Protein AF-A0A177B2K9-F1 (afdb_monomer)

Organism: NCBI:txid1819745

pLDDT: mean 73.84, std 19.73, range [23.59, 96.62]

Sequence (454 aa):
MSSYRPADSKHEEFKKYLDNSGILNNLTQVLVGLYEEPEKPENPLEYFRRQLCSGVFPETSDVESLKSENAELRLKNEALTEENNELKQQLQQSEEMKFEQTKLLKFLNMHFDCEQPIPVVDLKKASNNLDLIISDNTIAEVLLPNCQNSRPAEIISKRYKHEIFQYYVHFVDFNKRLDEWVDAERIDPNSIKYNVKKNIITKKKKKNDKKEDLTEKKEVCQTGSMLRPNDEAIVRIKNIDKIIMGQYDITPWYFSPYPECVVRCPVIYICEFCLKYLKSSTCLQRHQSKCEKPHPPGNEIYRKDGISFFEIDGRKDKVYAQYFYELTKIENKTGSPEKPLSDLGLLSYRSYWKNTVIGHLLTIIPPKGTTGPIKDRPSVSITSISESTGMKKDDILATIQHLVILNYYHGQYVISITDEHYNHYNIYMKKYRQIDSSCIRYATREWTGRIVYK

Secondary structure (DSSP, 8-state):
------HHHHHHHHHHHHHHTTHHHHHHHHHHHHHH-SS--S-HHHHHHHHHHSS--S-HHHHHHHHHHHHHHHHHHHHHHHHHHHHHHHHHHHHHHHHHHHHHHHHHTTS-----------GGG-SS-------TTEEEEEEPTTSS-EEEEEEEEEEEETTEEEEEEEETTS-GGG-EEEEGGGB-GGG-EE-THHHHHHHHHHHHTTS--S------------S-GGGHHHHTS---SEEEETTEEE--SS-----HHHHTSSEEEE-TTT--EESSHHHHHHHHTT---SS-SSEEEEEETTEEEEE--TTTSHHHHHHHHHHH---S--STTTSSPPHHHHHHHHHHHHHHHHHHHHHHSPPTT----GGGSPPPPHHHHHHHH---HHHHHHHHHHHT-EEEETTEEEE---HHHHHHHHHHHHHSPPP-GGGB---PPP-SS-----

Radius of gyration: 33.12 Å; Cα contacts (8 Å, |Δi|>4): 364; chains: 1; bounding box: 61×80×102 Å

Solvent-accessible surface area (backbone atoms only — not comparable to full-atom values): 28012 Å² total; per-residue (Å²): 136,84,83,86,72,66,73,63,63,57,51,54,51,48,50,52,49,37,51,77,68,44,51,50,57,55,52,47,52,55,52,50,50,62,68,69,41,91,72,73,66,96,51,63,68,58,53,49,51,52,57,69,70,66,58,78,68,77,52,72,67,54,56,50,50,53,49,51,52,51,51,53,53,48,54,52,48,53,52,52,51,51,53,52,51,51,52,50,51,53,48,52,54,51,50,52,52,51,51,52,52,52,51,50,52,54,58,63,64,72,75,71,94,79,88,81,88,73,89,72,74,73,74,84,82,64,83,81,70,73,80,69,81,80,50,93,48,31,29,27,33,33,53,43,88,99,50,98,51,65,43,55,21,37,50,76,45,78,49,80,56,92,98,37,54,31,34,34,33,40,46,68,100,54,66,61,69,73,45,45,77,41,52,59,88,40,45,46,81,88,51,63,42,77,54,67,69,61,63,55,55,56,53,52,50,60,55,55,69,71,73,72,84,85,76,96,71,94,72,87,75,91,67,92,74,91,71,59,86,84,47,59,71,57,56,72,44,62,58,47,67,31,35,38,43,74,94,44,83,41,69,61,56,56,34,55,90,60,60,67,87,44,43,75,32,66,45,35,30,31,42,78,38,63,42,52,76,34,70,38,70,74,54,45,55,62,42,59,79,70,54,86,56,89,51,71,69,66,47,78,32,29,64,59,96,93,44,72,42,62,53,65,55,52,87,79,42,44,68,46,42,50,37,48,45,56,74,63,57,66,80,98,55,84,62,79,84,41,55,82,53,53,74,68,51,46,53,51,49,51,53,50,49,47,46,51,52,50,54,55,47,59,75,62,50,74,65,93,86,70,77,71,62,80,88,74,54,78,82,87,50,64,66,59,51,19,72,74,69,73,47,56,59,68,61,50,51,54,42,44,61,74,66,69,29,71,42,81,55,98,94,40,81,44,80,56,86,53,72,65,58,54,52,52,44,54,53,47,61,74,73,47,89,77,87,58,73,88,46,51,61,79,78,90,76,77,86,60,97,64,90,74,88,129

Foldseek 3Di:
DDDDDDPVVVVVVVVVVCVVVCVVVQQVVLVVVQVPDPDHDPDSVVSVVCSVVVDDDDPPVVVVVVVVVVVVVVVVVVVVVVVVVVVVVVVVVVVVVVVVVVVVVVVVVVPDDDDDDDPPPPPVVPPVPPPPPDDQAKWFWFADPPDPDTFIWTFLDWDQDPNWIWTFTHTPPDDLLPTDTDTPVRTDPVGIDGDPVVVVVVVVVVVVVVPPPDDDDDDDDPAPDPDDPVCPSVFSDALEQWEAEPPDIDGDSTHFCDPPVQSVANYWYAYNFQLDIDNDPVVVVVCVVVPPGPHHDADFQFDDPHDTDHDDDCVVSVSSVVSVCSVVVDDDADDDCGPPDDPVRVVVVLVVLLLLLLVVVPVQADDPPPDDPPVPRGDDDLVVSCVVRVDDSVSNVVSQVVVVQWDDDPNDTDGHDDVVSVVVSVVVPVVDDDDDPVRGRDDDDDPPPDDDDD

Structure (mmCIF, N/CA/C/O backbone):
data_AF-A0A177B2K9-F1
#
_entry.id   AF-A0A177B2K9-F1
#
loop_
_atom_site.group_PDB
_atom_site.id
_atom_site.type_symbol
_atom_site.label_atom_id
_atom_site.label_alt_id
_atom_site.label_comp_id
_atom_site.label_asym_id
_atom_site.label_entity_id
_atom_site.label_seq_id
_atom_site.pdbx_PDB_ins_code
_atom_site.Cartn_x
_atom_site.Cartn_y
_atom_site.Cartn_z
_atom_site.occupancy
_atom_site.B_iso_or_equiv
_atom_site.auth_seq_id
_atom_site.auth_comp_id
_atom_site.auth_asym_id
_atom_site.auth_atom_id
_atom_site.pdbx_PDB_model_num
ATOM 1 N N . MET A 1 1 ? 31.745 18.138 6.879 1.00 37.41 1 MET A N 1
ATOM 2 C CA . MET A 1 1 ? 31.055 17.432 5.777 1.00 37.41 1 MET A CA 1
ATOM 3 C C . MET A 1 1 ? 30.067 18.397 5.141 1.00 37.41 1 MET A C 1
ATOM 5 O O . MET A 1 1 ? 29.059 18.715 5.756 1.00 37.41 1 MET A O 1
ATOM 9 N N . SER A 1 2 ? 30.421 18.959 3.983 1.00 33.69 2 SER A N 1
ATOM 10 C CA . SER A 1 2 ? 29.604 19.944 3.264 1.00 33.69 2 SER A CA 1
ATOM 11 C C . SER A 1 2 ? 28.529 19.219 2.451 1.00 33.69 2 SER A C 1
ATOM 13 O O . SER A 1 2 ? 28.851 18.399 1.595 1.00 33.69 2 SER A O 1
ATOM 15 N N . SER A 1 3 ? 27.259 19.479 2.761 1.00 36.28 3 SER A N 1
ATOM 16 C CA . SER A 1 3 ? 26.098 18.930 2.055 1.00 36.28 3 SER A CA 1
ATOM 17 C C . SER A 1 3 ? 25.982 19.578 0.674 1.00 36.28 3 SER A C 1
ATOM 19 O O . SER A 1 3 ? 25.440 20.677 0.546 1.00 36.28 3 SER A O 1
ATOM 21 N N . TYR A 1 4 ? 26.448 18.892 -0.366 1.00 35.97 4 TYR A N 1
ATOM 22 C CA . TYR A 1 4 ? 26.174 19.261 -1.753 1.00 35.97 4 TYR A CA 1
ATOM 23 C C . TYR A 1 4 ? 24.660 19.162 -2.018 1.00 35.97 4 TYR A C 1
ATOM 25 O O . TYR A 1 4 ? 24.092 18.072 -2.007 1.00 35.97 4 TYR A O 1
ATOM 33 N N . ARG A 1 5 ? 23.985 20.307 -2.198 1.00 43.38 5 ARG A N 1
ATOM 34 C CA . ARG A 1 5 ? 22.582 20.372 -2.646 1.00 43.38 5 ARG A CA 1
ATOM 35 C C . ARG A 1 5 ? 22.556 20.455 -4.182 1.00 43.38 5 ARG A C 1
ATOM 37 O O . ARG A 1 5 ? 23.249 21.324 -4.712 1.00 43.38 5 ARG A O 1
ATOM 44 N N . PRO A 1 6 ? 21.766 19.629 -4.896 1.00 44.34 6 PRO A N 1
ATOM 45 C CA . PRO A 1 6 ? 21.665 19.713 -6.352 1.00 44.34 6 PRO A CA 1
ATOM 46 C C . PRO A 1 6 ? 21.064 21.062 -6.771 1.00 44.34 6 PRO A C 1
ATOM 48 O O . PRO A 1 6 ? 20.098 21.528 -6.160 1.00 44.34 6 PRO A O 1
ATOM 51 N N . ALA A 1 7 ? 21.624 21.686 -7.810 1.00 52.75 7 ALA A N 1
ATOM 52 C CA . ALA A 1 7 ? 21.188 22.988 -8.325 1.00 52.75 7 ALA A CA 1
ATOM 53 C C . ALA A 1 7 ? 19.695 23.018 -8.727 1.00 52.75 7 ALA A C 1
ATOM 55 O O . ALA A 1 7 ? 19.043 24.055 -8.593 1.00 52.75 7 ALA A O 1
ATOM 56 N N . ASP A 1 8 ? 19.131 21.870 -9.114 1.00 57.47 8 ASP A N 1
ATOM 57 C CA . ASP A 1 8 ? 17.747 21.742 -9.586 1.00 57.47 8 ASP A CA 1
ATOM 58 C C . ASP A 1 8 ? 16.695 21.984 -8.497 1.00 57.47 8 ASP A C 1
ATOM 60 O O . ASP A 1 8 ? 15.637 22.544 -8.779 1.00 57.47 8 ASP A O 1
ATOM 64 N N . SER A 1 9 ? 17.006 21.674 -7.230 1.00 65.81 9 SER A N 1
ATOM 65 C CA . SER A 1 9 ? 16.089 21.923 -6.105 1.00 65.81 9 SER A CA 1
ATOM 66 C C . SER A 1 9 ? 15.799 23.414 -5.935 1.00 65.81 9 SER A C 1
ATOM 68 O O . SER A 1 9 ? 14.676 23.791 -5.613 1.00 65.81 9 SER A O 1
ATOM 70 N N . LYS A 1 10 ? 16.800 24.270 -6.178 1.00 69.06 10 LYS A N 1
ATOM 71 C CA . LYS A 1 10 ? 16.629 25.726 -6.100 1.00 69.06 10 LYS A CA 1
ATOM 72 C C . LYS A 1 10 ? 15.855 26.261 -7.300 1.00 69.06 10 LYS A C 1
ATOM 74 O O . LYS A 1 10 ? 15.083 27.202 -7.154 1.00 69.06 10 LYS A O 1
ATOM 79 N N . HIS A 1 11 ? 16.049 25.664 -8.474 1.00 72.75 11 HIS A N 1
ATOM 80 C CA . HIS A 1 11 ? 15.351 26.071 -9.689 1.00 72.75 11 HIS A CA 1
ATOM 81 C C . HIS A 1 11 ? 13.855 25.735 -9.619 1.00 72.75 11 HIS A C 1
ATOM 83 O O . HIS A 1 11 ? 13.014 26.550 -9.993 1.00 72.75 11 HIS A O 1
ATOM 89 N N . GLU A 1 12 ? 13.508 24.574 -9.063 1.00 76.44 12 GLU A N 1
ATOM 90 C CA . GLU A 1 12 ? 12.116 24.162 -8.883 1.00 76.44 12 GLU A CA 1
ATOM 91 C C . GLU A 1 12 ? 11.406 24.956 -7.774 1.00 76.44 12 GLU A C 1
ATOM 93 O O . GLU A 1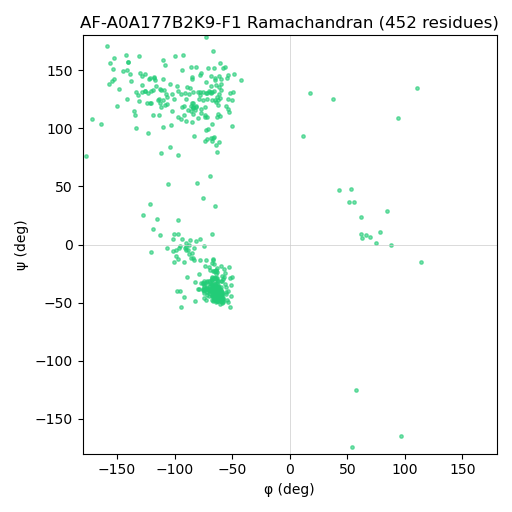 12 ? 10.246 25.343 -7.934 1.00 76.44 12 GLU A O 1
ATOM 98 N N . GLU A 1 13 ? 12.109 25.276 -6.682 1.00 77.31 13 GLU A N 1
ATOM 99 C CA . GLU A 1 13 ? 11.622 26.213 -5.659 1.00 77.31 13 GLU A CA 1
ATOM 100 C C . GLU A 1 13 ? 11.386 27.612 -6.240 1.00 77.31 13 GLU A C 1
ATOM 102 O O . GLU A 1 13 ? 10.340 28.214 -5.992 1.00 77.31 13 GLU A O 1
ATOM 107 N N . PHE A 1 14 ? 12.311 28.111 -7.065 1.00 76.12 14 PHE A N 1
ATOM 108 C CA . PHE A 1 14 ? 12.176 29.414 -7.712 1.00 76.12 14 PHE A CA 1
ATOM 109 C C . PHE A 1 14 ? 11.022 29.439 -8.722 1.00 76.12 14 PHE A C 1
ATOM 111 O O . PHE A 1 14 ? 10.237 30.386 -8.740 1.00 76.12 14 PHE A O 1
ATOM 118 N N . LYS A 1 15 ? 10.842 28.369 -9.505 1.00 79.44 15 LYS A N 1
ATOM 119 C CA . LYS A 1 15 ? 9.703 28.236 -10.422 1.00 79.44 15 LYS A CA 1
ATOM 120 C C . LYS A 1 15 ? 8.373 28.236 -9.666 1.00 79.44 15 LYS A C 1
ATOM 122 O O . LYS A 1 15 ? 7.473 28.983 -10.038 1.00 79.44 15 LYS A O 1
ATOM 127 N N . LYS A 1 16 ? 8.267 27.474 -8.570 1.00 81.69 16 LYS A N 1
ATOM 128 C CA . LYS A 1 16 ? 7.081 27.479 -7.692 1.00 81.69 16 LYS A CA 1
ATOM 129 C C . LYS A 1 16 ? 6.828 28.856 -7.084 1.00 81.69 16 LYS A C 1
ATOM 131 O O . LYS A 1 16 ? 5.677 29.262 -6.966 1.00 81.69 16 LYS A O 1
ATOM 136 N N . TYR A 1 17 ? 7.879 29.583 -6.711 1.00 86.19 17 TYR A N 1
ATOM 137 C CA . TYR A 1 17 ? 7.758 30.953 -6.218 1.00 86.19 17 TYR A CA 1
ATOM 138 C C . TYR A 1 17 ? 7.172 31.898 -7.277 1.00 86.19 17 TYR A C 1
ATOM 140 O O . TYR A 1 17 ? 6.233 32.634 -6.970 1.00 86.19 17 TYR A O 1
ATOM 148 N N . LEU A 1 18 ? 7.669 31.853 -8.517 1.00 79.06 18 LEU A N 1
ATOM 149 C CA . LEU A 1 18 ? 7.157 32.686 -9.614 1.00 79.06 18 LEU A CA 1
ATOM 150 C C . LEU A 1 18 ? 5.705 32.351 -9.981 1.00 79.06 18 LEU A C 1
ATOM 152 O O . LEU A 1 18 ? 4.941 33.255 -10.320 1.00 79.06 18 LEU A O 1
ATOM 156 N N . ASP A 1 19 ? 5.327 31.076 -9.883 1.00 76.31 19 ASP A N 1
ATOM 157 C CA . ASP A 1 19 ? 3.978 30.594 -10.195 1.00 76.31 19 ASP A CA 1
ATOM 158 C C . ASP A 1 19 ? 2.983 31.023 -9.107 1.00 76.31 19 ASP A C 1
ATOM 160 O O . ASP A 1 19 ? 1.975 31.670 -9.381 1.00 76.31 19 ASP A O 1
ATOM 164 N N . ASN A 1 20 ? 3.347 30.809 -7.837 1.00 78.31 20 ASN A N 1
ATOM 165 C CA . ASN A 1 20 ? 2.557 31.253 -6.685 1.00 78.31 20 ASN A CA 1
ATOM 166 C C . ASN A 1 20 ? 2.426 32.782 -6.594 1.00 78.31 20 ASN A C 1
ATOM 168 O O . ASN A 1 20 ? 1.444 33.278 -6.046 1.00 78.31 20 ASN A O 1
ATOM 172 N N . SER A 1 21 ? 3.414 33.525 -7.101 1.00 78.69 21 SER A N 1
ATOM 173 C CA . SER A 1 21 ? 3.385 34.994 -7.145 1.00 78.69 21 SER A CA 1
ATOM 174 C C . SER A 1 21 ? 2.602 35.537 -8.350 1.00 78.69 21 SER A C 1
ATOM 176 O O . SER A 1 21 ? 2.483 36.750 -8.491 1.00 78.69 21 SER A O 1
ATOM 178 N N . GLY A 1 22 ? 2.101 34.668 -9.239 1.00 77.31 22 GLY A N 1
ATOM 179 C CA . GLY A 1 22 ? 1.346 35.048 -10.439 1.00 77.31 22 GLY A CA 1
ATOM 180 C C . GLY A 1 22 ? 2.192 35.621 -11.584 1.00 77.31 22 GLY A C 1
ATOM 181 O O . GLY A 1 22 ? 1.657 35.944 -12.643 1.00 77.31 22 GLY A O 1
ATOM 182 N N . ILE A 1 23 ? 3.515 35.708 -11.413 1.00 81.44 23 ILE A N 1
ATOM 183 C CA . ILE A 1 23 ? 4.442 36.290 -12.396 1.00 81.44 23 ILE A CA 1
ATOM 184 C C . ILE A 1 23 ? 4.476 35.437 -13.668 1.00 81.44 23 ILE A C 1
ATOM 186 O O . ILE A 1 23 ? 4.455 35.980 -14.769 1.00 81.44 23 ILE A O 1
ATOM 190 N N . LEU A 1 24 ? 4.477 34.107 -13.527 1.00 79.88 24 LEU A N 1
ATOM 191 C CA . LEU A 1 24 ? 4.449 33.183 -14.668 1.00 79.88 24 LEU A CA 1
ATOM 192 C C . LEU A 1 24 ? 3.182 33.348 -15.518 1.00 79.88 24 LEU A C 1
ATOM 194 O O . LEU A 1 24 ? 3.278 33.374 -16.744 1.00 79.88 24 LEU A O 1
ATOM 198 N N . ASN A 1 25 ? 2.020 33.535 -14.891 1.00 76.12 25 ASN A N 1
ATOM 199 C CA . ASN A 1 25 ? 0.766 33.777 -15.607 1.00 76.12 25 ASN A CA 1
ATOM 200 C C . ASN A 1 25 ? 0.770 35.124 -16.336 1.00 76.12 25 ASN A C 1
ATOM 202 O O . ASN A 1 25 ? 0.409 35.170 -17.510 1.00 76.12 25 ASN A O 1
ATOM 206 N N . ASN A 1 26 ? 1.247 36.194 -15.694 1.00 78.25 26 ASN A N 1
ATOM 207 C CA . ASN A 1 26 ? 1.341 37.513 -16.329 1.00 78.25 26 ASN A CA 1
ATOM 208 C C . ASN A 1 26 ? 2.303 37.504 -17.524 1.00 78.25 26 ASN A C 1
ATOM 210 O O . ASN A 1 26 ? 1.978 38.020 -18.591 1.00 78.25 26 ASN A O 1
ATOM 214 N N . LEU A 1 27 ? 3.464 36.859 -17.380 1.00 80.94 27 LEU A N 1
ATOM 215 C CA . LEU A 1 27 ? 4.407 36.673 -18.485 1.00 80.94 27 LEU A CA 1
ATOM 216 C C . LEU A 1 27 ? 3.781 35.872 -19.629 1.00 80.94 27 LEU A C 1
ATOM 218 O O . LEU A 1 27 ? 3.952 36.230 -20.790 1.00 80.94 27 LEU A O 1
ATOM 222 N N . THR A 1 28 ? 3.033 34.817 -19.303 1.00 81.12 28 THR A N 1
ATOM 223 C CA . THR A 1 28 ? 2.355 33.981 -20.300 1.00 81.12 28 THR A CA 1
ATOM 224 C C . THR A 1 28 ? 1.305 34.781 -21.065 1.00 81.12 28 THR A C 1
ATOM 226 O O . THR A 1 28 ? 1.277 34.711 -22.287 1.00 81.12 28 THR A O 1
ATOM 229 N N . GLN A 1 29 ? 0.497 35.598 -20.387 1.00 79.94 29 GLN A N 1
ATOM 230 C CA . GLN A 1 29 ? -0.509 36.441 -21.039 1.00 79.94 29 GLN A CA 1
ATOM 231 C C . GLN A 1 29 ? 0.112 37.478 -21.980 1.00 79.94 29 GLN A C 1
ATOM 233 O O . GLN A 1 29 ? -0.368 37.642 -23.098 1.00 79.94 29 GLN A O 1
ATOM 238 N N . VAL A 1 30 ? 1.204 38.136 -21.576 1.00 83.94 30 VAL A N 1
ATOM 239 C CA . VAL A 1 30 ? 1.897 39.106 -22.442 1.00 83.94 30 VAL A CA 1
ATOM 240 C C . VAL A 1 30 ? 2.554 38.413 -23.643 1.00 83.94 30 VAL A C 1
ATOM 242 O O . VAL A 1 30 ? 2.529 38.95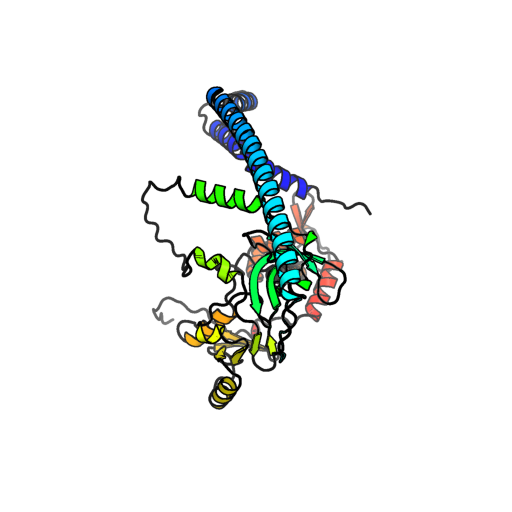2 -24.747 1.00 83.94 30 VAL A O 1
ATOM 245 N N . LEU A 1 31 ? 3.109 37.209 -23.458 1.00 82.25 31 LEU A N 1
ATOM 246 C CA . LEU A 1 31 ? 3.681 36.414 -24.553 1.00 82.25 31 LEU A CA 1
ATOM 247 C C . LEU A 1 31 ? 2.618 35.931 -25.543 1.00 82.25 31 LEU A C 1
ATOM 249 O O . LEU A 1 31 ? 2.865 35.953 -26.747 1.00 82.25 31 LEU A O 1
ATOM 253 N N . VAL A 1 32 ? 1.453 35.507 -25.048 1.00 82.44 32 VAL A N 1
ATOM 254 C CA . VAL A 1 32 ? 0.311 35.124 -25.888 1.00 82.44 32 VAL A CA 1
ATOM 255 C C . VAL A 1 32 ? -0.214 36.343 -26.646 1.00 82.44 32 VAL A C 1
ATOM 257 O O . VAL A 1 32 ? -0.374 36.259 -27.856 1.00 82.44 32 VAL A O 1
ATOM 260 N N . GLY A 1 33 ? -0.347 37.498 -25.986 1.00 78.75 33 GLY A N 1
ATOM 261 C CA . GLY A 1 33 ? -0.726 38.750 -26.648 1.00 78.75 33 GLY A CA 1
ATOM 262 C C . GLY A 1 33 ? 0.238 39.133 -27.773 1.00 78.75 33 GLY A C 1
ATOM 263 O O . GLY A 1 33 ? -0.196 39.374 -28.891 1.00 78.75 33 GLY A O 1
ATOM 264 N N . LEU A 1 34 ? 1.553 39.070 -27.530 1.00 81.81 34 LEU A N 1
ATOM 265 C CA . LEU A 1 34 ? 2.565 39.320 -28.565 1.00 81.81 34 LEU A CA 1
ATOM 266 C C . LEU A 1 34 ? 2.495 38.316 -29.733 1.00 81.81 34 LEU A C 1
ATOM 268 O O . LEU A 1 34 ? 2.859 38.653 -30.859 1.00 81.81 34 LEU A O 1
ATOM 272 N N . TYR A 1 35 ? 2.078 37.075 -29.472 1.00 81.94 35 TYR A N 1
ATOM 273 C CA . TYR A 1 35 ? 1.894 36.057 -30.508 1.00 81.94 35 TYR A CA 1
ATOM 274 C C . TYR A 1 35 ? 0.649 36.320 -31.367 1.00 81.94 35 TYR A C 1
ATOM 276 O O . TYR A 1 35 ? 0.658 36.011 -32.559 1.00 81.94 35 TYR A O 1
ATOM 284 N N . GLU A 1 36 ? -0.393 36.891 -30.766 1.00 82.19 36 GLU A N 1
ATOM 285 C CA . GLU A 1 36 ? -1.676 37.200 -31.400 1.00 82.19 36 GLU A CA 1
ATOM 286 C C . GLU A 1 36 ? -1.694 38.563 -32.123 1.00 82.19 36 GLU A C 1
ATOM 288 O O . GLU A 1 36 ? -2.613 38.815 -32.903 1.00 82.19 36 GLU A O 1
ATOM 293 N N . GLU A 1 37 ? -0.682 39.420 -31.925 1.00 79.75 37 GLU A N 1
ATOM 294 C CA . GLU A 1 37 ? -0.548 40.702 -32.634 1.00 79.75 37 GLU A CA 1
ATOM 295 C C . GLU A 1 37 ? -0.403 40.492 -34.157 1.00 79.75 37 GLU A C 1
ATOM 297 O O . GLU A 1 37 ? 0.566 39.865 -34.610 1.00 79.75 37 GLU A O 1
ATOM 302 N N . PRO A 1 38 ? -1.326 41.037 -34.977 1.00 72.00 38 PRO A N 1
ATOM 303 C CA . PRO A 1 38 ? -1.302 40.854 -36.426 1.00 72.00 38 PRO A CA 1
ATOM 304 C C . PRO A 1 38 ? -0.103 41.554 -37.084 1.00 72.00 38 PRO A C 1
ATOM 306 O O . PRO A 1 38 ? 0.427 41.055 -38.077 1.00 72.00 38 PRO A O 1
ATOM 309 N N . GLU A 1 39 ? 0.365 42.666 -36.507 1.00 78.56 39 GLU A N 1
ATOM 310 C CA . GLU A 1 39 ? 1.600 43.351 -36.897 1.00 78.56 39 GLU A CA 1
ATOM 311 C C . GLU A 1 39 ? 2.625 43.258 -35.766 1.00 78.56 39 GLU A C 1
ATOM 313 O O . GLU A 1 39 ? 2.471 43.848 -34.697 1.00 78.56 39 GLU A O 1
ATOM 318 N N . LYS A 1 40 ? 3.696 42.493 -35.994 1.00 81.31 40 LYS A N 1
ATOM 319 C CA . LYS A 1 40 ? 4.714 42.271 -34.965 1.00 81.31 40 LYS A CA 1
ATOM 320 C C . LYS A 1 40 ? 5.507 43.557 -34.705 1.00 81.31 40 LYS A C 1
ATOM 322 O O . LYS A 1 40 ? 6.022 44.138 -35.661 1.00 81.31 40 LYS A O 1
ATOM 327 N N . PRO A 1 41 ? 5.686 43.969 -33.437 1.00 80.69 41 PRO A N 1
ATOM 328 C CA . PRO A 1 41 ? 6.472 45.151 -33.109 1.00 80.69 41 PRO A CA 1
ATOM 329 C C . PRO A 1 41 ? 7.945 44.946 -33.484 1.00 80.69 41 PRO A C 1
ATOM 331 O O . PRO A 1 41 ? 8.504 43.869 -33.264 1.00 80.69 41 PRO A O 1
ATOM 334 N N . GLU A 1 42 ? 8.600 45.997 -33.989 1.00 76.44 42 GLU A N 1
ATOM 335 C CA . GLU A 1 42 ? 10.025 45.957 -34.361 1.00 76.44 42 GLU A CA 1
ATOM 336 C C . GLU A 1 42 ? 10.938 45.608 -33.175 1.00 76.44 42 GLU A C 1
ATOM 338 O O . GLU A 1 42 ? 11.970 44.960 -33.354 1.00 76.44 42 GLU A O 1
ATOM 343 N N . ASN A 1 43 ? 10.548 45.995 -31.951 1.00 81.75 43 ASN A N 1
ATOM 344 C CA . ASN A 1 43 ? 11.259 45.646 -30.724 1.00 81.75 43 ASN A CA 1
ATOM 345 C C . ASN A 1 43 ? 10.350 44.902 -29.721 1.00 81.75 43 ASN A C 1
ATOM 347 O O . ASN A 1 43 ? 9.659 45.527 -28.909 1.00 81.75 43 ASN A O 1
ATOM 351 N N . PRO A 1 44 ? 10.394 43.558 -29.711 1.00 75.94 44 PRO A N 1
ATOM 352 C CA . PRO A 1 44 ? 9.595 42.729 -28.810 1.00 75.94 44 PRO A CA 1
ATOM 353 C C . PRO A 1 44 ? 9.840 42.998 -27.321 1.00 75.94 44 PRO A C 1
ATOM 355 O O . PRO A 1 44 ? 8.923 42.860 -26.516 1.00 75.94 44 PRO A O 1
ATOM 358 N N . LEU A 1 45 ? 11.061 43.392 -26.934 1.00 75.44 45 LEU A N 1
ATOM 359 C CA . LEU A 1 45 ? 11.408 43.659 -25.532 1.00 75.44 45 LEU A CA 1
ATOM 360 C C . LEU A 1 45 ? 10.766 44.953 -25.019 1.00 75.44 45 LEU A C 1
ATOM 362 O O . LEU A 1 45 ? 10.433 45.053 -23.838 1.00 75.44 45 LEU A O 1
ATOM 366 N N . GLU A 1 46 ? 10.579 45.935 -25.900 1.00 74.75 46 GLU A N 1
ATOM 367 C CA . GLU A 1 46 ? 9.955 47.216 -25.564 1.00 74.75 46 GLU A CA 1
ATOM 368 C C . GLU A 1 46 ? 8.436 47.056 -25.393 1.00 74.75 46 GLU A C 1
ATOM 370 O O . GLU A 1 46 ? 7.884 47.501 -24.384 1.00 74.75 46 GLU A O 1
ATOM 375 N N . TYR A 1 47 ? 7.799 46.271 -26.273 1.00 76.25 47 TYR A N 1
ATOM 376 C CA . TYR A 1 47 ? 6.413 45.810 -26.110 1.00 76.25 47 TYR A CA 1
ATOM 377 C C . TYR A 1 47 ? 6.213 45.097 -24.766 1.00 76.25 47 TYR A C 1
ATOM 379 O O . TYR A 1 47 ? 5.304 45.422 -24.001 1.00 76.25 47 TYR A O 1
ATOM 387 N N . PHE A 1 48 ? 7.123 44.176 -24.434 1.00 77.06 48 PHE A N 1
ATOM 388 C CA . PHE A 1 48 ? 7.077 43.407 -23.193 1.00 77.06 48 PHE A CA 1
ATOM 389 C C . PHE A 1 48 ? 7.165 44.296 -21.947 1.00 77.06 48 PHE A C 1
ATOM 391 O O . PHE A 1 48 ? 6.410 44.124 -20.988 1.00 77.06 48 PHE A O 1
ATOM 398 N N . ARG A 1 49 ? 8.067 45.286 -21.970 1.00 72.75 49 ARG A N 1
ATOM 399 C CA . ARG A 1 49 ? 8.249 46.248 -20.878 1.00 72.75 49 ARG A CA 1
ATOM 400 C C . ARG A 1 49 ? 7.029 47.150 -20.714 1.00 72.75 49 ARG A C 1
ATOM 402 O O . ARG A 1 49 ? 6.607 47.386 -19.585 1.00 72.75 49 ARG A O 1
ATOM 409 N N . ARG A 1 50 ? 6.441 47.619 -21.817 1.00 73.69 50 ARG A N 1
ATOM 410 C CA . ARG A 1 50 ? 5.239 48.460 -21.785 1.00 73.69 50 ARG A CA 1
ATOM 411 C C . ARG A 1 50 ? 4.051 47.702 -21.198 1.00 73.69 50 ARG A C 1
ATOM 413 O O . ARG A 1 50 ? 3.384 48.226 -20.314 1.00 73.69 50 ARG A O 1
ATOM 420 N N . GLN A 1 51 ? 3.839 46.455 -21.612 1.00 72.06 51 GLN A N 1
ATOM 421 C CA . GLN A 1 51 ? 2.684 45.666 -21.182 1.00 72.06 51 GLN A CA 1
ATOM 422 C C . GLN A 1 51 ? 2.799 45.164 -19.733 1.00 72.06 51 GLN A C 1
ATOM 424 O O . GLN A 1 51 ? 1.810 45.169 -19.005 1.00 72.06 51 GLN A O 1
ATOM 429 N N . LEU A 1 52 ? 4.005 44.798 -19.277 1.00 69.25 52 LEU A N 1
ATOM 430 C CA . LEU A 1 52 ? 4.240 44.414 -17.878 1.00 69.25 52 LEU A CA 1
ATOM 431 C C . LEU A 1 52 ? 4.182 45.603 -16.910 1.00 69.25 52 LEU A C 1
ATOM 433 O O . LEU A 1 52 ? 3.785 45.427 -15.762 1.00 69.25 52 LEU A O 1
ATOM 437 N N . CYS A 1 53 ? 4.585 46.802 -17.346 1.00 61.34 53 CYS A N 1
ATOM 438 C CA . CYS A 1 53 ? 4.590 47.999 -16.499 1.00 61.34 53 CYS A CA 1
ATOM 439 C C . CYS A 1 53 ? 3.297 48.830 -16.582 1.00 61.34 53 CYS A C 1
ATOM 441 O O . CYS A 1 53 ? 3.087 49.680 -15.722 1.00 61.34 53 CYS A O 1
ATOM 443 N N . SER A 1 54 ? 2.439 48.600 -17.583 1.00 56.94 54 SER A N 1
ATOM 444 C CA . SER A 1 54 ? 1.165 49.318 -17.767 1.00 56.94 54 SER A CA 1
ATOM 445 C C . SER A 1 54 ? -0.052 48.589 -17.170 1.00 56.94 54 SER A C 1
ATOM 447 O O . SER A 1 54 ? -1.167 49.105 -17.247 1.00 56.94 54 SER A O 1
ATOM 449 N N . GLY A 1 55 ? 0.131 47.405 -16.575 1.00 42.81 55 GLY A N 1
ATOM 450 C CA . GLY A 1 55 ? -0.924 46.665 -15.883 1.00 42.81 55 GLY A CA 1
ATOM 451 C C . GLY A 1 55 ? -1.099 47.123 -14.433 1.00 42.81 55 GLY A C 1
ATOM 452 O O . GLY A 1 55 ? -0.268 46.806 -13.590 1.00 42.81 55 GLY A O 1
ATOM 453 N N . VAL A 1 56 ? -2.178 47.871 -14.180 1.00 41.50 56 VAL A N 1
ATOM 454 C CA . VAL A 1 56 ? -2.924 48.036 -12.914 1.00 41.50 56 VAL A CA 1
ATOM 455 C C . VAL A 1 56 ? -2.227 47.453 -11.670 1.00 41.50 56 VAL A C 1
ATOM 457 O O . VAL A 1 56 ? -2.423 46.295 -11.301 1.00 41.50 56 VAL A O 1
ATOM 460 N N . PHE A 1 57 ? -1.467 48.291 -10.961 1.00 41.91 57 PHE A N 1
ATOM 461 C CA . PHE A 1 57 ? -1.423 48.167 -9.502 1.00 41.91 57 PHE A CA 1
ATOM 462 C C . PHE A 1 57 ? -2.847 48.414 -8.979 1.00 41.91 57 PHE A C 1
ATOM 464 O O . PHE A 1 57 ? -3.543 49.232 -9.587 1.00 41.91 57 PHE A O 1
ATOM 471 N N . PRO A 1 58 ? -3.299 47.734 -7.903 1.00 40.38 58 PRO A N 1
ATOM 472 C CA . PRO A 1 58 ? -4.611 48.009 -7.320 1.00 40.38 58 PRO A CA 1
ATOM 473 C C . PRO A 1 58 ? -4.725 49.518 -7.127 1.00 40.38 58 PRO A C 1
ATOM 475 O O . PRO A 1 58 ? -3.756 50.139 -6.675 1.00 40.38 58 PRO A O 1
ATOM 478 N N . GLU A 1 59 ? -5.844 50.091 -7.575 1.00 43.25 59 GLU A N 1
ATOM 479 C CA . GLU A 1 59 ? -6.071 51.533 -7.581 1.00 43.25 59 GLU A CA 1
ATOM 480 C C . GLU A 1 59 ? -5.581 52.133 -6.260 1.00 43.25 59 GLU A C 1
ATOM 482 O O . GLU A 1 59 ? -5.736 51.530 -5.196 1.00 43.25 59 GLU A O 1
ATOM 487 N N . THR A 1 60 ? -4.974 53.318 -6.295 1.00 50.34 60 THR A N 1
ATOM 488 C CA . THR A 1 60 ? -4.490 53.994 -5.079 1.00 50.34 60 THR A CA 1
ATOM 489 C C . THR A 1 60 ? -5.573 54.066 -3.988 1.00 50.34 60 THR A C 1
ATOM 491 O O . THR A 1 60 ? -5.245 53.973 -2.811 1.00 50.34 60 THR A O 1
ATOM 494 N N . SER A 1 61 ? -6.851 54.080 -4.391 1.00 49.47 61 SER A N 1
ATOM 495 C CA . SER A 1 61 ? -8.061 53.882 -3.573 1.00 49.47 61 SER A CA 1
ATOM 496 C C . SER A 1 61 ? -8.080 52.587 -2.737 1.00 49.47 61 SER A C 1
ATOM 498 O O . SER A 1 61 ? -8.327 52.628 -1.529 1.00 49.47 61 SER A O 1
ATOM 500 N N . ASP A 1 62 ? -7.782 51.432 -3.337 1.00 55.12 62 ASP A N 1
ATOM 501 C CA . ASP A 1 62 ? -7.794 50.131 -2.658 1.00 55.12 62 ASP A CA 1
ATOM 502 C C . ASP A 1 62 ? -6.617 49.987 -1.692 1.00 55.12 62 ASP A C 1
ATOM 504 O O . ASP A 1 62 ? -6.759 49.430 -0.604 1.00 55.12 62 ASP A O 1
ATOM 508 N N . VAL A 1 63 ? -5.444 50.518 -2.051 1.00 60.34 63 VAL A N 1
ATOM 509 C CA . VAL A 1 63 ? -4.264 50.484 -1.170 1.00 60.34 63 VAL A CA 1
ATOM 510 C C . VAL A 1 63 ? -4.481 51.360 0.063 1.00 60.34 63 VAL A C 1
ATOM 512 O O . VAL A 1 63 ? -4.051 51.000 1.160 1.00 60.34 63 VAL A O 1
ATOM 515 N N . GLU A 1 64 ? -5.148 52.497 -0.097 1.00 64.44 64 GLU A N 1
ATOM 516 C CA . GLU A 1 64 ? -5.446 53.424 0.992 1.00 64.44 64 GLU A CA 1
ATOM 517 C C . GLU A 1 64 ? -6.570 52.886 1.893 1.00 64.44 64 GLU A C 1
ATOM 519 O O . GLU A 1 64 ? -6.439 52.912 3.119 1.00 64.44 64 GLU A O 1
ATOM 524 N N . SER A 1 65 ? -7.582 52.247 1.299 1.00 70.75 65 SER A N 1
ATOM 525 C CA . SER A 1 65 ? -8.641 51.524 2.021 1.00 70.75 65 SER A CA 1
ATOM 526 C C . SER A 1 65 ? -8.086 50.340 2.819 1.00 70.75 65 SER A C 1
ATOM 528 O O . SER A 1 65 ? -8.363 50.209 4.009 1.00 70.75 65 SER A O 1
ATOM 530 N N . LEU A 1 66 ? -7.212 49.522 2.221 1.00 67.94 66 LEU A N 1
ATOM 531 C CA . LEU A 1 66 ? -6.561 48.396 2.903 1.00 67.94 66 LEU A CA 1
ATOM 532 C C . LEU A 1 66 ? -5.575 48.841 3.988 1.00 67.94 66 LEU A C 1
ATOM 534 O O . LEU A 1 66 ? -5.348 48.105 4.954 1.00 67.94 66 LEU A O 1
ATOM 538 N N . LYS A 1 67 ? -4.961 50.022 3.849 1.00 72.19 67 LYS A N 1
ATOM 539 C CA . LYS A 1 67 ? -4.135 50.623 4.907 1.00 72.19 67 LYS A CA 1
ATOM 540 C C . LYS A 1 67 ? -4.994 51.125 6.065 1.00 72.19 67 LYS A C 1
ATOM 542 O O . LYS A 1 67 ? -4.608 50.906 7.211 1.00 72.19 67 LYS A O 1
ATOM 547 N N . SER A 1 68 ? -6.141 51.738 5.775 1.00 77.62 68 SER A N 1
ATOM 548 C CA . SER A 1 68 ? -7.107 52.170 6.789 1.00 77.62 68 SER A CA 1
ATOM 549 C C . SER A 1 68 ? -7.695 50.972 7.545 1.00 77.62 68 SER A C 1
ATOM 551 O O . SER A 1 68 ? -7.623 50.937 8.773 1.00 77.62 68 SER A O 1
ATOM 553 N N . GLU A 1 69 ? -8.118 49.924 6.833 1.00 82.44 69 GLU A N 1
ATOM 554 C CA . GLU A 1 69 ? -8.620 48.683 7.439 1.00 82.44 69 GLU A CA 1
ATOM 555 C C . GLU A 1 69 ? -7.532 47.977 8.269 1.00 82.44 69 GLU A C 1
ATOM 557 O O . GLU A 1 69 ? -7.795 47.502 9.372 1.00 82.44 69 GLU A O 1
ATOM 562 N N . ASN A 1 70 ? -6.276 47.950 7.803 1.00 74.56 70 ASN A N 1
ATOM 563 C CA . ASN A 1 70 ? -5.167 47.413 8.602 1.00 74.56 70 ASN A CA 1
ATOM 564 C C . ASN A 1 70 ? -4.904 48.223 9.876 1.00 74.56 70 ASN A C 1
ATOM 566 O O . ASN A 1 70 ? -4.533 47.636 10.893 1.00 74.56 70 ASN A O 1
ATOM 570 N N . ALA A 1 71 ? -5.049 49.547 9.828 1.00 85.50 71 ALA A N 1
ATOM 571 C CA . ALA A 1 71 ? -4.888 50.391 11.006 1.00 85.50 71 ALA A CA 1
ATOM 572 C C . ALA A 1 71 ? -6.007 50.123 12.024 1.00 85.50 71 ALA A C 1
ATOM 574 O O . ALA A 1 71 ? -5.725 49.908 13.203 1.00 85.50 71 ALA A O 1
ATOM 575 N N . GLU A 1 72 ? -7.253 50.026 11.560 1.00 88.62 72 GLU A N 1
ATOM 576 C CA . GLU A 1 72 ? -8.410 49.724 12.406 1.00 88.62 72 GLU A CA 1
ATOM 577 C C . GLU A 1 72 ? -8.329 48.313 13.013 1.00 88.62 72 GLU A C 1
ATOM 579 O O . GLU A 1 72 ? -8.533 48.125 14.214 1.00 88.62 72 GLU A O 1
ATOM 584 N N . LEU A 1 73 ? -7.931 47.313 12.220 1.00 85.75 73 LEU A N 1
ATOM 585 C CA . LEU A 1 73 ? -7.726 45.946 12.704 1.00 85.75 73 LEU A CA 1
ATOM 586 C C . LEU A 1 73 ? -6.582 45.850 13.716 1.00 85.75 73 LEU A C 1
ATOM 588 O O . LEU A 1 73 ? -6.648 45.016 14.621 1.00 85.75 73 LEU A O 1
ATOM 592 N N . ARG A 1 74 ? -5.533 46.667 13.588 1.00 87.31 74 ARG A N 1
ATOM 593 C CA . ARG A 1 74 ? -4.448 46.713 14.579 1.00 87.31 74 ARG A CA 1
ATOM 594 C C . ARG A 1 74 ? -4.932 47.284 15.904 1.00 87.31 74 ARG A C 1
ATOM 596 O O . ARG A 1 74 ? -4.735 46.619 16.914 1.00 87.31 74 ARG A O 1
ATOM 603 N N . LEU A 1 75 ? -5.650 48.406 15.879 1.00 90.88 75 LEU A N 1
ATOM 604 C CA . LEU A 1 75 ? -6.252 48.995 17.081 1.00 90.88 75 LEU A CA 1
ATOM 605 C C . LEU A 1 75 ? -7.224 48.024 17.764 1.00 90.88 75 LEU A C 1
ATOM 607 O O . LEU A 1 75 ? -7.192 47.853 18.979 1.00 90.88 75 LEU A O 1
ATOM 611 N N . LYS A 1 76 ? -8.049 47.318 16.982 1.00 90.56 76 LYS A N 1
ATOM 612 C CA . LYS A 1 76 ? -8.980 46.320 17.522 1.00 90.56 76 LYS A CA 1
ATOM 613 C C . LYS A 1 76 ? -8.269 45.111 18.128 1.00 90.56 76 LYS A C 1
ATOM 615 O O . LYS A 1 76 ? -8.733 44.581 19.133 1.00 90.56 76 LYS A O 1
ATOM 620 N N . ASN A 1 77 ? -7.169 44.659 17.524 1.00 84.62 77 ASN A N 1
ATOM 621 C CA . ASN A 1 77 ? -6.359 43.595 18.113 1.00 84.62 77 ASN A CA 1
ATOM 622 C C . ASN A 1 77 ? -5.745 44.051 19.431 1.00 84.62 77 ASN A C 1
ATOM 624 O O . ASN A 1 77 ? -5.810 43.290 20.384 1.00 84.62 77 ASN A O 1
ATOM 628 N N . GLU A 1 78 ? -5.217 45.273 19.483 1.00 91.06 78 GLU A N 1
ATOM 629 C CA . GLU A 1 78 ? -4.593 45.848 20.676 1.00 91.06 78 GLU A CA 1
ATOM 630 C C . GLU A 1 78 ? -5.596 45.923 21.840 1.00 91.06 78 GLU A C 1
ATOM 632 O O . GLU A 1 78 ? -5.341 45.341 22.896 1.00 91.06 78 GLU A O 1
ATOM 637 N N . ALA A 1 79 ? -6.796 46.458 21.587 1.00 89.88 79 ALA A N 1
ATOM 638 C CA . ALA A 1 79 ? -7.898 46.492 22.553 1.00 89.88 79 ALA A CA 1
ATOM 639 C C . ALA A 1 79 ? -8.339 45.089 23.019 1.00 89.88 79 ALA A C 1
ATOM 641 O O . ALA A 1 79 ? -8.527 44.857 24.210 1.00 89.88 79 ALA A O 1
ATOM 642 N N . LEU A 1 80 ? -8.457 44.117 22.103 1.00 87.75 80 LEU A N 1
ATOM 643 C CA . LEU A 1 80 ? -8.800 42.734 22.464 1.00 87.75 80 LEU A CA 1
ATOM 644 C C . LEU A 1 80 ? -7.692 42.043 23.270 1.00 87.75 80 LEU A C 1
ATOM 646 O O . LEU A 1 80 ? -7.985 41.149 24.068 1.00 87.75 80 LEU A O 1
ATOM 650 N N . THR A 1 81 ? -6.422 42.400 23.064 1.00 88.19 81 THR A N 1
ATOM 651 C CA . THR A 1 81 ? -5.326 41.913 23.917 1.00 88.19 81 THR A CA 1
ATOM 652 C C . THR A 1 81 ? -5.392 42.500 25.317 1.00 88.19 81 THR A C 1
ATOM 654 O O . THR A 1 81 ? -5.159 41.759 26.270 1.00 88.19 81 THR A O 1
ATOM 657 N N . GLU A 1 82 ? -5.727 43.782 25.456 1.00 92.31 82 GLU A N 1
ATOM 658 C CA . GLU A 1 82 ? -5.927 44.413 26.765 1.00 92.31 82 GLU A CA 1
ATOM 659 C C . GLU A 1 82 ? -7.102 43.773 27.511 1.00 92.31 82 GLU A C 1
ATOM 661 O O . GLU A 1 82 ? -6.916 43.296 28.629 1.00 92.31 82 GLU A O 1
ATOM 666 N N . GLU A 1 83 ? -8.254 43.608 26.855 1.00 90.19 83 GLU A N 1
ATOM 667 C CA . GLU A 1 83 ? -9.424 42.931 27.432 1.00 90.19 83 GLU A CA 1
ATOM 668 C C . GLU A 1 83 ? -9.103 41.481 27.843 1.00 90.19 83 GLU A C 1
ATOM 670 O O . GLU A 1 83 ? -9.473 41.027 28.927 1.00 90.19 83 GLU A O 1
ATOM 675 N N . ASN A 1 84 ? -8.341 40.741 27.027 1.00 84.50 84 ASN A N 1
ATOM 676 C CA . ASN A 1 84 ? -7.885 39.397 27.397 1.00 84.50 84 ASN A CA 1
ATOM 677 C C . ASN A 1 84 ? -6.952 39.398 28.613 1.00 84.50 84 ASN A C 1
ATOM 679 O O . ASN A 1 84 ? -6.972 38.446 29.397 1.00 84.50 84 ASN A O 1
ATOM 683 N N . ASN A 1 85 ? -6.104 40.415 28.759 1.00 89.62 85 ASN A N 1
ATOM 684 C CA . ASN A 1 85 ? -5.214 40.527 29.909 1.00 89.62 85 ASN A CA 1
ATOM 685 C C . ASN A 1 85 ? -6.006 40.850 31.183 1.00 89.62 85 ASN A C 1
ATOM 687 O O . ASN A 1 85 ? -5.746 40.237 32.221 1.00 89.62 85 ASN A O 1
ATOM 691 N N . GLU A 1 86 ? -7.010 41.725 31.096 1.00 91.81 86 GLU A N 1
ATOM 692 C CA . GLU A 1 86 ? -7.922 42.020 32.207 1.00 91.81 86 GLU A CA 1
ATOM 693 C C . GLU A 1 86 ? -8.736 40.789 32.620 1.00 91.81 86 GLU A C 1
ATOM 695 O O . GLU A 1 86 ? -8.762 40.431 33.800 1.00 91.81 86 GLU A O 1
ATOM 700 N N . LEU A 1 87 ? -9.335 40.074 31.663 1.00 87.69 87 LEU A N 1
ATOM 701 C CA . LEU A 1 87 ? -10.096 38.851 31.944 1.00 87.69 87 LEU A CA 1
ATOM 702 C C . LEU A 1 87 ? -9.223 37.761 32.578 1.00 87.69 87 LEU A C 1
ATOM 704 O O . LEU A 1 87 ? -9.677 37.054 33.478 1.00 87.69 87 LEU A O 1
ATOM 708 N N . LYS A 1 88 ? -7.956 37.636 32.161 1.00 85.50 88 LYS A N 1
ATOM 709 C CA . LYS A 1 88 ? -7.000 36.714 32.797 1.00 85.50 88 LYS A CA 1
ATOM 710 C C . LYS A 1 88 ? -6.693 37.103 34.239 1.00 85.50 88 LYS A C 1
ATOM 712 O O . LYS A 1 88 ? -6.651 36.218 35.090 1.00 85.50 88 LYS A O 1
ATOM 717 N N . GLN A 1 89 ? -6.516 38.393 34.529 1.00 89.44 89 GLN A N 1
ATOM 718 C CA . GLN A 1 89 ? -6.329 38.859 35.907 1.00 89.44 89 GLN A CA 1
ATOM 719 C C . GLN A 1 89 ? -7.569 38.591 36.768 1.00 89.44 89 GLN A C 1
ATOM 721 O O . GLN A 1 89 ? -7.438 38.122 37.898 1.00 89.44 89 GLN A O 1
ATOM 726 N N . GLN A 1 90 ? -8.771 38.813 36.230 1.00 87.88 90 GLN A N 1
ATOM 727 C CA . GLN A 1 90 ? -10.022 38.508 36.934 1.00 87.88 90 GLN A CA 1
ATOM 728 C C . GLN A 1 90 ? -10.187 37.006 37.198 1.00 87.88 90 GLN A C 1
ATOM 730 O O . GLN A 1 90 ? -10.620 36.612 38.284 1.00 87.88 90 GLN A O 1
ATOM 735 N N . LEU A 1 91 ? -9.813 36.156 36.235 1.00 82.12 91 LEU A N 1
ATOM 736 C CA . LEU A 1 91 ? -9.828 34.704 36.406 1.00 82.12 91 LEU A CA 1
ATOM 737 C C . LEU A 1 91 ? -8.878 34.282 37.534 1.00 82.12 91 LEU A C 1
ATOM 739 O O . LEU A 1 91 ? -9.290 33.545 38.427 1.00 82.12 91 LEU A O 1
ATOM 743 N N . GLN A 1 92 ? -7.656 34.819 37.541 1.00 84.88 92 GLN A N 1
ATOM 744 C CA . GLN A 1 92 ? -6.656 34.530 38.568 1.00 84.88 92 GLN A CA 1
ATOM 745 C C . GLN A 1 92 ? -7.132 34.963 39.966 1.00 84.88 92 GLN A C 1
ATOM 747 O O . GLN A 1 92 ? -7.034 34.192 40.917 1.00 84.88 92 GLN A O 1
ATOM 752 N N . GLN A 1 93 ? -7.748 36.144 40.089 1.00 84.75 93 GLN A N 1
ATOM 753 C CA . GLN A 1 93 ? -8.352 36.594 41.351 1.00 84.75 93 GLN A CA 1
ATOM 754 C C . GLN A 1 93 ? -9.523 35.702 41.796 1.00 84.75 93 GLN A C 1
ATOM 756 O O . GLN A 1 93 ? -9.678 35.414 42.985 1.00 84.75 93 GLN A O 1
ATOM 761 N N . SER A 1 94 ? -10.354 35.233 40.859 1.00 76.25 94 SER A N 1
ATOM 762 C CA . SER A 1 94 ? -11.451 34.305 41.161 1.00 76.25 94 SER A CA 1
ATOM 763 C C . SER A 1 94 ? -10.935 32.946 41.645 1.00 76.25 94 SER A C 1
ATOM 765 O O . SER A 1 94 ? -11.498 32.362 42.576 1.00 76.25 94 SER A O 1
ATOM 767 N N . GLU A 1 95 ? -9.853 32.450 41.047 1.00 81.69 95 GLU A N 1
ATOM 768 C CA . GLU A 1 95 ? -9.183 31.210 41.444 1.00 81.69 95 GLU A CA 1
ATOM 769 C C . GLU A 1 95 ? -8.544 31.327 42.832 1.00 81.69 95 GLU A C 1
ATOM 771 O O . GLU A 1 95 ? -8.722 30.427 43.657 1.00 81.69 95 GLU A O 1
ATOM 776 N N . GLU A 1 96 ? -7.897 32.453 43.139 1.00 76.88 96 GLU A N 1
ATOM 777 C CA . GLU A 1 96 ? -7.347 32.740 44.471 1.00 76.88 96 GLU A CA 1
ATOM 778 C C . GLU A 1 96 ? -8.449 32.822 45.543 1.00 76.88 96 GLU A C 1
ATOM 780 O O . GLU A 1 96 ? -8.322 32.221 46.615 1.00 76.88 96 GLU A O 1
ATOM 785 N N . MET A 1 97 ? -9.585 33.467 45.245 1.00 74.00 97 MET A N 1
ATOM 786 C CA . MET A 1 97 ? -10.734 33.492 46.161 1.00 74.00 97 MET A CA 1
ATOM 787 C C . MET A 1 97 ? -11.340 32.101 46.387 1.00 74.00 97 MET A C 1
ATOM 789 O O . MET A 1 97 ? -11.690 31.755 47.519 1.00 74.00 97 MET A O 1
ATOM 793 N N . LYS A 1 98 ? -11.444 31.275 45.337 1.00 72.75 98 LYS A N 1
ATOM 794 C CA . LYS A 1 98 ? -11.891 29.878 45.467 1.00 72.75 98 LYS A CA 1
ATOM 795 C C . LYS A 1 98 ? -10.911 29.053 46.294 1.00 72.75 98 LYS A C 1
ATOM 797 O O . LYS A 1 98 ? -11.341 28.209 47.084 1.00 72.75 98 LYS A O 1
ATOM 802 N N . PHE A 1 99 ? -9.610 29.292 46.146 1.00 72.19 99 PHE A N 1
ATOM 803 C CA . PHE A 1 99 ? -8.580 28.611 46.922 1.00 72.19 99 PHE A CA 1
ATOM 804 C C . PHE A 1 99 ? -8.705 28.920 48.421 1.00 72.19 99 PHE A C 1
ATOM 806 O O . PHE A 1 99 ? -8.730 27.990 49.233 1.00 72.19 99 PHE A O 1
ATOM 813 N N . GLU A 1 100 ? -8.892 30.188 48.795 1.00 69.38 100 GLU A N 1
ATOM 814 C CA . GLU A 1 100 ? -9.114 30.572 50.197 1.00 69.38 100 GLU A CA 1
ATOM 815 C C . GLU A 1 100 ? -10.469 30.081 50.743 1.00 69.38 100 GLU A C 1
ATOM 817 O O . GLU A 1 100 ? -10.526 29.564 51.862 1.00 69.38 100 GLU A O 1
ATOM 822 N N . GLN A 1 101 ? -11.547 30.088 49.946 1.00 64.31 101 GLN A N 1
ATOM 823 C CA . GLN A 1 101 ? -12.814 29.443 50.339 1.00 64.31 101 GLN A CA 1
ATOM 824 C C . GLN A 1 101 ? -12.644 27.940 50.604 1.00 64.31 101 GLN A C 1
ATOM 826 O O . GLN A 1 101 ? -13.189 27.409 51.572 1.00 64.31 101 GLN A O 1
ATOM 831 N N . THR A 1 102 ? -11.852 27.249 49.782 1.00 66.81 102 THR A N 1
ATOM 832 C CA . THR A 1 102 ? -11.581 25.810 49.939 1.00 66.81 102 THR A CA 1
ATOM 833 C C . THR A 1 102 ? -10.739 25.528 51.187 1.00 66.81 102 THR A C 1
ATOM 835 O O . THR A 1 102 ? -10.914 24.505 51.855 1.00 66.81 102 THR A O 1
ATOM 838 N N . LYS A 1 103 ? -9.832 26.445 51.533 1.00 70.06 103 LYS A N 1
ATOM 839 C CA . LYS A 1 103 ? -9.016 26.390 52.748 1.00 70.06 103 LYS A CA 1
ATOM 840 C C . LYS A 1 103 ? -9.859 26.625 54.004 1.00 70.06 103 LYS A C 1
ATOM 842 O O . LYS A 1 103 ? -9.721 25.863 54.960 1.00 70.06 103 LYS A O 1
ATOM 847 N N . LEU A 1 104 ? -10.795 27.576 53.968 1.00 61.09 104 LEU A N 1
ATOM 848 C CA . LEU A 1 104 ? -11.776 27.804 55.035 1.00 61.09 104 LEU A CA 1
ATOM 849 C C . LEU A 1 104 ? -12.737 26.618 55.210 1.00 61.09 104 LEU A C 1
ATOM 851 O O . LEU A 1 104 ? -12.973 26.197 56.339 1.00 61.09 104 LEU A O 1
ATOM 855 N N . LEU A 1 105 ? -13.222 26.018 54.118 1.00 60.34 105 LEU A N 1
ATOM 856 C CA . LEU A 1 105 ? -14.046 24.799 54.155 1.00 60.34 105 LEU A CA 1
ATOM 857 C C . LEU A 1 105 ? -13.295 23.607 54.771 1.00 60.34 105 LEU A C 1
ATOM 859 O O . LEU A 1 105 ? -13.868 22.855 55.555 1.00 60.34 105 LEU A O 1
ATOM 863 N N . LYS A 1 106 ? -11.996 23.454 54.479 1.00 60.69 106 LYS A N 1
ATOM 864 C CA . LYS A 1 106 ? -11.137 22.452 55.138 1.00 60.69 106 LYS A CA 1
ATOM 865 C C . LYS A 1 106 ? -10.945 22.722 56.629 1.00 60.69 106 LYS A C 1
ATOM 867 O O . LYS A 1 106 ? -10.883 21.767 57.395 1.00 60.69 106 LYS A O 1
ATOM 872 N N . PHE A 1 107 ? -10.845 23.988 57.026 1.00 57.22 107 PHE A N 1
ATOM 873 C CA . PHE A 1 107 ? -10.693 24.382 58.427 1.00 57.22 107 PHE A CA 1
ATOM 874 C C . PHE A 1 107 ? -11.992 24.164 59.222 1.00 57.22 107 PHE A C 1
ATOM 876 O O . PHE A 1 107 ? -11.954 23.678 60.348 1.00 57.22 107 PHE A O 1
ATOM 883 N N . LEU A 1 108 ? -13.152 24.430 58.610 1.00 52.94 108 LEU A N 1
ATOM 884 C CA . LEU A 1 108 ? -14.477 24.140 59.175 1.00 52.94 108 LEU A CA 1
ATOM 885 C C . LEU A 1 108 ? -14.750 22.629 59.294 1.00 52.94 108 LEU A C 1
ATOM 887 O O . LEU A 1 108 ? -15.338 22.192 60.280 1.00 52.94 108 LEU A O 1
ATOM 891 N N . ASN A 1 109 ? -14.253 21.817 58.354 1.00 53.16 109 ASN A N 1
ATOM 892 C CA . ASN A 1 109 ? -14.343 20.351 58.412 1.00 53.16 109 ASN A CA 1
ATOM 893 C C . ASN A 1 109 ? -13.394 19.693 59.433 1.00 53.16 109 ASN A C 1
ATOM 895 O O . ASN A 1 109 ? -13.418 18.474 59.576 1.00 53.16 109 ASN A O 1
ATOM 899 N N . MET A 1 110 ? -12.569 20.464 60.148 1.00 45.97 110 MET A N 1
ATOM 900 C CA . MET A 1 110 ? -11.671 19.950 61.191 1.00 45.97 110 MET A CA 1
ATOM 901 C C . MET A 1 110 ? -12.327 19.854 62.584 1.00 45.97 110 MET A C 1
ATOM 903 O O . MET A 1 110 ? -11.647 19.491 63.539 1.00 45.97 110 MET A O 1
ATOM 907 N N . HIS A 1 111 ? -13.628 20.156 62.717 1.00 49.03 111 HIS A N 1
ATOM 908 C CA . HIS A 1 111 ? -14.327 20.195 64.012 1.00 49.03 111 HIS A CA 1
ATOM 909 C C . HIS A 1 111 ? -15.621 19.369 64.128 1.00 49.03 111 HIS A C 1
ATOM 911 O O . HIS A 1 111 ? -16.443 19.643 64.997 1.00 49.03 111 HIS A O 1
ATOM 917 N N . PHE A 1 112 ? -15.791 18.309 63.337 1.00 37.31 112 PHE A N 1
ATOM 918 C CA . PHE A 1 112 ? -16.856 17.329 63.582 1.00 37.31 112 PHE A CA 1
ATOM 919 C C . PHE A 1 112 ? -16.317 15.898 63.487 1.00 37.31 112 PHE A C 1
ATOM 921 O O . PHE A 1 112 ? -16.138 15.355 62.400 1.00 37.31 112 PHE A O 1
ATOM 928 N N . ASP A 1 113 ? -16.066 15.298 64.652 1.00 42.03 113 ASP A N 1
ATOM 929 C CA . ASP A 1 113 ? -15.823 13.866 64.822 1.00 42.03 113 ASP A CA 1
ATOM 930 C C . ASP A 1 113 ? -17.156 13.105 64.750 1.00 42.03 113 ASP A C 1
ATOM 932 O O . ASP A 1 113 ? -18.016 13.288 65.613 1.00 42.03 113 ASP A O 1
ATOM 936 N N . CYS A 1 114 ? -17.334 12.228 63.754 1.00 29.48 114 CYS A N 1
ATOM 937 C CA . CYS A 1 114 ? -18.223 11.066 63.876 1.00 29.48 114 CYS A CA 1
ATOM 938 C C . CYS A 1 114 ? -17.958 10.010 62.782 1.00 29.48 114 CYS A C 1
ATOM 940 O O . CYS A 1 114 ? -18.300 10.183 61.618 1.00 29.48 114 CYS A O 1
ATOM 942 N N . GLU A 1 115 ? -17.281 8.950 63.217 1.00 36.09 115 GLU A N 1
ATOM 943 C CA . GLU A 1 115 ? -17.398 7.521 62.890 1.00 36.09 115 GLU A CA 1
ATOM 944 C C . GLU A 1 115 ? -17.722 7.010 61.459 1.00 36.09 115 GLU A C 1
ATOM 946 O O . GLU A 1 115 ? -18.793 7.217 60.899 1.00 36.09 115 GLU A O 1
ATOM 951 N N . GLN A 1 116 ? -16.802 6.128 61.022 1.00 32.81 116 GLN A N 1
ATOM 952 C CA . GLN A 1 116 ? -16.832 5.084 59.973 1.00 32.81 116 GLN A CA 1
ATOM 953 C C . GLN A 1 116 ? -16.309 5.467 58.565 1.00 32.81 116 GLN A C 1
ATOM 955 O O . GLN A 1 116 ? -16.976 6.181 57.817 1.00 32.81 116 GLN A O 1
ATOM 960 N N . PRO A 1 117 ? -15.131 4.946 58.139 1.00 33.12 117 PRO A N 1
ATOM 961 C CA . PRO A 1 117 ? -14.575 5.237 56.823 1.00 33.12 117 PRO A CA 1
ATOM 962 C C . PRO A 1 117 ? -15.162 4.316 55.741 1.00 33.12 117 PRO A C 1
ATOM 964 O O . PRO A 1 117 ? -14.856 3.128 55.665 1.00 33.12 117 PRO A O 1
ATOM 967 N N . ILE A 1 118 ? -15.949 4.898 54.837 1.00 30.84 118 ILE A N 1
ATOM 968 C CA . ILE A 1 118 ? -16.095 4.401 53.461 1.00 30.84 118 ILE A CA 1
ATOM 969 C C . ILE A 1 118 ? -14.737 4.638 52.768 1.00 30.84 118 ILE A C 1
ATOM 971 O O . ILE A 1 118 ? -14.168 5.716 52.963 1.00 30.84 118 ILE A O 1
ATOM 975 N N . PRO A 1 119 ? -14.175 3.699 51.980 1.00 30.44 119 PRO A N 1
ATOM 976 C CA . PRO A 1 119 ? -12.895 3.916 51.314 1.00 30.44 119 PRO A CA 1
ATOM 977 C C . PRO A 1 119 ? -13.056 4.984 50.226 1.00 30.44 119 PRO A C 1
ATOM 979 O O . PRO A 1 119 ? -13.393 4.695 49.079 1.00 30.44 119 PRO A O 1
ATOM 982 N N . VAL A 1 120 ? -12.822 6.242 50.594 1.00 32.25 120 VAL A N 1
ATOM 983 C CA . VAL A 1 120 ? -12.619 7.335 49.647 1.00 32.25 120 VAL A CA 1
ATOM 984 C C . VAL A 1 120 ? -11.243 7.110 49.043 1.00 32.25 120 VAL A C 1
ATOM 986 O O . VAL A 1 120 ? -10.218 7.414 49.651 1.00 32.25 120 VAL A O 1
ATOM 989 N N . VAL A 1 121 ? -11.229 6.513 47.852 1.00 31.64 121 VAL A N 1
ATOM 990 C CA . VAL A 1 121 ? -10.060 6.503 46.976 1.00 31.64 121 VAL A CA 1
ATOM 991 C C . VAL A 1 121 ? -9.577 7.947 46.858 1.00 31.64 121 VAL A C 1
ATOM 993 O O . VAL A 1 121 ? -10.347 8.856 46.551 1.00 31.64 121 VAL A O 1
ATOM 996 N N . ASP A 1 122 ? -8.310 8.144 47.193 1.00 30.78 122 ASP A N 1
ATOM 997 C CA . ASP A 1 122 ? -7.646 9.428 47.357 1.00 30.78 122 ASP A CA 1
ATOM 998 C C . ASP A 1 122 ? -7.660 10.236 46.042 1.00 30.78 122 ASP A C 1
ATOM 1000 O O . ASP A 1 122 ? -6.746 10.175 45.220 1.00 30.78 122 ASP A O 1
ATOM 1004 N N . LEU A 1 123 ? -8.722 11.020 45.830 1.00 35.69 123 LEU A N 1
ATOM 1005 C CA . LEU A 1 123 ? -8.909 11.926 44.685 1.00 35.69 123 LEU A CA 1
ATOM 1006 C C . LEU A 1 123 ? -7.920 13.114 44.677 1.00 35.69 123 LEU A C 1
ATOM 1008 O O . LEU A 1 123 ? -8.036 14.019 43.854 1.00 35.69 123 LEU A O 1
ATOM 1012 N N . LYS A 1 124 ? -6.908 13.126 45.555 1.00 33.75 124 LYS A N 1
ATOM 1013 C CA . LYS A 1 124 ? -5.849 14.150 45.593 1.00 33.75 124 LYS A CA 1
ATOM 1014 C C . LYS A 1 124 ? -4.620 13.823 44.737 1.00 33.75 124 LYS A C 1
ATOM 1016 O O . LYS A 1 124 ? -3.713 14.645 44.664 1.00 33.75 124 LYS A O 1
ATOM 1021 N N . LYS A 1 125 ? -4.601 12.692 44.019 1.00 32.56 125 LYS A N 1
ATOM 1022 C CA . LYS A 1 125 ? -3.614 12.412 42.950 1.00 32.56 125 LYS A CA 1
ATOM 1023 C C . LYS A 1 125 ? -4.118 12.727 41.533 1.00 32.56 125 LYS A C 1
ATOM 1025 O O . LYS A 1 125 ? -3.561 12.235 40.559 1.00 32.56 125 LYS A O 1
ATOM 1030 N N . ALA A 1 126 ? -5.137 13.577 41.407 1.00 33.47 126 ALA A N 1
ATOM 1031 C CA . ALA A 1 126 ? -5.756 13.935 40.130 1.00 33.47 126 ALA A CA 1
ATOM 1032 C C . ALA A 1 126 ? -5.710 15.446 39.809 1.00 33.47 126 ALA A C 1
ATOM 1034 O O . ALA A 1 126 ? -6.641 15.955 39.199 1.00 33.47 126 ALA A O 1
ATOM 1035 N N . SER A 1 127 ? -4.651 16.180 40.190 1.00 35.66 127 SER A N 1
ATOM 1036 C CA . SER A 1 127 ? -4.535 17.621 39.861 1.00 35.66 127 SER A CA 1
ATOM 1037 C C . SER A 1 127 ? -3.342 18.029 38.990 1.00 35.66 127 SER A C 1
ATOM 1039 O O . SER A 1 127 ? -3.099 19.220 38.850 1.00 35.66 127 SER A O 1
ATOM 1041 N N . ASN A 1 128 ? -2.640 17.082 38.360 1.00 39.50 128 ASN A N 1
ATOM 1042 C CA . ASN A 1 128 ? -1.741 17.382 37.230 1.00 39.50 128 ASN A CA 1
ATOM 1043 C C . ASN A 1 128 ? -2.253 16.785 35.907 1.00 39.50 128 ASN A C 1
ATOM 1045 O O . ASN A 1 128 ? -1.553 16.825 34.897 1.00 39.50 128 ASN A O 1
ATOM 1049 N N . ASN A 1 129 ? -3.478 16.242 35.898 1.00 40.44 129 ASN A N 1
ATOM 1050 C CA . ASN A 1 129 ? -4.159 15.849 34.671 1.00 40.44 129 ASN A CA 1
ATOM 1051 C C . ASN A 1 129 ? -4.614 17.123 33.972 1.00 40.44 129 ASN A C 1
ATOM 1053 O O . ASN A 1 129 ? -5.703 17.638 34.212 1.00 40.44 129 ASN A O 1
ATOM 1057 N N . LEU A 1 130 ? -3.720 17.643 33.138 1.00 47.12 130 LEU A N 1
ATOM 1058 C CA . LEU A 1 130 ? -4.033 18.614 32.117 1.00 47.12 130 LEU A CA 1
ATOM 1059 C C . LEU A 1 130 ? -5.225 18.048 31.333 1.00 47.12 130 LEU A C 1
ATOM 1061 O O . LEU A 1 130 ? -5.071 17.141 30.510 1.00 47.12 130 LEU A O 1
ATOM 1065 N N . ASP A 1 131 ? -6.426 18.557 31.602 1.00 46.41 131 ASP A N 1
ATOM 1066 C CA . ASP A 1 131 ? -7.505 18.534 30.627 1.00 46.41 131 ASP A CA 1
ATOM 1067 C C . ASP A 1 131 ? -7.001 19.384 29.461 1.00 46.41 131 ASP A C 1
ATOM 1069 O O . ASP A 1 131 ? -7.275 20.577 29.355 1.00 46.41 131 ASP A O 1
ATOM 1073 N N . LEU A 1 132 ? -6.144 18.779 28.629 1.00 51.97 132 LEU A N 1
ATOM 1074 C CA . LEU A 1 132 ? -5.660 19.381 27.405 1.00 51.97 132 LEU A CA 1
ATOM 1075 C C . LEU A 1 132 ? -6.909 19.798 26.646 1.00 51.97 132 LEU A C 1
ATOM 1077 O O . LEU A 1 132 ? -7.713 18.948 26.250 1.00 51.97 132 LEU A O 1
ATOM 1081 N N . ILE A 1 133 ? -7.078 21.106 26.480 1.00 49.41 133 ILE A N 1
ATOM 1082 C CA . ILE A 1 133 ? -8.086 21.665 25.596 1.00 49.41 133 ILE A CA 1
ATOM 1083 C C . ILE A 1 133 ? -7.656 21.239 24.195 1.00 49.41 133 ILE A C 1
ATOM 1085 O O . ILE A 1 133 ? -6.820 21.871 23.547 1.00 49.41 133 ILE A O 1
ATOM 1089 N N . ILE A 1 134 ? -8.174 20.099 23.746 1.00 52.28 134 ILE A N 1
ATOM 1090 C CA . ILE A 1 134 ? -8.039 19.662 22.364 1.00 52.28 134 ILE A CA 1
ATOM 1091 C C . ILE A 1 134 ? -8.944 20.581 21.571 1.00 52.28 134 ILE A C 1
ATOM 1093 O O . ILE A 1 134 ? -10.139 20.342 21.426 1.00 52.28 134 ILE A O 1
ATOM 1097 N N . SER A 1 135 ? -8.366 21.679 21.112 1.00 53.56 135 SER A N 1
ATOM 1098 C CA . SER A 1 135 ? -8.874 22.330 19.921 1.00 53.56 135 SER A CA 1
ATOM 1099 C C . SER A 1 135 ? -8.240 21.656 18.710 1.00 53.56 135 SER A C 1
ATOM 1101 O O . SER A 1 135 ? -7.149 21.082 18.791 1.00 53.56 135 SER A O 1
ATOM 1103 N N . ASP A 1 136 ? -8.939 21.697 17.581 1.00 52.72 136 ASP A N 1
ATOM 1104 C CA . ASP A 1 136 ? -8.393 21.215 16.320 1.00 52.72 136 ASP A CA 1
ATOM 1105 C C . ASP A 1 136 ? -7.020 21.870 16.071 1.00 52.72 136 ASP A C 1
ATOM 1107 O O . ASP A 1 136 ? -6.894 23.099 16.100 1.00 52.72 136 ASP A O 1
ATOM 1111 N N . ASN A 1 137 ? -6.009 21.055 15.742 1.00 63.56 137 ASN A N 1
ATOM 1112 C CA . ASN A 1 137 ? -4.634 21.456 15.393 1.00 63.56 137 ASN A CA 1
ATOM 1113 C C . ASN A 1 137 ? -3.642 21.697 16.556 1.00 63.56 137 ASN A C 1
ATOM 1115 O O . ASN A 1 137 ? -2.686 22.468 16.394 1.00 63.56 137 ASN A O 1
ATOM 1119 N N . THR A 1 138 ? -3.809 21.028 17.695 1.00 81.44 138 THR A N 1
ATOM 1120 C CA . THR A 1 138 ? -2.782 20.982 18.752 1.00 81.44 138 THR A CA 1
ATOM 1121 C C . THR A 1 138 ? -1.626 20.048 18.370 1.00 81.44 138 THR A C 1
ATOM 1123 O O . THR A 1 138 ? -1.858 18.908 17.974 1.00 81.44 138 THR A O 1
ATOM 1126 N N . ILE A 1 139 ? -0.379 20.509 18.509 1.00 84.62 139 ILE A N 1
ATOM 1127 C CA . ILE A 1 139 ? 0.843 19.700 18.357 1.00 84.62 139 ILE A CA 1
ATOM 1128 C C . ILE A 1 139 ? 1.572 19.647 19.701 1.00 84.62 139 ILE A C 1
ATOM 1130 O O . ILE A 1 139 ? 1.715 20.680 20.350 1.00 84.62 139 ILE A O 1
ATOM 1134 N N . ALA A 1 140 ? 2.055 18.474 20.099 1.00 86.06 140 ALA A N 1
ATOM 1135 C CA . ALA A 1 140 ? 2.867 18.288 21.299 1.00 86.06 140 ALA A CA 1
ATOM 1136 C C . ALA A 1 140 ? 3.996 17.279 21.046 1.00 86.06 140 ALA A C 1
ATOM 1138 O O . ALA A 1 140 ? 3.917 16.455 20.134 1.00 86.06 140 ALA A O 1
ATOM 1139 N N . GLU A 1 141 ? 5.053 17.348 21.845 1.00 87.56 141 GLU A N 1
ATOM 1140 C CA . GLU A 1 141 ? 6.110 16.345 21.892 1.00 87.56 141 GLU A CA 1
ATOM 1141 C C . GLU A 1 141 ? 5.609 15.101 22.635 1.00 87.56 141 GLU A C 1
ATOM 1143 O O . GLU A 1 141 ? 5.149 15.170 23.777 1.00 87.56 141 GLU A O 1
ATOM 1148 N N . VAL A 1 142 ? 5.700 13.954 21.965 1.00 86.62 142 VAL A N 1
ATOM 1149 C CA . VAL A 1 142 ? 5.274 12.649 22.473 1.00 86.62 142 VAL A CA 1
ATOM 1150 C C . VAL A 1 142 ? 6.496 11.758 22.656 1.00 86.62 142 VAL A C 1
ATOM 1152 O O . VAL A 1 142 ? 7.267 11.541 21.717 1.00 86.62 142 VAL A O 1
ATOM 1155 N N . LEU A 1 143 ? 6.665 11.219 23.859 1.00 86.25 143 LEU A N 1
ATOM 1156 C CA . LEU A 1 143 ? 7.736 10.289 24.205 1.00 86.25 143 LEU A CA 1
ATOM 1157 C C . LEU A 1 143 ? 7.537 8.943 23.494 1.00 86.25 143 LEU A C 1
ATOM 1159 O O . LEU A 1 143 ? 6.450 8.346 23.518 1.00 86.25 143 LEU A O 1
ATOM 1163 N N . LEU A 1 144 ? 8.601 8.457 22.854 1.00 83.12 144 LEU A N 1
ATOM 1164 C CA . LEU A 1 144 ? 8.593 7.171 22.161 1.00 83.12 144 LEU A CA 1
ATOM 1165 C C . LEU A 1 144 ? 8.717 6.002 23.153 1.00 83.12 144 LEU A C 1
ATOM 1167 O O . LEU A 1 144 ? 9.438 6.118 24.146 1.00 83.12 144 LEU A O 1
ATOM 1171 N N . PRO A 1 145 ? 8.079 4.847 22.885 1.00 74.94 145 PRO A N 1
ATOM 1172 C CA . PRO A 1 145 ? 8.214 3.677 23.744 1.00 74.94 145 PRO A CA 1
ATOM 1173 C C . PRO A 1 145 ? 9.680 3.238 23.816 1.00 74.94 145 PRO A C 1
ATOM 1175 O O . PRO A 1 145 ? 10.344 3.104 22.788 1.00 74.94 145 PRO A O 1
ATOM 1178 N N . ASN A 1 146 ? 10.174 2.975 25.027 1.00 66.38 146 ASN A N 1
ATOM 1179 C CA . ASN A 1 146 ? 11.520 2.444 25.280 1.00 66.38 146 ASN A CA 1
ATOM 1180 C C . ASN A 1 146 ? 12.684 3.346 24.820 1.00 66.38 146 ASN A C 1
ATOM 1182 O O . ASN A 1 146 ? 13.786 2.851 24.585 1.00 66.38 146 ASN A O 1
ATOM 1186 N N . CYS A 1 147 ? 12.473 4.658 24.684 1.00 64.00 147 CYS A N 1
ATOM 1187 C CA . CYS A 1 147 ? 13.519 5.633 24.360 1.00 64.00 147 CYS A CA 1
ATOM 1188 C C . CYS A 1 147 ? 13.302 6.935 25.150 1.00 64.00 147 CYS A C 1
ATOM 1190 O O . CYS A 1 147 ? 12.168 7.323 25.397 1.00 64.00 147 CYS A O 1
ATOM 1192 N N . GLN A 1 148 ? 14.377 7.661 25.476 1.00 69.62 148 GLN A N 1
ATOM 1193 C CA . GLN A 1 148 ? 14.291 9.026 26.040 1.00 69.62 148 GLN A CA 1
ATOM 1194 C C . GLN A 1 148 ? 13.994 10.102 24.976 1.00 69.62 148 GLN A C 1
ATOM 1196 O O . GLN A 1 148 ? 14.003 11.293 25.268 1.00 69.62 148 GLN A O 1
ATOM 120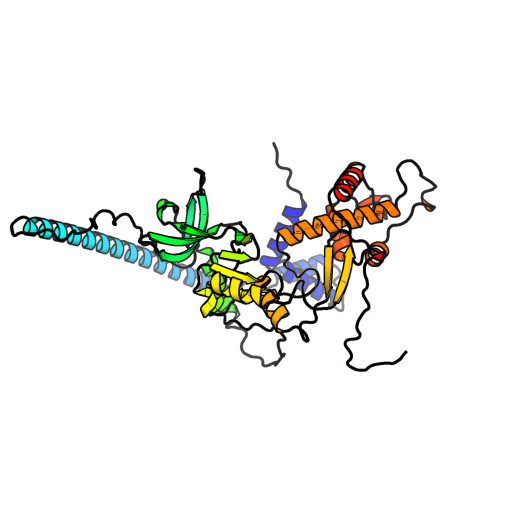1 N N . ASN A 1 149 ? 13.750 9.694 23.729 1.00 82.06 149 ASN A N 1
ATOM 1202 C CA . ASN A 1 149 ? 13.513 10.603 22.616 1.00 82.06 149 ASN A CA 1
ATOM 1203 C C . ASN A 1 149 ? 12.019 10.926 22.500 1.00 82.06 149 ASN A C 1
ATOM 1205 O O . ASN A 1 149 ? 11.181 10.020 22.533 1.00 82.06 149 ASN A O 1
ATOM 1209 N N . SER A 1 150 ? 11.702 12.202 22.290 1.00 85.94 150 SER A N 1
ATOM 1210 C CA . SER A 1 150 ? 10.366 12.668 21.925 1.00 85.94 150 SER A CA 1
ATOM 1211 C C . SER A 1 150 ? 10.255 12.926 20.424 1.00 85.94 150 SER A C 1
ATOM 1213 O O . SER A 1 150 ? 11.264 13.029 19.713 1.00 85.94 150 SER A O 1
ATOM 1215 N N . ARG A 1 151 ? 9.019 12.997 19.925 1.00 88.69 151 ARG A N 1
ATOM 1216 C CA . ARG A 1 151 ? 8.722 13.487 18.578 1.00 88.69 151 ARG A CA 1
ATOM 1217 C C . ARG A 1 151 ? 7.486 14.378 18.563 1.00 88.69 151 ARG A C 1
ATOM 1219 O O . ARG A 1 151 ? 6.525 14.066 19.268 1.00 88.69 151 ARG A O 1
ATOM 1226 N N . PRO A 1 152 ? 7.445 15.392 17.685 1.00 89.50 152 PRO A N 1
ATOM 1227 C CA . PRO A 1 152 ? 6.261 16.214 17.513 1.00 89.50 152 PRO A CA 1
ATOM 1228 C C . PRO A 1 152 ? 5.124 15.395 16.894 1.00 89.50 152 PRO A C 1
ATOM 1230 O O . PRO A 1 152 ? 5.297 14.730 15.867 1.00 89.50 152 PRO A O 1
ATOM 1233 N N . ALA A 1 153 ? 3.942 15.475 17.497 1.00 88.81 153 ALA A N 1
ATOM 1234 C CA . ALA A 1 153 ? 2.737 14.819 17.017 1.00 88.81 153 ALA A CA 1
ATOM 1235 C C . ALA A 1 153 ? 1.509 15.734 17.123 1.00 88.81 153 ALA A C 1
ATOM 1237 O O . ALA A 1 153 ? 1.345 16.476 18.090 1.00 88.81 153 ALA A O 1
ATOM 1238 N N . GLU A 1 154 ? 0.644 15.681 16.113 1.00 88.56 154 GLU A N 1
ATOM 1239 C CA . GLU A 1 154 ? -0.668 16.325 16.099 1.00 88.56 154 GLU A CA 1
ATOM 1240 C C . GLU A 1 154 ? -1.658 15.483 16.915 1.00 88.56 154 GLU A C 1
ATOM 1242 O O . GLU A 1 154 ? -1.833 14.293 16.649 1.00 88.56 154 GLU A O 1
ATOM 1247 N N . ILE A 1 155 ? -2.316 16.098 17.897 1.00 86.88 155 ILE A N 1
ATOM 1248 C CA . ILE A 1 155 ? -3.362 15.460 18.700 1.00 86.88 155 ILE A CA 1
ATOM 1249 C C . ILE A 1 155 ? -4.670 15.526 17.911 1.00 86.88 155 ILE A C 1
ATOM 1251 O O . ILE A 1 155 ? -5.191 16.607 17.644 1.00 86.88 155 ILE A O 1
ATOM 1255 N N . ILE A 1 156 ? -5.197 14.359 17.543 1.00 83.50 156 ILE A N 1
ATOM 1256 C CA . ILE A 1 156 ? -6.393 14.231 16.701 1.00 83.50 156 ILE A CA 1
ATOM 1257 C C . ILE A 1 156 ? -7.647 13.994 17.545 1.00 83.50 156 ILE A C 1
ATOM 1259 O O . ILE A 1 156 ? -8.708 14.521 17.229 1.00 83.50 156 ILE A O 1
ATOM 1263 N N . SER A 1 157 ? -7.557 13.175 18.596 1.00 83.25 157 SER A N 1
ATOM 1264 C CA . SER A 1 157 ? -8.720 12.796 19.411 1.00 83.25 157 SER A CA 1
ATOM 1265 C C . SER A 1 157 ? -8.321 12.446 20.838 1.00 83.25 157 SER A C 1
ATOM 1267 O O . SER A 1 157 ? -7.179 12.072 21.088 1.00 83.25 157 SER A O 1
ATOM 1269 N N . LYS A 1 158 ? -9.286 12.484 21.762 1.00 85.06 158 LYS A N 1
ATOM 1270 C CA . LYS A 1 158 ? -9.155 12.007 23.149 1.00 85.06 158 LYS A CA 1
ATOM 1271 C C . LYS A 1 158 ? -10.237 11.006 23.487 1.00 85.06 158 LYS A C 1
ATOM 1273 O O . LYS A 1 158 ? -11.359 11.103 22.997 1.00 85.06 158 LYS A O 1
ATOM 1278 N N . ARG A 1 159 ? -9.882 10.044 24.330 1.00 82.62 159 ARG A N 1
ATOM 1279 C CA . ARG A 1 159 ? -10.807 9.091 24.941 1.00 82.62 159 ARG A CA 1
ATOM 1280 C C . ARG A 1 159 ? -10.417 8.848 26.393 1.00 82.62 159 ARG A C 1
ATOM 1282 O O . ARG A 1 159 ? -9.260 9.027 26.763 1.00 82.62 159 ARG A O 1
ATOM 1289 N N . TYR A 1 160 ? -11.376 8.401 27.191 1.00 80.88 160 TYR A N 1
ATOM 1290 C CA . TYR A 1 160 ? -11.139 7.929 28.551 1.00 80.88 160 TYR A CA 1
ATOM 1291 C C . TYR A 1 160 ? -11.302 6.408 28.580 1.00 80.88 160 TYR A C 1
ATOM 1293 O O . TYR A 1 160 ? -12.348 5.897 28.169 1.00 80.88 160 TYR A O 1
ATOM 1301 N N . LYS A 1 161 ? -10.253 5.674 28.966 1.00 77.75 161 LYS A N 1
ATOM 1302 C CA . LYS A 1 161 ? -10.251 4.201 28.985 1.00 77.75 161 LYS A CA 1
ATOM 1303 C C . LYS A 1 161 ? -9.350 3.701 30.117 1.00 77.75 161 LYS A C 1
ATOM 1305 O O . LYS A 1 161 ? -8.225 4.164 30.237 1.00 77.75 161 LYS A O 1
ATOM 1310 N N . HIS A 1 162 ? -9.826 2.729 30.900 1.00 78.25 162 HIS A N 1
ATOM 1311 C CA . HIS A 1 162 ? -9.108 2.169 32.060 1.00 78.25 162 HIS A CA 1
ATOM 1312 C C . HIS A 1 162 ? -8.639 3.238 33.063 1.00 78.25 162 HIS A C 1
ATOM 1314 O O . HIS A 1 162 ? -7.479 3.246 33.456 1.00 78.25 162 HIS A O 1
ATOM 1320 N N . GLU A 1 163 ? -9.528 4.159 33.439 1.00 80.94 163 GLU A N 1
ATOM 1321 C CA . GLU A 1 163 ? -9.245 5.268 34.365 1.00 80.94 163 GLU A CA 1
ATOM 1322 C C . GLU A 1 163 ? -8.179 6.287 33.902 1.00 80.94 163 GLU A C 1
ATOM 1324 O O . GLU A 1 163 ? -7.848 7.216 34.639 1.00 80.94 163 GLU A O 1
ATOM 1329 N N . ILE A 1 164 ? -7.666 6.167 32.670 1.00 82.38 164 ILE A N 1
ATOM 1330 C CA . ILE A 1 164 ? -6.616 7.030 32.114 1.00 82.38 164 ILE A CA 1
ATOM 1331 C C . ILE A 1 164 ? -7.123 7.718 30.837 1.00 82.38 164 ILE A C 1
ATOM 1333 O O . ILE A 1 164 ? -7.865 7.146 30.028 1.00 82.38 164 ILE A O 1
ATOM 1337 N N . PHE A 1 165 ? -6.718 8.975 30.635 1.00 82.06 165 PHE A N 1
ATOM 1338 C CA . PHE A 1 165 ? -6.924 9.669 29.365 1.00 82.06 165 PHE A CA 1
ATOM 1339 C C . PHE A 1 165 ? -5.906 9.212 28.323 1.00 82.06 165 PHE A C 1
ATOM 1341 O O . PHE A 1 165 ? -4.697 9.254 28.550 1.00 82.06 165 PHE A O 1
ATOM 1348 N N . GLN A 1 166 ? -6.417 8.837 27.154 1.00 86.69 166 GLN A N 1
ATOM 1349 C CA . GLN A 1 166 ? -5.617 8.480 25.992 1.00 86.69 166 GLN A CA 1
ATOM 1350 C C . GLN A 1 166 ? -5.899 9.436 24.840 1.00 86.69 166 GLN A C 1
ATOM 1352 O O . GLN A 1 166 ? -7.045 9.829 24.604 1.00 86.69 166 GLN A O 1
ATOM 1357 N N . TYR A 1 167 ? -4.858 9.751 24.084 1.00 86.75 167 TYR A N 1
ATOM 1358 C CA . TYR A 1 167 ? -4.892 10.680 22.965 1.00 86.75 167 TYR A CA 1
ATOM 1359 C C . TYR A 1 167 ? -4.475 9.953 21.689 1.00 86.75 167 TYR A C 1
ATOM 1361 O O . TYR A 1 167 ? -3.482 9.234 21.684 1.00 86.75 167 TYR A O 1
ATOM 1369 N N . TYR A 1 168 ? -5.236 10.107 20.608 1.00 87.94 168 TYR A N 1
ATOM 1370 C CA . TYR A 1 168 ? -4.839 9.601 19.298 1.00 87.94 168 TYR A CA 1
ATOM 1371 C C . TYR A 1 168 ? -3.953 10.639 18.626 1.00 87.94 168 TYR A C 1
ATOM 1373 O O . TYR A 1 168 ? -4.384 11.783 18.445 1.00 87.94 168 TYR A O 1
ATOM 1381 N N . VAL A 1 169 ? -2.729 10.249 18.283 1.00 88.50 169 VAL A N 1
ATOM 1382 C CA . VAL A 1 169 ? -1.706 11.172 17.787 1.00 88.50 169 VAL A CA 1
ATOM 1383 C C . VAL A 1 169 ? -1.206 10.768 16.408 1.00 88.50 169 VAL A C 1
ATOM 1385 O O . VAL A 1 169 ? -1.037 9.583 16.117 1.00 88.50 169 VAL A O 1
ATOM 1388 N N . HIS A 1 170 ? -0.944 11.773 15.577 1.00 87.81 170 HIS A N 1
ATOM 1389 C CA . HIS A 1 170 ? -0.282 11.625 14.287 1.00 87.81 170 HIS A CA 1
ATOM 1390 C C . HIS A 1 170 ? 1.099 12.269 14.324 1.00 87.81 170 HIS A C 1
ATOM 1392 O O . HIS A 1 170 ? 1.218 13.477 14.526 1.00 87.81 170 HIS A O 1
ATOM 1398 N N . PHE A 1 171 ? 2.151 11.479 14.121 1.00 87.81 171 PHE A N 1
ATOM 1399 C CA . PHE A 1 171 ? 3.522 11.987 14.155 1.00 87.81 171 PHE A CA 1
ATOM 1400 C C . PHE A 1 171 ? 3.821 12.844 12.921 1.00 87.81 171 PHE A C 1
ATOM 1402 O O . PHE A 1 171 ? 3.681 12.389 11.784 1.00 87.81 171 PHE A O 1
ATOM 1409 N N . VAL A 1 172 ? 4.264 14.082 13.151 1.00 85.38 172 VAL A N 1
ATOM 1410 C CA . VAL A 1 172 ? 4.543 15.053 12.083 1.00 85.38 172 VAL A CA 1
ATOM 1411 C C . VAL A 1 172 ? 5.650 14.518 11.172 1.00 85.38 172 VAL A C 1
ATOM 1413 O O . VAL A 1 172 ? 6.650 14.001 11.657 1.00 85.38 172 VAL A O 1
ATOM 1416 N N . ASP A 1 173 ? 5.463 14.638 9.855 1.00 83.12 173 ASP A N 1
ATOM 1417 C CA . ASP A 1 173 ? 6.358 14.125 8.801 1.00 83.12 173 ASP A CA 1
ATOM 1418 C C . ASP A 1 173 ? 6.470 12.591 8.716 1.00 83.12 173 ASP A C 1
ATOM 1420 O O . ASP A 1 173 ? 7.267 12.060 7.936 1.00 83.12 173 ASP A O 1
ATOM 1424 N N . PHE A 1 174 ? 5.648 11.853 9.466 1.00 81.69 174 PHE A N 1
ATOM 1425 C CA . PHE A 1 174 ? 5.609 10.396 9.416 1.00 81.69 174 PHE A CA 1
ATOM 1426 C C . PHE A 1 174 ? 4.324 9.867 8.778 1.00 81.69 174 PHE A C 1
ATOM 1428 O O . PHE A 1 174 ? 3.290 10.521 8.686 1.00 81.69 174 PHE A O 1
ATOM 1435 N N . ASN A 1 175 ? 4.401 8.627 8.298 1.00 78.56 175 ASN A N 1
ATOM 1436 C CA . ASN A 1 175 ? 3.257 7.939 7.717 1.00 78.56 175 ASN A CA 1
ATOM 1437 C C . ASN A 1 175 ? 2.258 7.532 8.816 1.00 78.56 175 ASN A C 1
ATOM 1439 O O . ASN A 1 175 ? 2.679 7.008 9.849 1.00 78.56 175 ASN A O 1
ATOM 1443 N N . LYS A 1 176 ? 0.951 7.667 8.540 1.00 78.81 176 LYS A N 1
ATOM 1444 C CA . LYS A 1 176 ? -0.159 7.336 9.459 1.00 78.81 176 LYS A CA 1
ATOM 1445 C C . LYS A 1 176 ? -0.116 5.921 10.057 1.00 78.81 176 LYS A C 1
ATOM 1447 O O . LYS A 1 176 ? -0.727 5.663 11.082 1.00 78.81 176 LYS A O 1
ATOM 1452 N N . ARG A 1 177 ? 0.630 4.984 9.458 1.00 75.88 177 ARG A N 1
ATOM 1453 C CA . ARG A 1 177 ? 0.879 3.650 10.047 1.00 75.88 177 ARG A CA 1
ATOM 1454 C C . ARG A 1 177 ? 1.525 3.689 11.437 1.00 75.88 177 ARG A C 1
ATOM 1456 O O . ARG A 1 177 ? 1.487 2.684 12.139 1.00 75.88 177 ARG A O 1
ATOM 1463 N N . LEU A 1 178 ? 2.172 4.803 11.787 1.00 82.88 178 LEU A N 1
ATOM 1464 C CA . LEU A 1 178 ? 2.770 5.022 13.103 1.00 82.88 178 LEU A CA 1
ATOM 1465 C C . LEU A 1 178 ? 1.797 5.677 14.092 1.00 82.88 178 LEU A C 1
ATOM 1467 O O . LEU A 1 178 ? 2.164 5.862 15.246 1.00 82.88 178 LEU A O 1
ATOM 1471 N N . ASP A 1 179 ? 0.579 6.011 13.665 1.00 87.50 179 ASP A N 1
ATOM 1472 C CA . ASP A 1 179 ? -0.404 6.671 14.514 1.00 87.50 179 ASP A CA 1
ATOM 1473 C C . ASP A 1 179 ? -0.919 5.699 15.590 1.00 87.50 179 ASP A C 1
ATOM 1475 O O . ASP A 1 179 ? -1.308 4.541 15.345 1.00 87.50 179 ASP A O 1
ATOM 1479 N N . GLU A 1 180 ? -0.943 6.184 16.824 1.00 88.00 180 GLU A N 1
ATOM 1480 C CA . GLU A 1 180 ? -1.255 5.382 18.000 1.00 88.00 180 GLU A CA 1
ATOM 1481 C C . GLU A 1 180 ? -2.091 6.153 19.022 1.00 88.00 180 GLU A C 1
ATOM 1483 O O . GLU A 1 180 ? -2.201 7.377 18.989 1.00 88.00 180 GLU A O 1
ATOM 1488 N N . TRP A 1 181 ? -2.704 5.391 19.929 1.00 87.88 181 TRP A N 1
ATOM 1489 C CA . TRP A 1 181 ? -3.265 5.930 21.159 1.00 87.88 181 TRP A CA 1
ATOM 1490 C C . TRP A 1 181 ? -2.144 5.989 22.197 1.00 87.88 181 TRP A C 1
ATOM 1492 O O . TRP A 1 181 ? -1.594 4.944 22.541 1.00 87.88 181 TRP A O 1
ATOM 1502 N N . VAL A 1 182 ? -1.824 7.183 22.687 1.00 88.94 182 VAL A N 1
ATOM 1503 C CA . VAL A 1 182 ? -0.824 7.413 23.737 1.00 88.94 182 VAL A CA 1
ATOM 1504 C C . VAL A 1 182 ? -1.489 7.854 25.031 1.00 88.94 182 VAL A C 1
ATOM 1506 O O . VAL A 1 182 ? -2.461 8.609 25.013 1.00 88.94 182 VAL A O 1
ATOM 1509 N N . ASP A 1 183 ? -0.963 7.383 26.156 1.00 87.25 183 ASP A N 1
ATOM 1510 C CA . ASP A 1 183 ? -1.413 7.811 27.478 1.00 87.25 183 ASP A CA 1
ATOM 1511 C C . ASP A 1 183 ? -0.970 9.254 27.751 1.00 87.25 183 ASP A C 1
ATOM 1513 O O . ASP A 1 183 ? 0.058 9.704 27.237 1.00 87.25 183 ASP A O 1
ATOM 1517 N N . ALA A 1 184 ? -1.733 9.975 28.577 1.00 82.38 184 ALA A N 1
ATOM 1518 C CA . ALA A 1 184 ? -1.447 11.366 28.942 1.00 82.38 184 ALA A CA 1
ATOM 1519 C C . ALA A 1 184 ? -0.002 11.581 29.437 1.00 82.38 184 ALA A C 1
ATOM 1521 O O . ALA A 1 184 ? 0.606 12.602 29.138 1.00 82.38 184 ALA A O 1
ATOM 1522 N N . GLU A 1 185 ? 0.565 10.593 30.133 1.00 81.56 185 GLU A N 1
ATOM 1523 C CA . GLU A 1 185 ? 1.929 10.618 30.679 1.00 81.56 185 GLU A CA 1
ATOM 1524 C C . GLU A 1 185 ? 3.026 10.672 29.605 1.00 81.56 185 GLU A C 1
ATOM 1526 O O . GLU A 1 185 ? 4.142 11.111 29.878 1.00 81.56 185 GLU A O 1
ATOM 1531 N N . ARG A 1 186 ? 2.731 10.228 28.374 1.00 85.12 186 ARG A N 1
ATOM 1532 C CA . ARG A 1 186 ? 3.686 10.251 27.253 1.00 85.12 186 ARG A CA 1
ATOM 1533 C C . ARG A 1 186 ? 3.713 11.588 26.518 1.00 85.12 186 ARG A C 1
ATOM 1535 O O . ARG A 1 186 ? 4.541 11.745 25.625 1.00 85.12 186 ARG A O 1
ATOM 1542 N N . ILE A 1 187 ? 2.820 12.520 26.836 1.00 84.12 187 ILE A N 1
ATOM 1543 C CA . ILE A 1 187 ? 2.748 13.832 26.192 1.00 84.12 187 ILE A CA 1
ATOM 1544 C C . ILE A 1 187 ? 3.418 14.845 27.110 1.00 84.12 187 ILE A C 1
ATOM 1546 O O . ILE A 1 187 ? 3.006 14.970 28.258 1.00 84.12 187 ILE A O 1
ATOM 1550 N N . ASP A 1 188 ? 4.409 15.587 26.613 1.00 81.19 188 ASP A N 1
ATOM 1551 C CA . ASP A 1 188 ? 5.019 16.675 27.383 1.00 81.19 188 ASP A CA 1
ATOM 1552 C C . ASP A 1 188 ? 4.058 17.880 27.453 1.00 81.19 188 ASP A C 1
ATOM 1554 O O . ASP A 1 188 ? 3.854 18.554 26.432 1.00 81.19 188 ASP A O 1
ATOM 1558 N N . PRO A 1 189 ? 3.499 18.207 28.637 1.00 73.38 189 PRO A N 1
ATOM 1559 C CA . PRO A 1 189 ? 2.585 19.334 28.818 1.00 73.38 189 PRO A CA 1
ATOM 1560 C C . PRO A 1 189 ? 3.182 20.682 28.402 1.00 73.38 189 PRO A C 1
ATOM 1562 O O . PRO A 1 189 ? 2.458 21.577 27.973 1.00 73.38 189 PRO A O 1
ATOM 1565 N N . ASN A 1 190 ? 4.503 20.841 28.505 1.00 74.00 190 ASN A N 1
ATOM 1566 C CA . ASN A 1 190 ? 5.178 22.114 28.242 1.00 74.00 190 ASN A CA 1
ATOM 1567 C C . ASN A 1 190 ? 5.469 22.338 26.752 1.00 74.00 190 ASN A C 1
ATOM 1569 O O . ASN A 1 190 ? 5.826 23.440 26.336 1.00 74.00 190 ASN A O 1
ATOM 1573 N N . SER A 1 191 ? 5.313 21.298 25.934 1.00 78.50 191 SER A N 1
ATOM 1574 C CA . SER A 1 191 ? 5.633 21.318 24.505 1.00 78.50 191 SER A CA 1
ATOM 1575 C C . SER A 1 191 ? 4.463 21.727 23.601 1.00 78.50 191 SER A C 1
ATOM 1577 O O . SER A 1 191 ? 4.629 21.824 22.381 1.00 78.50 191 SER A O 1
ATOM 1579 N N . ILE A 1 192 ? 3.283 21.955 24.184 1.00 79.06 192 ILE A N 1
ATOM 1580 C CA . ILE A 1 192 ? 2.025 22.166 23.465 1.00 79.06 192 ILE A CA 1
ATOM 1581 C C . ILE A 1 192 ? 2.084 23.447 22.626 1.00 79.06 192 ILE A C 1
ATOM 1583 O O . ILE A 1 192 ? 2.279 24.552 23.134 1.00 79.06 192 ILE A O 1
ATOM 1587 N N . LYS A 1 193 ? 1.856 23.305 21.319 1.00 79.19 193 LYS A N 1
ATOM 1588 C CA . LYS A 1 193 ? 1.804 24.394 20.338 1.00 79.19 193 LYS A CA 1
ATOM 1589 C C . LYS A 1 193 ? 0.515 24.307 19.528 1.00 79.19 193 LYS A C 1
ATOM 1591 O O . LYS A 1 193 ? 0.202 23.267 18.952 1.00 79.19 193 LYS A O 1
ATOM 1596 N N . TYR A 1 194 ? -0.200 25.421 19.404 1.00 71.25 194 TYR A N 1
ATOM 1597 C CA . TYR A 1 194 ? -1.357 25.526 18.511 1.00 71.25 194 TYR A CA 1
ATOM 1598 C C . TYR A 1 194 ? -0.907 25.864 17.085 1.00 71.25 194 TYR A C 1
ATOM 1600 O O . TYR A 1 194 ? -0.258 26.888 16.846 1.00 71.25 194 TYR A O 1
ATOM 1608 N N . ASN A 1 195 ? -1.245 25.020 16.108 1.00 60.88 195 ASN A N 1
ATOM 1609 C CA . ASN A 1 195 ? -0.846 25.239 14.719 1.00 60.88 195 ASN A CA 1
ATOM 1610 C C . ASN A 1 195 ? -1.807 26.205 13.996 1.00 60.88 195 ASN A C 1
ATOM 1612 O O . ASN A 1 195 ? -2.805 25.807 13.396 1.00 60.88 195 ASN A O 1
ATOM 1616 N N . VAL A 1 196 ? -1.464 27.497 13.996 1.00 52.22 196 VAL A N 1
ATOM 1617 C CA . VAL A 1 196 ? -2.248 28.577 13.360 1.00 52.22 196 VAL A CA 1
ATOM 1618 C C . VAL A 1 196 ? -2.342 28.436 11.824 1.00 52.22 196 VAL A C 1
ATOM 1620 O O . VAL A 1 196 ? -3.283 28.942 11.208 1.00 52.22 196 VAL A O 1
ATOM 1623 N N . LYS A 1 197 ? -1.419 27.714 11.165 1.00 49.91 197 LYS A N 1
ATOM 1624 C CA . LYS A 1 197 ? -1.308 27.693 9.688 1.00 49.91 197 LYS A CA 1
ATOM 1625 C C . LYS A 1 197 ? -2.456 26.955 8.979 1.00 49.91 197 LYS A C 1
ATOM 1627 O O . LYS A 1 197 ? -2.843 27.372 7.886 1.00 49.91 197 LYS A O 1
ATOM 1632 N N . LYS A 1 198 ? -3.054 25.916 9.584 1.00 49.69 198 LYS A N 1
ATOM 1633 C CA . LYS A 1 198 ? -4.207 25.196 8.992 1.00 49.69 198 LYS A CA 1
ATOM 1634 C C . LYS A 1 198 ? -5.471 26.068 8.931 1.00 49.69 198 LYS A C 1
ATOM 1636 O O . LYS A 1 198 ? -6.193 25.993 7.938 1.00 49.69 198 LYS A O 1
ATOM 1641 N N . ASN A 1 199 ? -5.679 26.963 9.906 1.00 42.81 199 ASN A N 1
ATOM 1642 C CA . ASN A 1 199 ? -6.838 27.870 9.961 1.00 42.81 199 ASN A CA 1
ATOM 1643 C C . ASN A 1 199 ? -6.900 28.875 8.797 1.00 42.81 199 ASN A C 1
ATOM 1645 O O . ASN A 1 199 ? -7.982 29.337 8.435 1.00 42.81 199 ASN A O 1
ATOM 1649 N N . ILE A 1 200 ? -5.761 29.211 8.182 1.00 45.22 200 ILE A N 1
ATOM 1650 C CA . ILE A 1 200 ? -5.702 30.144 7.044 1.00 45.22 200 ILE A CA 1
ATOM 1651 C C . ILE A 1 200 ? -6.090 29.431 5.739 1.00 45.22 200 ILE A C 1
ATOM 1653 O O . ILE A 1 200 ? -6.799 30.000 4.907 1.00 45.22 200 ILE A O 1
ATOM 1657 N N . ILE A 1 201 ? -5.677 28.171 5.571 1.00 48.09 201 ILE A N 1
ATOM 1658 C CA . ILE A 1 201 ? -5.957 27.368 4.370 1.00 48.09 201 ILE A CA 1
ATOM 1659 C C . ILE A 1 201 ? -7.439 26.968 4.322 1.00 48.09 201 ILE A C 1
ATOM 1661 O O . ILE A 1 201 ? -8.075 27.116 3.279 1.00 48.09 201 ILE A O 1
ATOM 1665 N N . THR A 1 202 ? -8.029 26.545 5.447 1.00 48.22 202 THR A N 1
ATOM 1666 C CA . THR A 1 202 ? -9.467 26.217 5.532 1.00 48.22 202 THR A CA 1
ATOM 1667 C C . THR A 1 202 ? -10.363 27.443 5.348 1.00 48.22 202 THR A C 1
ATOM 1669 O O . THR A 1 202 ? -11.398 27.343 4.685 1.00 48.22 202 THR A O 1
ATOM 1672 N N . LYS A 1 203 ? -9.956 28.620 5.848 1.00 42.84 203 LYS A N 1
ATOM 1673 C CA . LYS A 1 203 ? -10.665 29.886 5.588 1.00 42.84 203 LYS A CA 1
ATOM 1674 C C . LYS A 1 203 ? -10.557 30.333 4.127 1.00 42.84 203 LYS A C 1
ATOM 1676 O O . LYS A 1 203 ? -11.553 30.809 3.592 1.00 42.84 203 LYS A O 1
ATOM 1681 N N . LYS A 1 204 ? -9.407 30.148 3.463 1.00 43.41 204 LYS A N 1
ATOM 1682 C CA . LYS A 1 204 ? -9.253 30.434 2.020 1.00 43.41 204 LYS A CA 1
ATOM 1683 C C . LYS A 1 204 ? -10.096 29.496 1.148 1.00 43.41 204 LYS A C 1
ATOM 1685 O O . LYS A 1 204 ? -10.751 29.979 0.233 1.00 43.41 204 LYS A O 1
ATOM 1690 N N . LYS A 1 205 ? -10.163 28.199 1.477 1.00 43.03 205 LYS A N 1
ATOM 1691 C CA . LYS A 1 205 ? -10.988 27.214 0.748 1.00 43.03 205 LYS A CA 1
ATOM 1692 C C . LYS A 1 205 ? -12.487 27.547 0.830 1.00 43.03 205 LYS A C 1
ATOM 1694 O O . LYS A 1 205 ? -13.122 27.728 -0.199 1.00 43.03 205 LYS A O 1
ATOM 1699 N N . LYS A 1 206 ? -13.002 27.833 2.037 1.00 43.59 206 LYS A N 1
ATOM 1700 C CA . LYS A 1 206 ? -14.397 28.287 2.244 1.00 43.59 206 LYS A CA 1
ATOM 1701 C C . LYS A 1 206 ? -14.738 29.633 1.583 1.00 43.59 206 LYS A C 1
ATOM 1703 O O . LYS A 1 206 ? -15.915 29.910 1.368 1.00 43.59 206 LYS A O 1
ATOM 1708 N N . LYS A 1 207 ? -13.746 30.496 1.315 1.00 35.69 207 LYS A N 1
ATOM 1709 C CA . LYS A 1 207 ? -13.947 31.781 0.616 1.00 35.69 207 LYS A CA 1
ATOM 1710 C C . LYS A 1 207 ? -13.990 31.606 -0.906 1.00 35.69 207 LYS A C 1
ATOM 1712 O O . LYS A 1 207 ? -14.725 32.345 -1.550 1.00 35.69 207 LYS A O 1
ATOM 1717 N N . ASN A 1 208 ? -13.257 30.630 -1.449 1.00 37.56 208 ASN A N 1
ATOM 1718 C CA . ASN A 1 208 ? -13.313 30.279 -2.870 1.00 37.56 208 ASN A CA 1
ATOM 1719 C C . ASN A 1 208 ? -14.602 29.517 -3.215 1.00 37.56 208 ASN A C 1
ATOM 1721 O O . ASN A 1 208 ? -15.254 29.875 -4.188 1.00 37.56 208 ASN A O 1
ATOM 1725 N N . ASP A 1 209 ? -15.055 28.597 -2.355 1.00 44.94 209 ASP A N 1
ATOM 1726 C CA . ASP A 1 209 ? -16.290 27.821 -2.588 1.00 44.94 209 ASP A CA 1
ATOM 1727 C C . ASP A 1 209 ? -17.574 28.683 -2.570 1.00 44.94 209 ASP A C 1
ATOM 1729 O O . ASP A 1 209 ? -18.617 28.262 -3.055 1.00 44.94 209 ASP A O 1
ATOM 1733 N N . LYS A 1 210 ? -17.523 29.908 -2.023 1.00 40.09 210 LYS A N 1
ATOM 1734 C CA . LYS A 1 210 ? -18.662 30.849 -1.998 1.00 40.09 210 LYS A CA 1
ATOM 1735 C C . LYS A 1 210 ? -18.744 31.784 -3.211 1.00 40.09 210 LYS A C 1
ATOM 1737 O O . LYS A 1 210 ? -19.687 32.567 -3.277 1.00 40.09 210 LYS A O 1
ATOM 1742 N N . LYS A 1 211 ? -17.773 31.756 -4.132 1.00 37.56 211 LYS A N 1
ATOM 1743 C CA . LYS A 1 211 ? -17.740 32.649 -5.309 1.00 37.56 211 LYS A CA 1
ATOM 1744 C C . LYS A 1 211 ? -18.082 31.967 -6.641 1.00 37.56 211 LYS A C 1
ATOM 1746 O O . LYS A 1 211 ? -18.173 32.672 -7.637 1.00 37.56 211 LYS A O 1
ATOM 1751 N N . GLU A 1 212 ? -18.319 30.655 -6.660 1.00 37.31 212 GLU A N 1
ATOM 1752 C CA . GLU A 1 212 ? -18.589 29.879 -7.888 1.00 37.31 212 GLU A CA 1
ATOM 1753 C C . GLU A 1 212 ? -19.998 29.268 -7.968 1.00 37.31 212 GLU A C 1
ATOM 1755 O O . GLU A 1 212 ? -20.221 28.337 -8.733 1.00 37.31 212 GLU A O 1
ATOM 1760 N N . ASP A 1 213 ? -20.983 29.794 -7.238 1.00 35.78 213 ASP A N 1
ATOM 1761 C CA . ASP A 1 213 ? -22.376 29.372 -7.428 1.00 35.78 213 ASP A CA 1
ATOM 1762 C C . ASP A 1 213 ? -23.142 30.445 -8.201 1.00 35.78 213 ASP A C 1
ATOM 1764 O O . ASP A 1 213 ? -23.711 31.350 -7.602 1.00 35.78 213 ASP A O 1
ATOM 1768 N N . LEU A 1 214 ? -23.026 30.394 -9.534 1.00 37.97 214 LEU A N 1
ATOM 1769 C CA . LEU A 1 214 ? -23.976 30.891 -10.542 1.00 37.97 214 LEU A CA 1
ATOM 1770 C C . LEU A 1 214 ? -23.428 30.530 -11.939 1.00 37.97 214 LEU A C 1
ATOM 1772 O O . LEU A 1 214 ? -22.866 31.364 -12.642 1.00 37.97 214 LEU A O 1
ATOM 1776 N N . THR A 1 215 ? -23.540 29.261 -12.337 1.00 29.48 215 THR A N 1
ATOM 1777 C CA . THR A 1 215 ? -23.759 28.837 -13.739 1.00 29.48 215 THR A CA 1
ATOM 1778 C C . THR A 1 215 ? -24.040 27.333 -13.777 1.00 29.48 215 THR A C 1
ATOM 1780 O O . THR A 1 215 ? -23.165 26.498 -13.572 1.00 29.48 215 THR A O 1
ATOM 1783 N N . GLU A 1 216 ? -25.295 26.975 -14.047 1.00 36.91 216 GLU A N 1
ATOM 1784 C CA . GLU A 1 216 ? -25.721 25.594 -14.258 1.00 36.91 216 GLU A CA 1
ATOM 1785 C C . GLU A 1 216 ? -25.032 24.978 -15.487 1.00 36.91 216 GLU A C 1
ATOM 1787 O O . GLU A 1 216 ? -25.353 25.306 -16.630 1.00 36.91 216 GLU A O 1
ATOM 1792 N N . LYS A 1 217 ? -24.159 23.992 -15.262 1.00 27.33 217 LYS A N 1
ATOM 1793 C CA . LYS A 1 217 ? -23.953 22.871 -16.189 1.00 27.33 217 LYS A CA 1
ATOM 1794 C C . LYS A 1 217 ? -23.927 21.568 -15.399 1.00 27.33 217 LYS A C 1
ATOM 1796 O O . LYS A 1 217 ? -23.015 21.299 -14.626 1.00 27.33 217 LYS A O 1
ATOM 1801 N N . LYS A 1 218 ? -24.963 20.752 -15.607 1.00 28.83 218 LYS A N 1
ATOM 1802 C CA . LYS A 1 218 ? -25.043 19.364 -15.142 1.00 28.83 218 LYS A CA 1
ATOM 1803 C C . LYS A 1 218 ? -24.015 18.519 -15.896 1.00 28.83 218 LYS A C 1
ATOM 1805 O O . LYS A 1 218 ? -24.341 17.928 -16.921 1.00 28.83 218 LYS A O 1
ATOM 1810 N N . GLU A 1 219 ? -22.799 18.427 -15.374 1.00 23.59 219 GLU A N 1
ATOM 1811 C CA . GLU A 1 219 ? -21.933 17.281 -15.642 1.00 23.59 219 GLU A CA 1
ATOM 1812 C C . GLU A 1 219 ? -22.145 16.234 -14.548 1.00 23.59 219 GLU A C 1
ATOM 1814 O O . GLU A 1 219 ? -21.968 16.473 -13.353 1.00 23.59 219 GLU A O 1
ATOM 1819 N N . VAL A 1 220 ? -22.589 15.055 -14.974 1.00 25.25 220 VAL A N 1
ATOM 1820 C CA . VAL A 1 220 ? -22.748 13.881 -14.122 1.00 25.25 220 VAL A CA 1
ATOM 1821 C C . VAL A 1 220 ? -21.357 13.423 -13.683 1.00 25.25 220 VAL A C 1
ATOM 1823 O O . VAL A 1 220 ? -20.613 12.817 -14.450 1.00 25.25 220 VAL A O 1
ATOM 1826 N N . CYS A 1 221 ? -21.002 13.724 -12.437 1.00 27.88 221 CYS A N 1
ATOM 1827 C CA . CYS A 1 221 ? -19.735 13.330 -11.838 1.00 27.88 221 CYS A CA 1
ATOM 1828 C C . CYS A 1 221 ? -19.737 11.822 -11.516 1.00 27.88 221 CYS A C 1
ATOM 1830 O O . CYS A 1 221 ? -20.421 11.369 -10.598 1.00 27.88 221 CYS A O 1
ATOM 1832 N N . GLN A 1 222 ? -18.947 11.037 -12.257 1.00 27.64 222 GLN A N 1
ATOM 1833 C CA . GLN A 1 222 ? -18.697 9.600 -12.040 1.00 27.64 222 GLN A CA 1
ATOM 1834 C C . GLN A 1 222 ? -17.748 9.319 -10.855 1.00 27.64 222 GLN A C 1
ATOM 1836 O O . GLN A 1 222 ? -16.906 8.424 -10.916 1.00 27.64 222 GLN A O 1
ATOM 1841 N N . THR A 1 223 ? -17.878 10.052 -9.749 1.00 29.80 223 THR A N 1
ATOM 1842 C CA . THR A 1 223 ? -17.057 9.809 -8.555 1.00 29.80 223 THR A CA 1
ATOM 1843 C C . THR A 1 223 ? -17.942 9.233 -7.460 1.00 29.80 223 THR A C 1
ATOM 1845 O O . THR A 1 223 ? -18.697 9.952 -6.812 1.00 29.80 223 THR A O 1
ATOM 1848 N N . GLY A 1 224 ? -17.871 7.913 -7.268 1.00 33.28 224 GLY A N 1
ATOM 1849 C CA . GLY A 1 224 ? -18.596 7.167 -6.233 1.00 33.28 224 GLY A CA 1
ATOM 1850 C C . GLY A 1 224 ? -18.106 7.456 -4.809 1.00 33.28 224 GLY A C 1
ATOM 1851 O O . GLY A 1 224 ? -17.684 6.542 -4.105 1.00 33.28 224 GLY A O 1
ATOM 1852 N N . SER A 1 225 ? -18.152 8.716 -4.372 1.00 34.00 225 SER A N 1
ATOM 1853 C CA . SER A 1 225 ? -17.942 9.089 -2.973 1.00 34.00 225 SER A CA 1
ATOM 1854 C C . SER A 1 225 ? -19.225 8.826 -2.180 1.00 34.00 225 SER A C 1
ATOM 1856 O O . SER A 1 225 ? -20.221 9.520 -2.361 1.00 34.00 225 SER A O 1
ATOM 1858 N N . MET A 1 226 ? -19.217 7.812 -1.311 1.00 36.09 226 MET A N 1
ATOM 1859 C CA . MET A 1 226 ? -20.344 7.491 -0.417 1.00 36.09 226 MET A CA 1
ATOM 1860 C C . MET A 1 226 ? -20.199 8.063 1.006 1.00 36.09 226 MET A C 1
ATOM 1862 O O . MET A 1 226 ? -20.990 7.709 1.876 1.00 36.09 226 MET A O 1
ATOM 1866 N N . LEU A 1 227 ? -19.215 8.928 1.280 1.00 43.53 227 LEU A N 1
ATOM 1867 C CA . LEU A 1 227 ? -19.008 9.504 2.619 1.00 43.53 227 LEU A CA 1
ATOM 1868 C C . LEU A 1 227 ? -19.186 11.022 2.621 1.00 43.53 227 LEU A C 1
ATOM 1870 O O . LEU A 1 227 ? -18.807 11.708 1.668 1.00 43.53 227 LEU A O 1
ATOM 1874 N N . ARG A 1 228 ? -19.800 11.536 3.694 1.00 39.62 228 ARG A N 1
ATOM 1875 C CA . ARG A 1 228 ? -20.112 12.960 3.854 1.00 39.62 228 ARG A CA 1
ATOM 1876 C C . ARG A 1 228 ? -18.861 13.712 4.339 1.00 39.62 228 ARG A C 1
ATOM 1878 O O . ARG A 1 228 ? -18.047 13.128 5.047 1.00 39.62 228 ARG A O 1
ATOM 1885 N N . PRO A 1 229 ? -18.713 15.019 4.050 1.00 39.91 229 PRO A N 1
ATOM 1886 C CA . PRO A 1 229 ? -17.553 15.815 4.481 1.00 39.91 229 PRO A CA 1
ATOM 1887 C C . PRO A 1 229 ? -17.291 15.822 6.001 1.00 39.91 229 PRO A C 1
ATOM 1889 O O . PRO A 1 229 ? -16.157 16.008 6.426 1.00 39.91 229 PRO A O 1
ATOM 1892 N N . ASN A 1 230 ? -18.316 15.580 6.829 1.00 41.22 230 ASN A N 1
ATOM 1893 C CA . ASN A 1 230 ? -18.167 15.459 8.286 1.00 41.22 230 ASN A CA 1
ATOM 1894 C C . ASN A 1 230 ? -17.484 14.148 8.734 1.00 41.22 230 ASN A C 1
ATOM 1896 O O . ASN A 1 230 ? -17.056 14.058 9.881 1.00 41.22 230 ASN A O 1
ATOM 1900 N N . ASP A 1 231 ? -17.342 13.155 7.851 1.00 52.19 231 ASP A N 1
ATOM 1901 C CA . ASP A 1 231 ? -16.773 11.842 8.178 1.00 52.19 231 ASP A CA 1
ATOM 1902 C C . ASP A 1 231 ? -15.232 11.809 8.043 1.00 52.19 231 ASP A C 1
ATOM 1904 O O . ASP A 1 231 ? -14.592 10.844 8.463 1.00 52.19 231 ASP A O 1
ATOM 1908 N N . GLU A 1 232 ? -14.595 12.863 7.507 1.00 57.84 232 GLU A N 1
ATOM 1909 C CA . GLU A 1 232 ? -13.135 12.899 7.290 1.00 57.84 232 GLU A CA 1
ATOM 1910 C C . GLU A 1 232 ? -12.325 12.801 8.593 1.00 57.84 232 GLU A C 1
ATOM 1912 O O . GLU A 1 232 ? -11.261 12.179 8.616 1.00 57.84 232 GLU A O 1
ATOM 1917 N N . ALA A 1 233 ? -12.819 13.385 9.690 1.00 59.41 233 ALA A N 1
ATOM 1918 C CA . ALA A 1 233 ? -12.162 13.301 10.996 1.00 59.41 233 ALA A CA 1
ATOM 1919 C C . ALA A 1 233 ? -12.229 11.882 11.585 1.00 59.41 233 ALA A C 1
ATOM 1921 O O . ALA A 1 233 ? -11.274 11.428 12.210 1.00 59.41 233 ALA A O 1
ATOM 1922 N N . ILE A 1 234 ? -13.321 11.155 11.328 1.00 64.25 234 ILE A N 1
ATOM 1923 C CA . ILE A 1 234 ? -13.522 9.782 11.808 1.00 64.25 23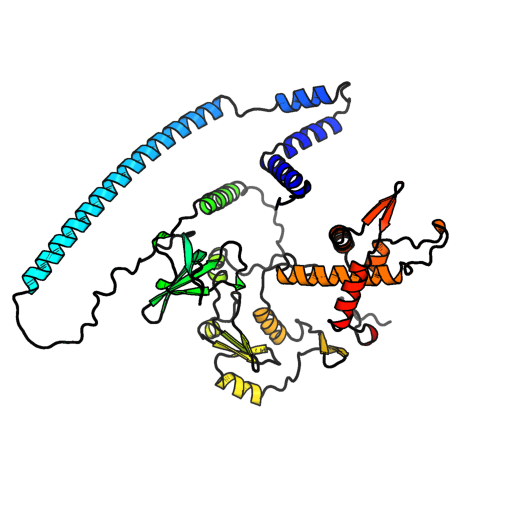4 ILE A CA 1
ATOM 1924 C C . ILE A 1 234 ? -12.583 8.824 11.069 1.00 64.25 234 ILE A C 1
ATOM 1926 O O . ILE A 1 234 ? -11.916 8.006 11.696 1.00 64.25 234 ILE A O 1
ATOM 1930 N N . VAL A 1 235 ? -12.459 8.967 9.746 1.00 67.38 235 VAL A N 1
ATOM 1931 C CA . VAL A 1 235 ? -11.602 8.103 8.907 1.00 67.38 235 VAL A CA 1
ATOM 1932 C C . VAL A 1 235 ? -10.103 8.307 9.194 1.00 67.38 235 VAL A C 1
ATOM 1934 O O . VAL A 1 235 ? -9.273 7.469 8.840 1.00 67.38 235 VAL A O 1
ATOM 1937 N N . ARG A 1 236 ? -9.727 9.400 9.871 1.00 73.31 236 ARG A N 1
ATOM 1938 C CA . ARG A 1 236 ? -8.349 9.626 10.336 1.00 73.31 236 ARG A CA 1
ATOM 1939 C C . ARG A 1 236 ? -7.956 8.761 11.526 1.00 73.31 236 ARG A C 1
ATOM 1941 O O . ARG A 1 236 ? -6.763 8.619 11.761 1.00 73.31 236 ARG A O 1
ATOM 1948 N N . ILE A 1 237 ? -8.919 8.199 12.251 1.00 76.69 237 ILE A N 1
ATOM 1949 C CA . ILE A 1 237 ? -8.674 7.398 13.447 1.00 76.69 237 ILE A CA 1
ATOM 1950 C C . ILE A 1 237 ? -8.925 5.933 13.104 1.00 76.69 237 ILE A C 1
ATOM 1952 O O . ILE A 1 237 ? -9.994 5.572 12.611 1.00 76.69 237 ILE A O 1
ATOM 1956 N N . LYS A 1 238 ? -7.956 5.059 13.390 1.00 82.56 238 LYS A N 1
ATOM 1957 C CA . LYS A 1 238 ? -8.177 3.614 13.252 1.00 82.56 238 LYS A CA 1
ATOM 1958 C C . LYS A 1 238 ? -9.297 3.157 14.192 1.00 82.56 238 LYS A C 1
ATOM 1960 O O . LYS A 1 238 ? -9.289 3.457 15.385 1.00 82.56 238 LYS A O 1
ATOM 1965 N N . ASN A 1 239 ? -10.261 2.430 13.643 1.00 83.12 239 ASN A N 1
ATOM 1966 C CA . ASN A 1 239 ? -11.448 1.965 14.359 1.00 83.12 239 ASN A CA 1
ATOM 1967 C C . ASN A 1 239 ? -11.324 0.525 14.878 1.00 83.12 239 ASN A C 1
ATOM 1969 O O . ASN A 1 239 ? -12.152 0.095 15.672 1.00 83.12 239 ASN A O 1
ATOM 1973 N N . ILE A 1 240 ? -10.310 -0.216 14.427 1.00 87.00 240 ILE A N 1
ATOM 1974 C CA . ILE A 1 240 ? -10.074 -1.617 14.778 1.00 87.00 240 ILE A CA 1
ATOM 1975 C C . ILE A 1 240 ? -8.693 -1.714 15.414 1.00 87.00 240 ILE A C 1
ATOM 1977 O O . ILE A 1 240 ? -7.696 -1.359 14.785 1.00 87.00 240 ILE A O 1
ATOM 1981 N N . ASP A 1 241 ? -8.635 -2.208 16.651 1.00 86.38 241 ASP A N 1
ATOM 1982 C CA . ASP A 1 241 ? -7.370 -2.340 17.378 1.00 86.38 241 ASP A CA 1
ATOM 1983 C C . ASP A 1 241 ? -6.547 -3.529 16.846 1.00 86.38 241 ASP A C 1
ATOM 1985 O O . ASP A 1 241 ? -5.324 -3.432 16.733 1.00 86.38 241 ASP A O 1
ATOM 1989 N N . LYS A 1 242 ? -7.209 -4.649 16.509 1.00 91.50 242 LYS A N 1
ATOM 1990 C CA . LYS A 1 242 ? -6.545 -5.908 16.147 1.00 91.50 242 LYS A CA 1
ATOM 1991 C C . LYS A 1 242 ? -7.363 -6.794 15.203 1.00 91.50 242 LYS A C 1
ATOM 1993 O O . LYS A 1 242 ? -8.578 -6.934 15.358 1.00 91.50 242 LYS A O 1
ATOM 1998 N N . ILE A 1 243 ? -6.677 -7.455 14.274 1.00 94.19 243 ILE A N 1
ATOM 1999 C CA . ILE A 1 243 ? -7.211 -8.491 13.386 1.00 94.19 243 ILE A CA 1
ATOM 2000 C C . ILE A 1 243 ? -6.469 -9.805 13.640 1.00 94.19 243 ILE A C 1
ATOM 2002 O O . ILE A 1 243 ? -5.243 -9.833 13.661 1.00 94.19 243 ILE A O 1
ATOM 2006 N N . ILE A 1 244 ? -7.211 -10.903 13.771 1.00 95.31 244 ILE A N 1
ATOM 2007 C CA . ILE A 1 244 ? -6.667 -12.263 13.776 1.00 95.31 244 ILE A CA 1
ATOM 2008 C C . ILE A 1 244 ? -7.009 -12.929 12.446 1.00 95.31 244 ILE A C 1
ATOM 2010 O O . ILE A 1 244 ? -8.189 -13.077 12.118 1.00 95.31 244 ILE A O 1
ATOM 2014 N N . MET A 1 245 ? -5.993 -13.348 11.694 1.00 95.12 245 MET A N 1
ATOM 2015 C CA . MET A 1 245 ? -6.155 -14.069 10.429 1.00 95.12 245 MET A CA 1
ATOM 2016 C C . MET A 1 245 ? -5.183 -15.248 10.381 1.00 95.12 245 MET A C 1
ATOM 2018 O O . MET A 1 245 ? -3.968 -15.061 10.383 1.00 95.12 245 MET A O 1
ATOM 2022 N N . GLY A 1 246 ? -5.722 -16.469 10.357 1.00 91.88 246 GLY A N 1
ATOM 2023 C CA . GLY A 1 246 ? -4.914 -17.680 10.509 1.00 91.88 246 GLY A CA 1
ATOM 2024 C C . GLY A 1 246 ? -4.141 -17.652 11.833 1.00 91.88 246 GLY A C 1
ATOM 2025 O O . GLY A 1 246 ? -4.724 -17.443 12.896 1.00 91.88 246 GLY A O 1
ATOM 2026 N N . GLN A 1 247 ? -2.823 -17.819 11.757 1.00 92.25 247 GLN A N 1
ATOM 2027 C CA . GLN A 1 247 ? -1.905 -17.742 12.903 1.00 92.25 247 GLN A CA 1
ATOM 2028 C C . GLN A 1 247 ? -1.402 -16.321 13.217 1.00 92.25 247 GLN A C 1
ATOM 2030 O O . GLN A 1 247 ? -0.592 -16.144 14.126 1.00 92.25 247 GLN A O 1
ATOM 2035 N N . TYR A 1 248 ? -1.821 -15.316 12.445 1.00 94.00 248 TYR A N 1
ATOM 2036 C CA . TYR A 1 248 ? -1.267 -13.969 12.522 1.00 94.00 248 TYR A CA 1
ATOM 2037 C C . TYR A 1 248 ? -2.135 -13.040 13.370 1.00 94.00 248 TYR A C 1
ATOM 2039 O O . TYR A 1 248 ? -3.358 -12.998 13.225 1.00 94.00 248 TYR A O 1
ATOM 2047 N N . ASP A 1 249 ? -1.461 -12.258 14.211 1.00 93.69 249 ASP A N 1
ATOM 2048 C CA . ASP A 1 249 ? -2.007 -11.122 14.949 1.00 93.69 249 ASP A CA 1
ATOM 2049 C C . ASP A 1 249 ? -1.559 -9.833 14.244 1.00 93.69 249 ASP A C 1
ATOM 2051 O O . ASP A 1 249 ? -0.362 -9.564 14.120 1.00 93.69 249 ASP A O 1
ATOM 2055 N N . ILE A 1 250 ? -2.519 -9.091 13.693 1.00 92.12 250 ILE A N 1
ATOM 2056 C CA . ILE A 1 250 ? -2.284 -7.970 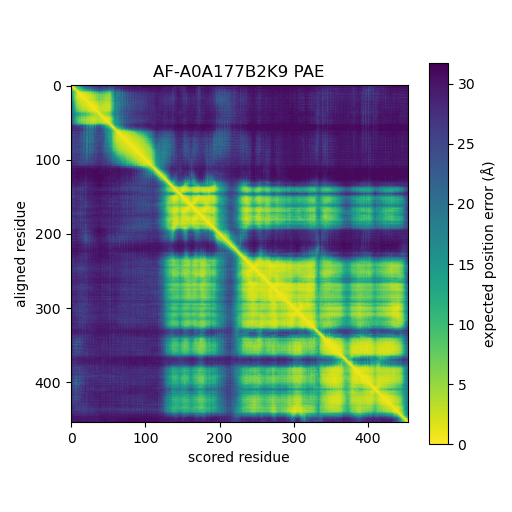12.784 1.00 92.12 250 ILE A CA 1
ATOM 2057 C C . ILE A 1 250 ? -2.878 -6.701 13.390 1.00 92.12 250 ILE A C 1
ATOM 2059 O O . ILE A 1 250 ? -4.086 -6.609 13.607 1.00 92.12 250 ILE A O 1
ATOM 2063 N N . THR A 1 251 ? -2.042 -5.684 13.583 1.00 89.38 251 THR A N 1
ATOM 2064 C CA . THR A 1 251 ? -2.480 -4.336 13.968 1.00 89.38 251 THR A CA 1
ATOM 2065 C C . THR A 1 251 ? -2.789 -3.514 12.712 1.00 89.38 251 THR A C 1
ATOM 2067 O O . THR A 1 251 ? -1.865 -3.238 11.939 1.00 89.38 251 THR A O 1
ATOM 2070 N N . PRO A 1 252 ? -4.046 -3.092 12.481 1.00 86.38 252 PRO A N 1
ATOM 2071 C CA . PRO A 1 252 ? -4.396 -2.276 11.321 1.00 86.38 252 PRO A CA 1
ATOM 2072 C C . PRO A 1 252 ? -3.734 -0.894 11.362 1.00 86.38 252 PRO A C 1
ATOM 2074 O O . PRO A 1 252 ? -3.610 -0.272 12.419 1.00 86.38 252 PRO A O 1
ATOM 2077 N N . TRP A 1 253 ? -3.337 -0.396 10.190 1.00 82.75 253 TRP A N 1
ATOM 2078 C CA . TRP A 1 253 ? -2.734 0.937 10.044 1.00 82.75 253 TRP A CA 1
ATOM 2079 C C . TRP A 1 253 ? -3.759 2.044 9.807 1.00 82.75 253 TRP A C 1
ATOM 2081 O O . TRP A 1 253 ? -3.507 3.192 10.155 1.00 82.75 253 TRP A O 1
ATOM 2091 N N . TYR A 1 254 ? -4.898 1.709 9.205 1.00 82.56 254 TYR A N 1
ATOM 2092 C CA . TYR A 1 254 ? -5.892 2.673 8.751 1.00 82.56 254 TYR A CA 1
ATOM 2093 C C . TYR A 1 254 ? -7.286 2.279 9.228 1.00 82.56 254 TYR A C 1
ATOM 2095 O O . TYR A 1 254 ? -7.541 1.132 9.598 1.00 82.56 254 TYR A O 1
ATOM 2103 N N . PHE A 1 255 ? -8.193 3.249 9.187 1.00 83.88 255 PHE A N 1
ATOM 2104 C CA . PHE A 1 255 ? -9.620 3.001 9.304 1.00 83.88 255 PHE A CA 1
ATOM 2105 C C . PHE A 1 255 ? -10.104 2.068 8.186 1.00 83.88 255 PHE A C 1
ATOM 2107 O O . PHE A 1 255 ? -9.751 2.262 7.022 1.00 83.88 255 PHE A O 1
ATOM 2114 N N . SER A 1 256 ? -10.973 1.115 8.526 1.00 83.31 256 SER A N 1
ATOM 2115 C CA . SER A 1 256 ? -11.726 0.338 7.539 1.00 83.31 256 SER A CA 1
ATOM 2116 C C . SER A 1 256 ? -13.211 0.259 7.931 1.00 83.31 256 SER A C 1
ATOM 2118 O O . SER A 1 256 ? -13.515 -0.047 9.086 1.00 83.31 256 SER A O 1
ATOM 2120 N N . PRO A 1 257 ? -14.159 0.531 7.016 1.00 83.56 257 PRO A N 1
ATOM 2121 C CA . PRO A 1 257 ? -15.588 0.649 7.303 1.00 83.56 257 PRO A CA 1
ATOM 2122 C C . PRO A 1 257 ? -16.294 -0.707 7.408 1.00 83.56 257 PRO A C 1
ATOM 2124 O O . PRO A 1 257 ? -17.347 -0.929 6.810 1.00 83.56 257 PRO A O 1
ATOM 2127 N N . TYR A 1 258 ? -15.760 -1.598 8.242 1.00 85.69 258 TYR A N 1
ATOM 2128 C CA . TYR A 1 258 ? -16.491 -2.783 8.670 1.00 85.69 258 TYR A CA 1
ATOM 2129 C C . TYR A 1 258 ? -17.829 -2.390 9.320 1.00 85.69 258 TYR A C 1
ATOM 2131 O O . TYR A 1 258 ? -17.943 -1.311 9.912 1.00 85.69 258 TYR A O 1
ATOM 2139 N N . PRO A 1 259 ? -18.851 -3.266 9.271 1.00 85.50 259 PRO A N 1
ATOM 2140 C CA . PRO A 1 259 ? -20.124 -3.001 9.927 1.00 85.50 259 PRO A CA 1
ATOM 2141 C C . PRO A 1 259 ? -19.951 -2.671 11.412 1.00 85.50 259 PRO A C 1
ATOM 2143 O O . PRO A 1 259 ? -19.139 -3.284 12.107 1.00 85.50 259 PRO A O 1
ATOM 2146 N N . GLU A 1 260 ? -20.770 -1.750 11.920 1.00 82.06 260 GLU A N 1
ATOM 2147 C CA . GLU A 1 260 ? -20.633 -1.204 13.276 1.00 82.06 260 GLU A CA 1
ATOM 2148 C C . GLU A 1 260 ? -20.631 -2.287 14.368 1.00 82.06 260 GLU A C 1
ATOM 2150 O O . GLU A 1 260 ? -19.870 -2.218 15.332 1.00 82.06 260 GLU A O 1
ATOM 2155 N N . CYS A 1 261 ? -21.426 -3.346 14.191 1.00 80.25 261 CYS A N 1
ATOM 2156 C CA . CYS A 1 261 ? -21.483 -4.470 15.126 1.00 80.25 261 CYS A CA 1
ATOM 2157 C C . CYS A 1 261 ? -20.159 -5.244 15.257 1.00 80.25 261 CYS A C 1
ATOM 2159 O O . CYS A 1 261 ? -19.967 -5.940 16.252 1.00 80.25 261 CYS A O 1
ATOM 2161 N N . VAL A 1 262 ? -19.263 -5.129 14.274 1.00 83.19 262 VAL A N 1
ATOM 2162 C CA . VAL A 1 262 ? -17.939 -5.763 14.249 1.00 83.19 262 VAL A CA 1
ATOM 2163 C C . VAL A 1 262 ? -16.873 -4.793 14.755 1.00 83.19 262 VAL A C 1
ATOM 2165 O O . VAL A 1 262 ? -16.012 -5.191 15.531 1.00 83.19 262 VAL A O 1
ATOM 2168 N N . VAL A 1 263 ? -16.970 -3.514 14.383 1.00 83.06 263 VAL A N 1
ATOM 2169 C CA . VAL A 1 263 ? -16.041 -2.452 14.814 1.00 83.06 263 VAL A CA 1
ATOM 2170 C C . VAL A 1 263 ? -16.095 -2.211 16.326 1.00 83.06 263 VAL A C 1
ATOM 2172 O O . VAL A 1 263 ? -15.094 -1.854 16.935 1.00 83.06 263 VAL A O 1
ATOM 2175 N N . ARG A 1 264 ? -17.243 -2.458 16.970 1.00 82.31 264 ARG A N 1
ATOM 2176 C CA . ARG A 1 264 ? -17.359 -2.397 18.440 1.00 82.31 264 ARG A CA 1
ATOM 2177 C C . ARG A 1 264 ? -16.547 -3.482 19.163 1.00 82.31 264 ARG A C 1
ATOM 2179 O O . ARG A 1 264 ? -16.391 -3.407 20.381 1.00 82.31 264 ARG A O 1
ATOM 2186 N N . CYS A 1 265 ? -16.053 -4.499 18.456 1.00 83.50 265 CYS A N 1
ATOM 2187 C CA . CYS A 1 265 ? -15.186 -5.516 19.034 1.00 83.50 265 CYS A CA 1
ATOM 2188 C C . CYS A 1 265 ? -13.718 -5.053 18.980 1.00 83.50 265 CYS A C 1
ATOM 2190 O O . CYS A 1 265 ? -13.257 -4.635 17.921 1.00 83.50 265 CYS A O 1
ATOM 2192 N N . PRO A 1 266 ? -12.940 -5.198 20.070 1.00 80.75 266 PRO A N 1
ATOM 2193 C CA . PRO A 1 266 ? -11.518 -4.833 20.069 1.00 80.75 266 PRO A CA 1
ATOM 2194 C C . PRO A 1 266 ? -10.686 -5.718 19.129 1.00 80.75 266 PRO A C 1
ATOM 2196 O O . PRO A 1 266 ? -9.604 -5.334 18.696 1.00 80.75 266 PRO A O 1
ATOM 2199 N N . VAL A 1 267 ? -11.183 -6.919 18.823 1.00 90.56 267 VAL A N 1
ATOM 2200 C CA . VAL A 1 267 ? -10.524 -7.887 17.951 1.00 90.56 267 VAL A CA 1
ATOM 2201 C C . VAL A 1 267 ? -11.523 -8.399 16.924 1.00 90.56 267 VAL A C 1
ATOM 2203 O O . VAL A 1 267 ? -12.595 -8.887 17.291 1.00 90.56 267 VAL A O 1
ATOM 2206 N N . ILE A 1 268 ? -11.142 -8.338 15.651 1.00 93.88 268 ILE A N 1
ATOM 2207 C CA . ILE A 1 268 ? -11.882 -8.942 14.540 1.00 93.88 268 ILE A CA 1
ATOM 2208 C C . ILE A 1 268 ? -11.168 -10.220 14.110 1.00 93.88 268 ILE A C 1
ATOM 2210 O O . ILE A 1 268 ? -9.947 -10.260 14.009 1.00 93.88 268 ILE A O 1
ATOM 2214 N N . TYR A 1 269 ? -11.933 -11.269 13.831 1.00 94.75 269 TYR A N 1
ATOM 2215 C CA . TYR A 1 269 ? -11.414 -12.546 13.350 1.00 94.75 269 TYR A CA 1
ATOM 2216 C C . TYR A 1 269 ? -11.758 -12.706 11.876 1.00 94.75 269 TYR A C 1
ATOM 2218 O O . TYR A 1 269 ? -12.919 -12.546 11.509 1.00 94.75 269 TYR A O 1
ATOM 2226 N N . ILE A 1 270 ? -10.785 -13.041 11.036 1.00 95.56 270 ILE A N 1
ATOM 2227 C CA . ILE A 1 270 ? -10.984 -13.212 9.597 1.00 95.56 270 ILE A CA 1
ATOM 2228 C C . ILE A 1 270 ? -10.549 -14.614 9.178 1.00 95.56 270 ILE A C 1
ATOM 2230 O O . ILE A 1 270 ? -9.458 -15.075 9.509 1.00 95.56 270 ILE A O 1
ATOM 2234 N N . CYS A 1 271 ? -11.414 -15.302 8.434 1.00 95.44 271 CYS A N 1
ATOM 2235 C CA . CYS A 1 271 ? -11.059 -16.567 7.799 1.00 95.44 271 CYS A CA 1
ATOM 2236 C C . CYS A 1 271 ? -10.013 -16.334 6.698 1.00 95.44 271 CYS A C 1
ATOM 2238 O O . CYS A 1 271 ? -10.274 -15.584 5.763 1.00 95.44 271 CYS A O 1
ATOM 2240 N N . GLU A 1 272 ? -8.870 -17.017 6.767 1.00 93.44 272 GLU A N 1
ATOM 2241 C CA . GLU A 1 272 ? -7.768 -16.871 5.799 1.00 93.44 272 GLU A CA 1
ATOM 2242 C C . GLU A 1 272 ? -8.130 -17.303 4.368 1.00 93.44 272 GLU A C 1
ATOM 2244 O O . GLU A 1 272 ? -7.533 -16.827 3.409 1.00 93.44 272 GLU A O 1
ATOM 2249 N N . PHE A 1 273 ? -9.144 -18.160 4.210 1.00 93.12 273 PHE A N 1
ATOM 2250 C CA . PHE A 1 273 ? -9.548 -18.666 2.900 1.00 93.12 273 PHE A CA 1
ATOM 2251 C C . PHE A 1 273 ? -10.669 -17.853 2.268 1.00 93.12 273 PHE A C 1
ATOM 2253 O O . PHE A 1 273 ? -10.537 -17.410 1.134 1.00 93.12 273 PHE A O 1
ATOM 2260 N N . CYS A 1 274 ? -11.786 -17.660 2.980 1.00 93.75 274 CYS A N 1
ATOM 2261 C CA . CYS A 1 274 ? -12.964 -16.983 2.426 1.00 93.75 274 CYS A CA 1
ATOM 2262 C C . CYS A 1 274 ? -13.050 -15.490 2.774 1.00 93.75 274 CYS A C 1
ATOM 2264 O O . CYS A 1 274 ? -13.988 -14.831 2.333 1.00 93.75 274 CYS A O 1
ATOM 2266 N N . LEU A 1 275 ? -12.113 -14.973 3.579 1.00 94.62 275 LEU A N 1
ATOM 2267 C CA . LEU A 1 275 ? -12.029 -13.583 4.049 1.00 94.62 275 LEU A CA 1
ATOM 2268 C C . LEU A 1 275 ? -13.215 -13.098 4.897 1.00 94.62 275 LEU A C 1
ATOM 2270 O O . LEU A 1 275 ? -13.297 -11.924 5.250 1.00 94.62 275 LEU A O 1
ATOM 2274 N N . LYS A 1 276 ? -14.122 -13.996 5.296 1.00 94.06 276 LYS A N 1
ATOM 2275 C CA . LYS A 1 276 ? -15.251 -13.640 6.156 1.00 94.06 276 LYS A CA 1
ATOM 2276 C C . LYS A 1 276 ? -14.767 -13.138 7.514 1.00 94.06 276 LYS A C 1
ATOM 2278 O O . LYS A 1 276 ? -14.075 -13.861 8.231 1.00 94.06 276 LYS A O 1
ATOM 2283 N N . TYR A 1 277 ? -15.206 -11.937 7.877 1.00 93.69 277 TYR A N 1
ATOM 2284 C CA . TYR A 1 277 ? -14.978 -11.335 9.186 1.00 93.69 277 TYR A CA 1
ATOM 2285 C C . TYR A 1 277 ? -16.021 -11.790 10.217 1.00 93.69 277 TYR A C 1
ATOM 2287 O O . TYR A 1 277 ? -17.199 -12.010 9.914 1.00 93.69 277 TYR A O 1
ATOM 2295 N N . LEU A 1 278 ? -15.580 -11.948 11.461 1.00 93.94 278 LEU A N 1
ATOM 2296 C CA . LEU A 1 278 ? -16.309 -12.558 12.567 1.00 93.94 278 LEU A CA 1
ATOM 2297 C C . LEU A 1 278 ? -15.959 -11.836 13.877 1.00 93.94 278 LEU A C 1
ATOM 2299 O O . LEU A 1 278 ? -14.847 -11.352 14.069 1.00 93.94 278 LEU A O 1
ATOM 2303 N N . LYS A 1 279 ? -16.915 -11.804 14.810 1.00 91.81 279 LYS A N 1
ATOM 2304 C CA . LYS A 1 279 ? -16.812 -11.051 16.075 1.00 91.81 279 LYS A CA 1
ATOM 2305 C C . LYS A 1 279 ? -16.059 -11.758 17.210 1.00 91.81 279 LYS A C 1
ATOM 2307 O O . LYS A 1 279 ? -15.799 -11.151 18.240 1.00 91.81 279 LYS A O 1
ATOM 2312 N N . SER A 1 280 ? -15.794 -13.060 17.090 1.00 92.38 280 SER A N 1
ATOM 2313 C CA . SER A 1 280 ? -15.146 -13.841 18.152 1.00 92.38 280 SER A CA 1
ATOM 2314 C C . SER A 1 280 ? -14.446 -15.088 17.619 1.00 92.38 280 SER A C 1
ATOM 2316 O O . SER A 1 280 ? -14.860 -15.657 16.603 1.00 92.38 280 SER A O 1
ATOM 2318 N N . SER A 1 281 ? -13.459 -15.575 18.376 1.00 93.94 281 SER A N 1
ATOM 2319 C CA . SER A 1 281 ? -12.750 -16.833 18.103 1.00 93.94 281 SER A CA 1
ATOM 2320 C C . SER A 1 281 ? -13.708 -18.030 17.984 1.00 93.94 281 SER A C 1
ATOM 2322 O O . SER A 1 281 ? -13.643 -18.802 17.032 1.00 93.94 281 SER A O 1
ATOM 2324 N N . THR A 1 282 ? -14.713 -18.121 18.861 1.00 95.31 282 THR A N 1
ATOM 2325 C CA . THR A 1 282 ? -15.737 -19.182 18.807 1.00 95.31 282 THR A CA 1
ATOM 2326 C C . THR A 1 282 ? -16.616 -19.127 17.553 1.00 95.31 282 THR A C 1
ATOM 2328 O O . THR A 1 282 ? -17.140 -20.151 17.109 1.00 95.31 282 THR A O 1
ATOM 2331 N N . CYS A 1 283 ? -16.831 -17.942 16.967 1.00 94.62 283 CYS A N 1
ATOM 2332 C CA . CYS A 1 283 ? -17.511 -17.822 15.676 1.00 94.62 283 CYS A CA 1
ATOM 2333 C C . CYS A 1 283 ? -16.602 -18.289 14.532 1.00 94.62 283 CYS A C 1
ATOM 2335 O O . CYS A 1 283 ? -17.095 -18.951 13.621 1.00 94.62 283 CYS A O 1
ATOM 2337 N N . LEU A 1 284 ? -15.300 -17.988 14.600 1.00 95.06 284 LEU A N 1
ATOM 2338 C CA . LEU A 1 284 ? -14.312 -18.444 13.621 1.00 95.06 284 LEU A CA 1
ATOM 2339 C C . LEU A 1 284 ? -14.165 -19.962 13.616 1.00 95.06 284 LEU A C 1
ATOM 2341 O O . LEU A 1 284 ? -14.293 -20.556 12.554 1.00 95.06 284 LEU A O 1
ATOM 2345 N N . GLN A 1 285 ? -14.021 -20.596 14.777 1.00 95.44 285 GLN A N 1
ATOM 2346 C CA . GLN A 1 285 ? -13.908 -22.056 14.871 1.00 95.44 285 GLN A CA 1
ATOM 2347 C C . GLN A 1 285 ? -15.137 -22.769 14.284 1.00 95.44 285 GLN A C 1
ATOM 2349 O O . GLN A 1 285 ? -15.011 -23.688 13.477 1.00 95.44 285 GLN A O 1
ATOM 2354 N N . ARG A 1 286 ? -16.348 -22.297 14.618 1.00 96.62 286 ARG A N 1
ATOM 2355 C CA . ARG A 1 286 ? -17.601 -22.828 14.042 1.00 96.62 286 ARG A CA 1
ATOM 2356 C C . ARG A 1 286 ? -17.740 -22.564 12.547 1.00 96.62 286 ARG A C 1
ATOM 2358 O O . ARG A 1 286 ? -18.461 -23.287 11.866 1.00 96.62 286 ARG A O 1
ATOM 2365 N N . HIS A 1 287 ? -17.140 -21.486 12.052 1.00 96.12 287 HIS A N 1
ATOM 2366 C CA . HIS A 1 287 ? -17.105 -21.204 10.627 1.00 96.12 287 HIS A CA 1
ATOM 2367 C C . HIS A 1 287 ? -16.105 -22.123 9.919 1.00 96.12 287 HIS A C 1
ATOM 2369 O O . HIS A 1 287 ? -16.473 -22.708 8.910 1.00 96.12 287 HIS A O 1
ATOM 2375 N N . GLN A 1 288 ? -14.898 -22.299 10.460 1.00 94.62 288 GLN A N 1
ATOM 2376 C CA . GLN A 1 288 ? -13.854 -23.167 9.909 1.00 94.62 288 GLN A CA 1
ATOM 2377 C C . GLN A 1 288 ? -14.312 -24.623 9.803 1.00 94.62 288 GLN A C 1
ATOM 2379 O O . GLN A 1 288 ? -14.035 -25.256 8.793 1.00 94.62 288 GLN A O 1
ATOM 2384 N N . SER A 1 289 ? -15.100 -25.129 10.760 1.00 95.00 289 SER A N 1
ATOM 2385 C CA . SER A 1 289 ? -15.660 -26.488 10.671 1.00 95.00 289 SER A CA 1
ATOM 2386 C C . SER A 1 289 ? -16.686 -26.686 9.546 1.00 95.00 289 SER A C 1
ATOM 2388 O O . SER A 1 289 ? -17.047 -27.819 9.246 1.00 95.00 289 SER A O 1
ATOM 2390 N N . LYS A 1 290 ? -17.169 -25.598 8.933 1.00 96.25 290 LYS A N 1
ATOM 2391 C CA . LYS A 1 290 ? -18.148 -25.604 7.832 1.00 96.25 290 LYS A CA 1
ATOM 2392 C C . LYS A 1 290 ? -17.617 -24.951 6.554 1.00 96.25 290 LYS A C 1
ATOM 2394 O O . LYS A 1 290 ? -18.330 -24.898 5.558 1.00 96.25 290 LYS A O 1
ATOM 2399 N N . CYS A 1 291 ? -16.433 -24.344 6.597 1.00 94.12 291 CYS A N 1
ATOM 2400 C CA . CYS A 1 291 ? -15.889 -23.586 5.482 1.00 94.12 291 CYS A CA 1
ATOM 2401 C C . CYS A 1 291 ? -15.160 -24.544 4.551 1.00 94.12 291 CYS A C 1
ATOM 2403 O O . CYS A 1 291 ? -14.133 -25.106 4.908 1.00 94.12 291 CYS A O 1
ATOM 2405 N N . GLU A 1 292 ? -15.681 -24.693 3.343 1.00 93.12 292 GLU A N 1
ATOM 2406 C CA . GLU A 1 292 ? -15.142 -25.627 2.354 1.00 93.12 292 GLU A CA 1
ATOM 2407 C C . GLU A 1 292 ? -14.133 -24.968 1.403 1.00 93.12 292 GLU A C 1
ATOM 2409 O O . GLU A 1 292 ? -13.699 -25.593 0.443 1.00 93.12 292 GLU A O 1
ATOM 2414 N N . LYS A 1 293 ? -13.784 -23.690 1.610 1.00 90.69 293 LYS A N 1
ATOM 2415 C CA . LYS A 1 293 ? -12.871 -22.947 0.728 1.00 90.69 293 LYS A CA 1
ATOM 2416 C C . LYS A 1 293 ? -11.416 -23.244 1.118 1.00 90.69 293 LYS A C 1
ATOM 2418 O O . LYS A 1 293 ? -11.041 -22.868 2.223 1.00 90.69 293 LYS A O 1
ATOM 2423 N N . PRO A 1 294 ? -10.589 -23.839 0.236 1.00 90.00 294 PRO A N 1
ATOM 2424 C CA . PRO A 1 294 ? -9.174 -24.090 0.520 1.00 90.00 294 PRO A CA 1
ATOM 2425 C C . PRO A 1 294 ? -8.237 -23.034 -0.095 1.00 90.00 294 PRO A C 1
ATOM 2427 O O . PRO A 1 294 ? -7.042 -23.028 0.179 1.00 90.00 294 PRO A O 1
ATOM 2430 N N . HIS A 1 295 ? -8.762 -22.156 -0.951 1.00 93.06 295 HIS A N 1
ATOM 2431 C CA . HIS A 1 295 ? -8.041 -21.096 -1.657 1.00 93.06 295 HIS A CA 1
ATOM 2432 C C . HIS A 1 295 ? -9.034 -19.998 -2.099 1.00 93.06 295 HIS A C 1
ATOM 2434 O O . HIS A 1 295 ? -10.253 -20.203 -1.984 1.00 93.06 295 HIS A O 1
ATOM 2440 N N . PRO A 1 296 ? -8.561 -18.838 -2.603 1.00 93.81 296 PRO A N 1
ATOM 2441 C CA . PRO A 1 296 ? -9.432 -17.807 -3.164 1.00 93.81 296 PRO A CA 1
ATOM 2442 C C . PRO A 1 296 ? -10.362 -18.361 -4.258 1.00 93.81 296 PRO A C 1
ATOM 2444 O O . PRO A 1 296 ? -9.966 -19.271 -4.992 1.00 93.81 296 PRO A O 1
ATOM 2447 N N . PRO A 1 297 ? -11.602 -17.854 -4.386 1.00 92.50 297 PRO A N 1
ATOM 2448 C CA . PRO A 1 297 ? -12.497 -18.255 -5.465 1.00 92.50 297 PRO A CA 1
ATOM 2449 C C . PRO A 1 297 ? -11.963 -17.788 -6.826 1.00 92.50 297 PRO A C 1
ATOM 2451 O O . PRO A 1 297 ? -11.085 -16.935 -6.899 1.00 92.50 297 PRO A O 1
ATOM 2454 N N . GLY A 1 298 ? -12.526 -18.324 -7.907 1.00 91.31 298 GLY A N 1
ATOM 2455 C CA . GLY A 1 298 ? -12.148 -17.962 -9.270 1.00 91.31 298 GLY A CA 1
ATOM 2456 C C . GLY A 1 298 ? -11.146 -18.924 -9.903 1.00 91.31 298 GLY A C 1
ATOM 2457 O O . GLY A 1 298 ? -10.966 -20.056 -9.451 1.00 91.31 298 GLY A O 1
ATOM 2458 N N . ASN A 1 299 ? -10.539 -18.479 -10.999 1.00 91.25 299 ASN A N 1
ATOM 2459 C CA . ASN A 1 299 ? -9.686 -19.326 -11.828 1.00 91.25 299 ASN A CA 1
ATOM 2460 C C . ASN A 1 299 ? -8.226 -19.171 -11.409 1.00 91.25 299 ASN A C 1
ATOM 2462 O O . ASN A 1 299 ? -7.718 -18.053 -11.363 1.00 91.25 299 ASN A O 1
ATOM 2466 N N . GLU A 1 300 ? -7.532 -20.281 -11.169 1.00 95.00 300 GLU A N 1
ATOM 2467 C CA . GLU A 1 300 ? -6.078 -20.273 -11.009 1.00 95.00 300 GLU A CA 1
ATOM 2468 C C . GLU A 1 300 ? -5.417 -20.021 -12.377 1.00 95.00 300 GLU A C 1
ATOM 2470 O O . GLU A 1 300 ? -5.466 -20.867 -13.270 1.00 95.00 300 GLU A O 1
ATOM 2475 N N . ILE A 1 301 ? -4.821 -18.839 -12.552 1.00 95.31 301 ILE A N 1
ATOM 2476 C CA . ILE A 1 301 ? -4.210 -18.392 -13.819 1.00 95.31 301 ILE A CA 1
ATOM 2477 C C . ILE A 1 301 ? -2.682 -18.511 -13.820 1.00 95.31 301 ILE A C 1
ATOM 2479 O O . ILE A 1 301 ? -2.039 -18.266 -14.838 1.00 95.31 301 ILE A O 1
ATOM 2483 N N . TYR A 1 302 ? -2.082 -18.874 -12.689 1.00 96.38 302 TYR A N 1
ATOM 2484 C CA . TYR A 1 302 ? -0.646 -19.101 -12.548 1.00 96.38 302 TYR A CA 1
ATOM 2485 C C . TYR A 1 302 ? -0.402 -20.067 -11.400 1.00 96.38 302 TYR A C 1
ATOM 2487 O O . TYR A 1 302 ? -1.042 -19.929 -10.357 1.00 96.38 302 TYR A O 1
ATOM 2495 N N . ARG A 1 303 ? 0.558 -20.981 -11.566 1.00 95.56 303 ARG A N 1
ATOM 2496 C CA . ARG A 1 303 ? 1.066 -21.823 -10.479 1.00 95.56 303 ARG A CA 1
ATOM 2497 C C . ARG A 1 303 ? 2.527 -22.190 -10.705 1.00 95.56 303 ARG A C 1
ATOM 2499 O O . ARG A 1 303 ? 2.837 -22.875 -11.679 1.00 95.56 303 ARG A O 1
ATOM 2506 N N . LYS A 1 304 ? 3.412 -21.794 -9.788 1.00 94.75 304 LYS A N 1
ATOM 2507 C CA . LYS A 1 304 ? 4.826 -22.208 -9.786 1.00 94.75 304 LYS A CA 1
ATOM 2508 C C . LYS A 1 304 ? 5.444 -22.085 -8.392 1.00 94.75 304 LYS A C 1
ATOM 2510 O O . LYS A 1 304 ? 5.215 -21.098 -7.698 1.00 94.75 304 LYS A O 1
ATOM 2515 N N . ASP A 1 305 ? 6.239 -23.077 -7.988 1.00 93.12 305 ASP A N 1
ATOM 2516 C CA . ASP A 1 305 ? 7.023 -23.083 -6.739 1.00 93.12 305 ASP A CA 1
ATOM 2517 C C . ASP A 1 305 ? 6.208 -22.764 -5.466 1.00 93.12 305 ASP A C 1
ATOM 2519 O O . ASP A 1 305 ? 6.680 -22.073 -4.560 1.00 93.12 305 ASP A O 1
ATOM 2523 N N . GLY A 1 306 ? 4.959 -23.233 -5.406 1.00 92.81 306 GLY A N 1
ATOM 2524 C CA . GLY A 1 306 ? 4.052 -22.988 -4.277 1.00 92.81 306 GLY A CA 1
ATOM 2525 C C . GLY A 1 306 ? 3.401 -21.599 -4.256 1.00 92.81 306 GLY A C 1
ATOM 2526 O O . GLY A 1 306 ? 2.796 -21.241 -3.252 1.00 92.81 306 GLY A O 1
ATOM 2527 N N . ILE A 1 307 ? 3.514 -20.817 -5.335 1.00 94.31 307 ILE A N 1
ATOM 2528 C CA . ILE A 1 307 ? 2.786 -19.555 -5.523 1.00 94.31 307 ILE A CA 1
ATOM 2529 C C . ILE A 1 307 ? 1.736 -19.750 -6.611 1.00 94.31 307 ILE A C 1
ATOM 2531 O O . ILE A 1 307 ? 2.055 -20.242 -7.697 1.00 94.31 307 ILE A O 1
ATOM 2535 N N . SER A 1 308 ? 0.521 -19.285 -6.331 1.00 95.38 308 SER A N 1
ATOM 2536 C CA . SER A 1 308 ? -0.598 -19.288 -7.268 1.00 95.38 308 SER A CA 1
ATOM 2537 C C . SER A 1 308 ? -1.235 -17.904 -7.384 1.00 95.38 308 SER A C 1
ATOM 2539 O O . SER A 1 308 ? -1.316 -17.176 -6.394 1.00 95.38 308 SER A O 1
ATOM 2541 N N . PHE A 1 309 ? -1.713 -17.548 -8.579 1.00 94.44 309 PHE A N 1
ATOM 2542 C CA . PHE A 1 309 ? -2.545 -16.356 -8.790 1.00 94.44 309 PHE A CA 1
ATOM 2543 C C . PHE A 1 309 ? -3.958 -16.773 -9.182 1.00 94.44 309 PHE A C 1
ATOM 2545 O O . PHE A 1 309 ? -4.134 -17.618 -10.059 1.00 94.44 309 PHE A O 1
ATOM 2552 N N . PHE A 1 310 ? -4.951 -16.144 -8.557 1.00 92.75 310 PHE A N 1
ATOM 2553 C CA . PHE A 1 310 ? -6.367 -16.388 -8.814 1.00 92.75 310 PHE A CA 1
ATOM 2554 C C . PHE A 1 310 ? -7.008 -15.141 -9.430 1.00 92.75 310 PHE A C 1
ATOM 2556 O O . PHE A 1 310 ? -6.929 -14.053 -8.859 1.00 92.75 310 PHE A O 1
ATOM 2563 N N . GLU A 1 311 ? -7.638 -15.296 -10.595 1.00 89.69 311 GLU A N 1
ATOM 2564 C CA . GLU A 1 311 ? -8.480 -14.258 -11.196 1.00 89.69 311 GLU A CA 1
ATOM 2565 C C . GLU A 1 311 ? -9.888 -14.340 -10.597 1.00 89.69 311 GLU A C 1
ATOM 2567 O O . GLU A 1 311 ? -10.589 -15.342 -10.774 1.00 89.69 311 GLU A O 1
ATOM 2572 N N . ILE A 1 312 ? -10.312 -13.260 -9.935 1.00 90.12 312 ILE A N 1
ATOM 2573 C CA . ILE A 1 312 ? -11.608 -13.166 -9.256 1.00 90.12 312 ILE A CA 1
ATOM 2574 C C . ILE A 1 312 ? -12.488 -12.146 -9.970 1.00 90.12 312 ILE A C 1
ATOM 2576 O O . ILE A 1 312 ? -12.146 -10.970 -10.077 1.00 90.12 312 ILE A O 1
ATOM 2580 N N . ASP A 1 313 ? -13.657 -12.587 -10.428 1.00 85.56 313 ASP A N 1
ATOM 2581 C CA . ASP A 1 313 ? -14.668 -11.699 -10.993 1.00 85.56 313 ASP A CA 1
ATOM 2582 C C . ASP A 1 313 ? -15.595 -11.213 -9.875 1.00 85.56 313 ASP A C 1
ATOM 2584 O O . ASP A 1 313 ? -16.455 -11.954 -9.394 1.00 85.56 313 ASP A O 1
ATOM 2588 N N . GLY A 1 314 ? -15.453 -9.946 -9.478 1.00 86.50 314 GLY A N 1
ATOM 2589 C CA . GLY A 1 314 ? -16.263 -9.348 -8.416 1.00 86.50 314 GLY A CA 1
ATOM 2590 C C . GLY A 1 314 ? -17.772 -9.345 -8.693 1.00 86.50 314 GLY A C 1
ATOM 2591 O O . GLY A 1 314 ? -18.553 -9.233 -7.749 1.00 86.50 314 GLY A O 1
ATOM 2592 N N . ARG A 1 315 ? -18.224 -9.513 -9.949 1.00 85.06 315 ARG A N 1
ATOM 2593 C CA . ARG A 1 315 ? -19.657 -9.702 -10.247 1.00 85.06 315 ARG A CA 1
ATOM 2594 C C . ARG A 1 315 ? -20.144 -11.104 -9.894 1.00 85.06 315 ARG A C 1
ATOM 2596 O O . ARG A 1 315 ? -21.308 -11.232 -9.508 1.00 85.06 315 ARG A O 1
ATOM 2603 N N . LYS A 1 316 ? -19.291 -12.123 -10.034 1.00 87.31 316 LYS A N 1
ATOM 2604 C CA . LYS A 1 316 ? -19.604 -13.523 -9.703 1.00 87.31 316 LYS A CA 1
ATOM 2605 C C . LYS A 1 316 ? -19.425 -13.781 -8.210 1.00 87.31 316 LYS A C 1
ATOM 2607 O O . LYS A 1 316 ? -20.346 -14.261 -7.558 1.00 87.31 316 LYS A O 1
ATOM 2612 N N . ASP A 1 317 ? -18.296 -13.355 -7.652 1.00 89.38 317 ASP A N 1
ATOM 2613 C CA . ASP A 1 317 ? -17.911 -13.591 -6.258 1.00 89.38 317 ASP A CA 1
ATOM 2614 C C . ASP A 1 317 ? -18.058 -12.324 -5.401 1.00 89.38 317 ASP A C 1
ATOM 2616 O O . ASP A 1 317 ? -17.141 -11.914 -4.687 1.00 89.38 317 ASP A O 1
ATOM 2620 N N . LYS A 1 318 ? -19.241 -11.694 -5.454 1.00 89.75 318 LYS A N 1
ATOM 2621 C CA . LYS A 1 318 ? -19.526 -10.398 -4.801 1.00 89.75 318 LYS A CA 1
ATOM 2622 C C . LYS A 1 318 ? -19.147 -10.358 -3.324 1.00 89.75 318 LYS A C 1
ATOM 2624 O O . LYS A 1 318 ? -18.566 -9.384 -2.867 1.00 89.75 318 LYS A O 1
ATOM 2629 N N . VAL A 1 319 ? -19.481 -11.414 -2.581 1.00 90.19 319 VAL A N 1
ATOM 2630 C CA . VAL A 1 319 ? -19.234 -11.491 -1.132 1.00 90.19 319 VAL A CA 1
ATOM 2631 C C . VAL A 1 319 ? -17.736 -11.551 -0.838 1.00 90.19 319 VAL A C 1
ATOM 2633 O O . VAL A 1 319 ? -17.255 -10.846 0.043 1.00 90.19 319 VAL A O 1
ATOM 2636 N N . TYR A 1 320 ? -16.991 -12.352 -1.601 1.00 90.56 320 TYR A N 1
ATOM 2637 C CA . TYR A 1 320 ? -15.543 -12.445 -1.444 1.00 90.56 320 TYR A CA 1
ATOM 2638 C C . TYR A 1 320 ? -14.862 -11.131 -1.822 1.00 90.56 320 TYR A C 1
ATOM 2640 O O . TYR A 1 320 ? -14.026 -10.636 -1.074 1.00 90.56 320 TYR A O 1
ATOM 2648 N N . ALA A 1 321 ? -15.267 -10.538 -2.949 1.00 87.19 321 ALA A N 1
ATOM 2649 C CA . ALA A 1 321 ? -14.769 -9.240 -3.380 1.00 87.19 321 ALA A CA 1
ATOM 2650 C C . ALA A 1 321 ? -15.059 -8.160 -2.330 1.00 87.19 321 ALA A C 1
ATOM 2652 O O . ALA A 1 321 ? -14.164 -7.392 -2.006 1.00 87.19 321 ALA A O 1
ATOM 2653 N N . GLN A 1 322 ? -16.258 -8.136 -1.740 1.00 86.19 322 GLN A N 1
ATOM 2654 C CA . GLN A 1 322 ? -16.586 -7.213 -0.654 1.00 86.19 322 GLN A CA 1
ATOM 2655 C C . GLN A 1 322 ? -15.642 -7.396 0.540 1.00 86.19 322 GLN A C 1
ATOM 2657 O O . GLN A 1 322 ? -15.050 -6.424 0.992 1.00 86.19 322 GLN A O 1
ATOM 2662 N N . TYR A 1 323 ? -15.452 -8.627 1.022 1.00 87.94 323 TYR A N 1
ATOM 2663 C CA . TYR A 1 323 ? -14.539 -8.902 2.137 1.00 87.94 323 TYR A CA 1
ATOM 2664 C C . TYR A 1 323 ? -13.090 -8.523 1.829 1.00 87.94 323 TYR A C 1
ATOM 2666 O O . TYR A 1 323 ? -12.409 -7.947 2.677 1.00 87.94 323 TYR A O 1
ATOM 2674 N N . PHE A 1 324 ? -12.632 -8.798 0.610 1.00 85.38 324 PHE A N 1
ATOM 2675 C CA . PHE A 1 324 ? -11.319 -8.378 0.144 1.00 85.38 324 PHE A CA 1
ATOM 2676 C C . PHE A 1 324 ? -11.194 -6.850 0.124 1.00 85.38 324 PHE A C 1
ATOM 2678 O O . PHE A 1 324 ? -10.242 -6.312 0.679 1.00 85.38 324 PHE A O 1
ATOM 2685 N N . TYR A 1 325 ? -12.183 -6.142 -0.424 1.00 76.94 325 TYR A N 1
ATOM 2686 C CA . TYR A 1 325 ? -12.183 -4.681 -0.456 1.00 76.94 325 TYR A CA 1
ATOM 2687 C C . TYR A 1 325 ? -12.203 -4.060 0.943 1.00 76.94 325 TYR A C 1
ATOM 2689 O O . TYR A 1 325 ? -11.522 -3.062 1.139 1.00 76.94 325 TYR A O 1
ATOM 2697 N N . GLU A 1 326 ? -12.906 -4.635 1.924 1.00 77.81 326 GLU A N 1
ATOM 2698 C CA . GLU A 1 326 ? -12.846 -4.144 3.314 1.00 77.81 326 GLU A CA 1
ATOM 2699 C C . GLU A 1 326 ? -11.452 -4.330 3.945 1.00 77.81 326 GLU A C 1
ATOM 2701 O O . GLU A 1 326 ? -11.039 -3.540 4.796 1.00 77.81 326 GLU A O 1
ATOM 2706 N N . LEU A 1 327 ? -10.683 -5.340 3.522 1.00 68.06 327 LEU A N 1
ATOM 2707 C CA . LEU A 1 327 ? -9.284 -5.516 3.936 1.00 68.06 327 LEU A CA 1
ATOM 2708 C C . LEU A 1 327 ? -8.340 -4.532 3.243 1.00 68.06 327 LEU A C 1
ATOM 2710 O O . LEU A 1 327 ? -7.389 -4.052 3.860 1.00 68.06 327 LEU A O 1
ATOM 2714 N N . THR A 1 328 ? -8.582 -4.250 1.965 1.00 63.44 328 THR A N 1
ATOM 2715 C CA . THR A 1 328 ? -7.679 -3.457 1.124 1.00 63.44 328 THR A CA 1
ATOM 2716 C C . THR A 1 328 ? -8.123 -2.013 0.951 1.00 63.44 328 THR A C 1
ATOM 2718 O O . THR A 1 328 ? -7.550 -1.314 0.116 1.00 63.44 328 THR A O 1
ATOM 2721 N N . LYS A 1 329 ? -9.140 -1.550 1.689 1.00 63.53 329 LYS A N 1
ATOM 2722 C CA . LYS A 1 329 ? -9.677 -0.196 1.543 1.00 63.53 329 LYS A CA 1
ATOM 2723 C C . LYS A 1 329 ? -8.640 0.835 1.976 1.00 63.53 329 LYS A C 1
ATOM 2725 O O . LYS A 1 329 ? -8.557 1.218 3.138 1.00 63.53 329 LYS A O 1
ATOM 2730 N N . ILE A 1 330 ? -7.851 1.294 1.018 1.00 54.44 330 ILE A N 1
ATOM 2731 C CA . ILE A 1 330 ? -6.907 2.390 1.168 1.00 54.44 330 ILE A CA 1
ATOM 2732 C C . ILE A 1 330 ? -7.159 3.326 -0.015 1.00 54.44 330 ILE A C 1
ATOM 2734 O O . ILE A 1 330 ? -7.184 2.879 -1.150 1.00 54.44 330 ILE A O 1
ATOM 2738 N N . GLU A 1 331 ? -7.442 4.584 0.326 1.00 50.72 331 GLU A N 1
ATOM 2739 C CA . GLU A 1 331 ? -7.715 5.785 -0.483 1.00 50.72 331 GLU A CA 1
ATOM 2740 C C . GLU A 1 331 ? -8.114 5.665 -1.981 1.00 50.72 331 GLU A C 1
ATOM 2742 O O . GLU A 1 331 ? -7.453 5.086 -2.831 1.00 50.72 331 GLU A O 1
ATOM 2747 N N . ASN A 1 332 ? -9.204 6.372 -2.298 1.00 44.22 332 ASN A N 1
ATOM 2748 C CA . ASN A 1 332 ? -9.989 6.375 -3.538 1.00 44.22 332 ASN A CA 1
ATOM 2749 C C . ASN A 1 332 ? -9.278 6.875 -4.821 1.00 44.22 332 ASN A C 1
ATOM 2751 O O . ASN A 1 332 ? -9.514 8.037 -5.157 1.00 44.22 332 ASN A O 1
ATOM 2755 N N . LYS A 1 333 ? -8.5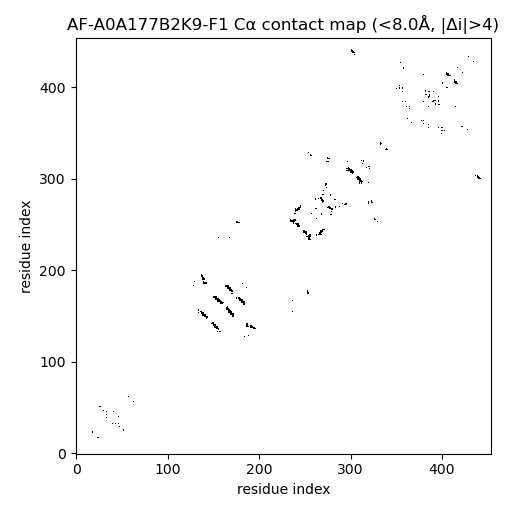25 6.075 -5.603 1.00 34.62 333 LYS A N 1
ATOM 2756 C CA . LYS A 1 333 ? -8.138 6.450 -6.999 1.00 34.62 333 LYS A CA 1
ATOM 2757 C C . LYS A 1 333 ? -7.873 5.243 -7.908 1.00 34.62 333 LYS A C 1
ATOM 2759 O O . LYS A 1 333 ? -7.398 4.235 -7.428 1.00 34.62 333 LYS A O 1
ATOM 2764 N N . THR A 1 334 ? -8.108 5.373 -9.220 1.00 26.36 334 THR A N 1
ATOM 2765 C CA . THR A 1 334 ? -7.905 4.318 -10.237 1.00 26.36 334 THR A CA 1
ATOM 2766 C C . THR A 1 334 ? -6.857 4.700 -11.304 1.00 26.36 334 THR A C 1
ATOM 2768 O O . THR A 1 334 ? -6.788 5.852 -11.735 1.00 26.36 334 THR A O 1
ATOM 2771 N N . GLY A 1 335 ? -6.066 3.716 -11.770 1.00 37.97 335 GLY A N 1
ATOM 2772 C CA . GLY A 1 335 ? -5.240 3.766 -12.999 1.00 37.97 335 GLY A CA 1
ATOM 2773 C C . GLY A 1 335 ? -3.705 3.802 -12.816 1.00 37.97 335 GLY A C 1
ATOM 2774 O O . GLY A 1 335 ? -3.183 4.572 -12.012 1.00 37.97 335 GLY A O 1
ATOM 2775 N N . SER A 1 336 ? -2.956 2.992 -13.605 1.00 48.50 336 SER A N 1
ATOM 2776 C CA . SER A 1 336 ? -1.550 2.586 -13.295 1.00 48.50 336 SER A CA 1
ATOM 2777 C C . SER A 1 336 ? -1.478 1.969 -11.882 1.00 48.50 336 SER A C 1
ATOM 2779 O O . SER A 1 336 ? -2.553 1.765 -11.323 1.00 48.50 336 SER A O 1
ATOM 2781 N N . PRO A 1 337 ? -0.332 1.599 -11.261 1.00 55.94 337 PRO A N 1
ATOM 2782 C CA . PRO A 1 337 ? -0.421 1.334 -9.829 1.00 55.94 337 PRO A CA 1
ATOM 2783 C C . PRO A 1 337 ? -1.019 2.576 -9.170 1.00 55.94 337 PRO A C 1
ATOM 2785 O O . PRO A 1 337 ? -0.512 3.680 -9.391 1.00 55.94 337 PRO A O 1
ATOM 2788 N N . GLU A 1 338 ? -2.176 2.392 -8.533 1.00 55.34 338 GLU A N 1
ATOM 2789 C CA . GLU A 1 338 ? -3.130 3.469 -8.277 1.00 55.34 338 GLU A CA 1
ATOM 2790 C C . GLU A 1 338 ? -2.420 4.620 -7.556 1.00 55.34 338 GLU A C 1
ATOM 2792 O O . GLU A 1 338 ? -1.827 4.445 -6.490 1.00 55.34 338 GLU A O 1
ATOM 2797 N N . LYS A 1 339 ? -2.361 5.787 -8.215 1.00 56.19 339 LYS A N 1
ATOM 2798 C CA . LYS A 1 339 ? -1.681 6.977 -7.689 1.00 56.19 339 LYS A CA 1
ATOM 2799 C C . LYS A 1 339 ? -2.639 7.746 -6.764 1.00 56.19 339 LYS A C 1
ATOM 2801 O O . LYS A 1 339 ? -3.791 7.914 -7.147 1.00 56.19 339 LYS A O 1
ATOM 2806 N N . PRO A 1 340 ? -2.175 8.339 -5.646 1.00 61.03 340 PRO A N 1
ATOM 2807 C CA . PRO A 1 340 ? -0.802 8.307 -5.170 1.00 61.03 340 PRO A CA 1
ATOM 2808 C C . PRO A 1 340 ? -0.458 6.922 -4.625 1.00 61.03 340 PRO A C 1
ATOM 2810 O O . PRO A 1 340 ? -1.167 6.366 -3.794 1.00 61.03 340 PRO A O 1
ATOM 2813 N N . LEU A 1 341 ? 0.670 6.391 -5.093 1.00 62.50 341 LEU A N 1
ATOM 2814 C CA . LEU A 1 341 ? 1.261 5.208 -4.492 1.00 62.50 341 LEU A CA 1
ATOM 2815 C C . LEU A 1 341 ? 1.576 5.517 -3.030 1.00 62.50 341 LEU A C 1
ATOM 2817 O O . LEU A 1 341 ? 2.066 6.604 -2.723 1.00 62.50 341 LEU A O 1
ATOM 2821 N N . SER A 1 342 ? 1.374 4.542 -2.146 1.00 71.31 342 SER A N 1
ATOM 2822 C CA . SER A 1 342 ? 1.984 4.612 -0.819 1.00 71.31 342 SER A CA 1
ATOM 2823 C C . SER A 1 342 ? 3.507 4.719 -0.960 1.00 71.31 342 SER A C 1
ATOM 2825 O O . SER A 1 342 ? 4.073 4.193 -1.920 1.00 71.31 342 SER A O 1
ATOM 2827 N N . ASP A 1 343 ? 4.197 5.347 -0.004 1.00 73.06 343 ASP A N 1
ATOM 2828 C CA . ASP A 1 343 ? 5.662 5.498 -0.068 1.00 73.06 343 ASP A CA 1
ATOM 2829 C C . ASP A 1 343 ? 6.371 4.148 -0.267 1.00 73.06 343 ASP A C 1
ATOM 2831 O O . ASP A 1 343 ? 7.309 4.022 -1.054 1.00 73.06 343 ASP A O 1
ATOM 2835 N N . LEU A 1 344 ? 5.875 3.103 0.408 1.00 75.62 344 LEU A N 1
ATOM 2836 C CA . LEU A 1 344 ? 6.384 1.738 0.270 1.00 75.62 344 LEU A CA 1
ATOM 2837 C C . LEU A 1 344 ? 6.072 1.145 -1.109 1.00 75.62 344 LEU A C 1
ATOM 2839 O O . LEU A 1 344 ? 6.928 0.480 -1.700 1.00 75.62 344 LEU A O 1
ATOM 2843 N N . GLY A 1 345 ? 4.872 1.405 -1.633 1.00 80.62 345 GLY A N 1
ATOM 2844 C CA . GLY A 1 345 ? 4.498 1.049 -2.996 1.00 80.62 345 GLY A CA 1
ATOM 2845 C C . GLY A 1 345 ? 5.441 1.696 -4.006 1.00 80.62 345 GLY A C 1
ATOM 2846 O O . GLY A 1 345 ? 6.018 0.998 -4.834 1.00 80.62 345 GLY A O 1
ATOM 2847 N N . LEU A 1 346 ? 5.696 3.001 -3.883 1.00 80.19 346 LEU A N 1
ATOM 2848 C CA . LEU A 1 346 ? 6.599 3.738 -4.766 1.00 80.19 346 LEU A CA 1
ATOM 2849 C C . LEU A 1 346 ? 8.033 3.198 -4.718 1.00 80.19 346 LEU A C 1
ATOM 2851 O O . LEU A 1 346 ? 8.643 3.019 -5.770 1.00 80.19 346 LEU A O 1
ATOM 2855 N N . LEU A 1 347 ? 8.570 2.901 -3.532 1.00 84.69 347 LEU A N 1
ATOM 2856 C CA . LEU A 1 347 ? 9.894 2.279 -3.398 1.00 84.69 347 LEU A CA 1
ATOM 2857 C C . LEU A 1 347 ? 9.948 0.896 -4.061 1.00 84.69 347 LEU A C 1
ATOM 2859 O O . LEU A 1 347 ? 10.923 0.575 -4.744 1.00 84.69 347 LEU A O 1
ATOM 2863 N N . SER A 1 348 ? 8.888 0.102 -3.901 1.00 86.50 348 SER A N 1
ATOM 2864 C CA . SER A 1 348 ? 8.780 -1.229 -4.506 1.00 86.50 348 SER A CA 1
ATOM 2865 C C . SER A 1 348 ? 8.724 -1.141 -6.033 1.00 86.50 348 SER A C 1
ATOM 2867 O O . SER A 1 348 ? 9.494 -1.822 -6.709 1.00 86.50 348 SER A O 1
ATOM 2869 N N . TYR A 1 349 ? 7.898 -0.241 -6.578 1.00 86.94 349 TYR A N 1
ATOM 2870 C CA . TYR A 1 349 ? 7.811 0.009 -8.018 1.00 86.94 349 TYR A CA 1
ATOM 2871 C C . TYR A 1 349 ? 9.117 0.558 -8.584 1.00 86.94 349 TYR A C 1
ATOM 2873 O O . TYR A 1 349 ? 9.592 0.037 -9.584 1.00 86.94 349 TYR A O 1
ATOM 2881 N N . ARG A 1 350 ? 9.764 1.528 -7.927 1.00 88.88 350 ARG A N 1
ATOM 2882 C CA . ARG A 1 350 ? 11.079 2.040 -8.355 1.00 88.88 350 ARG A CA 1
ATOM 2883 C C . ARG A 1 350 ? 12.136 0.941 -8.396 1.00 88.88 350 ARG A C 1
ATOM 2885 O O . ARG A 1 350 ? 12.918 0.891 -9.341 1.00 88.88 350 ARG A O 1
ATOM 2892 N N . SER A 1 351 ? 12.151 0.054 -7.401 1.00 91.00 351 SER A N 1
ATOM 2893 C CA . SER A 1 351 ? 13.041 -1.109 -7.385 1.00 91.00 351 SER A CA 1
ATOM 2894 C C . SER A 1 351 ? 12.733 -2.066 -8.543 1.00 91.00 351 SER A C 1
ATOM 2896 O O . SER A 1 351 ? 13.642 -2.455 -9.276 1.00 91.00 351 SER A O 1
ATOM 2898 N N . TYR A 1 352 ? 11.460 -2.403 -8.763 1.00 91.06 352 TYR A N 1
ATOM 2899 C CA . TYR A 1 352 ? 11.038 -3.254 -9.877 1.00 91.06 352 TYR A CA 1
ATOM 2900 C C . TYR A 1 352 ? 11.389 -2.639 -11.242 1.00 91.06 352 TYR A C 1
ATOM 2902 O O . TYR A 1 352 ? 12.052 -3.286 -12.053 1.00 91.06 352 TYR A O 1
ATOM 2910 N N . TRP A 1 353 ? 11.022 -1.377 -11.479 1.00 93.00 353 TRP A N 1
ATOM 2911 C CA . TRP A 1 353 ? 11.296 -0.641 -12.715 1.00 93.00 353 TRP A CA 1
ATOM 2912 C C . TRP A 1 353 ? 12.789 -0.550 -13.001 1.00 93.00 353 TRP A C 1
ATOM 2914 O O . TRP A 1 353 ? 13.213 -0.874 -14.107 1.00 93.00 353 TRP A O 1
ATOM 2924 N N . LYS A 1 354 ? 13.599 -0.196 -11.993 1.00 94.00 354 LYS A N 1
ATOM 2925 C CA . LYS A 1 354 ? 15.064 -0.175 -12.098 1.00 94.00 354 LYS A CA 1
ATOM 2926 C C . LYS A 1 354 ? 15.599 -1.499 -12.638 1.00 94.00 354 LYS A C 1
ATOM 2928 O O . LYS A 1 354 ? 16.353 -1.502 -13.606 1.00 94.00 354 LYS A O 1
ATOM 2933 N N . ASN A 1 355 ? 15.230 -2.612 -12.008 1.00 93.81 355 ASN A N 1
ATOM 2934 C CA . ASN A 1 355 ? 15.785 -3.916 -12.364 1.00 93.81 355 ASN A CA 1
ATOM 2935 C C . ASN A 1 355 ? 15.212 -4.454 -13.680 1.00 93.81 355 ASN A C 1
ATOM 2937 O O . ASN A 1 355 ? 15.936 -5.104 -14.424 1.00 93.81 355 ASN A O 1
ATOM 2941 N N . THR A 1 356 ? 13.962 -4.128 -14.008 1.00 92.56 356 THR A N 1
ATOM 2942 C CA . THR A 1 356 ? 13.342 -4.482 -15.294 1.00 92.56 356 THR A CA 1
ATOM 2943 C C . THR A 1 356 ? 14.029 -3.758 -16.451 1.00 92.56 356 THR A C 1
ATOM 2945 O O . THR A 1 356 ? 14.426 -4.393 -17.426 1.00 92.56 356 THR A O 1
ATOM 2948 N N . VAL A 1 357 ? 14.245 -2.442 -16.317 1.00 93.19 357 VAL A N 1
ATOM 2949 C CA . VAL A 1 357 ? 14.956 -1.637 -17.320 1.00 93.19 357 VAL A CA 1
ATOM 2950 C C . VAL A 1 357 ? 16.401 -2.111 -17.463 1.00 93.19 357 VAL A C 1
ATOM 2952 O O . VAL A 1 357 ? 16.831 -2.362 -18.583 1.00 93.19 357 VAL A O 1
ATOM 2955 N N . ILE A 1 358 ? 17.143 -2.300 -16.363 1.00 92.62 358 ILE A N 1
ATOM 2956 C CA . ILE A 1 358 ? 18.523 -2.814 -16.430 1.00 92.62 358 ILE A CA 1
ATOM 2957 C C . ILE A 1 358 ? 18.560 -4.199 -17.084 1.00 92.62 358 ILE A C 1
ATOM 2959 O O . ILE A 1 358 ? 19.365 -4.411 -17.984 1.00 92.62 358 ILE A O 1
ATOM 2963 N N . GLY A 1 359 ? 17.678 -5.118 -16.683 1.00 91.25 359 GLY A N 1
ATOM 2964 C CA . GLY A 1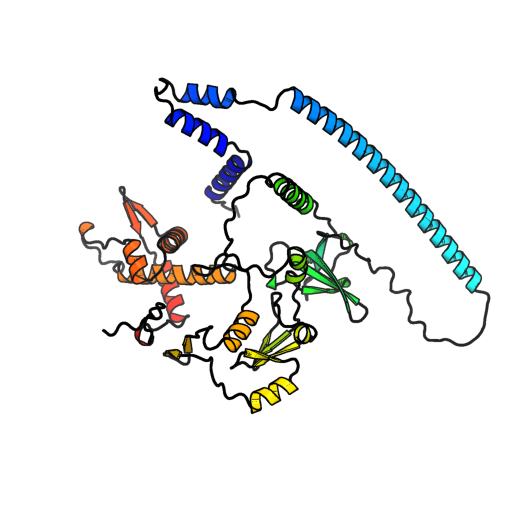 359 ? 17.611 -6.462 -17.255 1.00 91.25 359 GLY A CA 1
ATOM 2965 C C . GLY A 1 359 ? 17.382 -6.441 -18.764 1.00 91.25 359 GLY A C 1
ATOM 2966 O O . GLY A 1 359 ? 18.109 -7.105 -19.494 1.00 91.25 359 GLY A O 1
ATOM 2967 N N . HIS A 1 360 ? 16.442 -5.622 -19.242 1.00 90.62 360 HIS A N 1
ATOM 2968 C CA . HIS A 1 360 ? 16.192 -5.462 -20.675 1.00 90.62 360 HIS A CA 1
ATOM 2969 C C . HIS A 1 360 ? 17.365 -4.797 -21.411 1.00 90.62 360 HIS A C 1
ATOM 2971 O O . HIS A 1 360 ? 17.737 -5.210 -22.502 1.00 90.62 360 HIS A O 1
ATOM 2977 N N . LEU A 1 361 ? 18.002 -3.786 -20.821 1.00 89.75 361 LEU A N 1
ATOM 2978 C CA . LEU A 1 361 ? 19.173 -3.170 -21.442 1.00 89.75 361 LEU A CA 1
ATOM 2979 C C . LEU A 1 361 ? 20.352 -4.148 -21.544 1.00 89.75 361 LEU A C 1
ATOM 2981 O O . LEU A 1 361 ? 21.091 -4.088 -22.519 1.00 89.75 361 LEU A O 1
ATOM 2985 N N . LEU A 1 362 ? 20.519 -5.058 -20.582 1.00 88.19 362 LEU A N 1
ATOM 2986 C CA . LEU A 1 362 ? 21.565 -6.086 -20.610 1.00 88.19 362 LEU A CA 1
ATOM 2987 C C . LEU A 1 362 ? 21.326 -7.173 -21.670 1.00 88.19 362 LEU A C 1
ATOM 2989 O O . LEU A 1 362 ? 22.281 -7.846 -22.046 1.00 88.19 362 LEU A O 1
ATOM 2993 N N . THR A 1 363 ? 20.097 -7.354 -22.170 1.00 86.00 363 THR A N 1
ATOM 2994 C CA . THR A 1 363 ? 19.857 -8.252 -23.316 1.00 86.00 363 THR A CA 1
ATOM 2995 C C . THR A 1 363 ? 20.222 -7.601 -24.648 1.00 86.00 363 THR A C 1
ATOM 2997 O O . THR A 1 363 ? 20.537 -8.305 -25.604 1.00 86.00 363 THR A O 1
ATOM 3000 N N . ILE A 1 364 ? 20.184 -6.266 -24.711 1.00 83.00 364 ILE A N 1
ATOM 3001 C CA . ILE A 1 364 ? 20.475 -5.488 -25.919 1.00 83.00 364 ILE A CA 1
ATOM 3002 C C . ILE A 1 364 ? 21.953 -5.097 -25.981 1.00 83.00 364 ILE A C 1
ATOM 3004 O O . ILE A 1 364 ? 22.575 -5.186 -27.037 1.00 83.00 364 ILE A O 1
ATOM 3008 N N . ILE A 1 365 ? 22.520 -4.623 -24.870 1.00 76.69 365 ILE A N 1
ATOM 3009 C CA . ILE A 1 365 ? 23.877 -4.081 -24.821 1.00 76.69 365 ILE A CA 1
ATOM 3010 C C . ILE A 1 365 ? 24.864 -5.242 -24.646 1.00 76.69 365 ILE A C 1
ATOM 3012 O O . ILE A 1 365 ? 24.820 -5.925 -23.621 1.00 76.69 365 ILE A O 1
ATOM 3016 N N . PRO A 1 366 ? 25.780 -5.463 -25.604 1.00 67.69 366 PRO A N 1
ATOM 3017 C CA . PRO A 1 366 ? 26.751 -6.539 -25.497 1.00 67.69 366 PRO A CA 1
ATOM 3018 C C . PRO A 1 366 ? 27.729 -6.298 -24.328 1.00 67.69 366 PRO A C 1
ATOM 3020 O O . PRO A 1 366 ? 28.002 -5.145 -23.971 1.00 67.69 366 PRO A O 1
ATOM 3023 N N . PRO A 1 367 ? 28.279 -7.368 -23.724 1.00 65.50 367 PRO A N 1
ATOM 3024 C CA . PRO A 1 367 ? 29.204 -7.259 -22.600 1.00 65.50 367 PRO A CA 1
ATOM 3025 C C . PRO A 1 367 ? 30.471 -6.466 -22.961 1.00 65.50 367 PRO A C 1
ATOM 3027 O O . PRO A 1 367 ? 30.873 -6.351 -24.121 1.00 65.50 367 PRO A O 1
ATOM 3030 N N . LYS A 1 368 ? 31.118 -5.891 -21.941 1.00 58.38 368 LYS A N 1
ATOM 3031 C CA . LYS A 1 368 ? 32.334 -5.081 -22.107 1.00 58.38 368 LYS A CA 1
ATOM 3032 C C . LYS A 1 368 ? 33.409 -5.863 -22.877 1.00 58.38 368 LYS A C 1
ATOM 3034 O O . LYS A 1 368 ? 33.799 -6.944 -22.455 1.00 58.38 368 LYS A O 1
ATOM 3039 N N . GLY A 1 369 ? 33.906 -5.285 -23.974 1.00 55.16 369 GLY A N 1
ATOM 3040 C CA . GLY A 1 3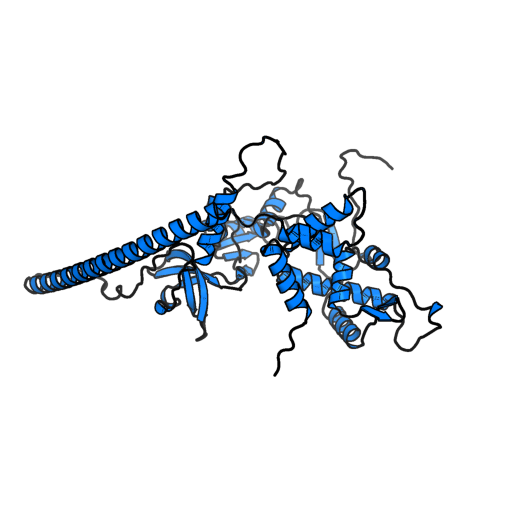69 ? 35.003 -5.842 -24.783 1.00 55.16 369 GLY A CA 1
ATOM 3041 C C . GLY A 1 369 ? 34.620 -6.267 -26.204 1.00 55.16 369 GLY A C 1
ATOM 3042 O O . GLY A 1 369 ? 35.500 -6.394 -27.049 1.00 55.16 369 GLY A O 1
ATOM 3043 N N . THR A 1 370 ? 33.331 -6.401 -26.517 1.00 55.53 370 THR A N 1
ATOM 3044 C CA . THR A 1 370 ? 32.838 -6.630 -27.887 1.00 55.53 370 THR A CA 1
ATOM 3045 C C . THR A 1 370 ? 32.391 -5.312 -28.514 1.00 55.53 370 THR A C 1
ATOM 3047 O O . THR A 1 370 ? 31.203 -5.001 -28.559 1.00 55.53 370 THR A O 1
ATOM 3050 N N . THR A 1 371 ? 33.336 -4.481 -28.959 1.00 55.78 371 THR A N 1
ATOM 3051 C CA . THR A 1 371 ? 33.010 -3.263 -29.718 1.00 55.78 371 THR A CA 1
ATOM 3052 C C . THR A 1 371 ? 33.276 -3.481 -31.201 1.00 55.78 371 THR A C 1
ATOM 3054 O O . THR A 1 371 ? 34.422 -3.423 -31.637 1.00 55.78 371 THR A O 1
ATOM 3057 N N . GLY A 1 372 ? 32.209 -3.698 -31.972 1.00 57.19 372 GLY A N 1
ATOM 3058 C CA . GLY A 1 372 ? 32.220 -3.448 -33.413 1.00 57.19 372 GLY A CA 1
ATOM 3059 C C . GLY A 1 372 ? 32.208 -1.940 -33.728 1.00 57.19 372 GLY A C 1
ATOM 3060 O O . GLY A 1 372 ? 32.158 -1.112 -32.805 1.00 57.19 372 GLY A O 1
ATOM 3061 N N . PRO A 1 373 ? 32.250 -1.559 -35.016 1.00 58.22 373 PRO A N 1
ATOM 3062 C CA . PRO A 1 373 ? 32.071 -0.177 -35.462 1.00 58.22 373 PRO A CA 1
ATOM 3063 C C . PRO A 1 373 ? 30.839 0.479 -34.816 1.00 58.22 373 PRO A C 1
ATOM 3065 O O . PRO A 1 373 ? 29.825 -0.172 -34.590 1.00 58.22 373 PRO A O 1
ATOM 3068 N N . ILE A 1 374 ? 30.887 1.793 -34.555 1.00 57.62 374 ILE A N 1
ATOM 3069 C CA . ILE A 1 374 ? 29.773 2.563 -33.950 1.00 57.62 374 ILE A CA 1
ATOM 3070 C C . ILE A 1 374 ? 28.435 2.362 -34.690 1.00 57.62 374 ILE A C 1
ATOM 3072 O O . ILE A 1 374 ? 27.386 2.418 -34.057 1.00 57.62 374 ILE A O 1
ATOM 3076 N N . LYS A 1 375 ? 28.475 2.088 -36.001 1.00 58.41 375 LYS A N 1
ATOM 3077 C CA . LYS A 1 375 ? 27.296 1.841 -36.845 1.00 58.41 375 LYS A CA 1
ATOM 3078 C C . LYS A 1 375 ? 26.537 0.553 -36.497 1.00 58.41 375 LYS A C 1
ATOM 3080 O O . LYS A 1 375 ? 25.344 0.493 -36.762 1.00 58.41 375 LYS A O 1
ATOM 3085 N N . ASP A 1 376 ? 27.202 -0.413 -35.865 1.00 59.41 376 ASP A N 1
ATOM 3086 C CA . ASP A 1 376 ? 26.628 -1.715 -35.498 1.00 59.41 376 ASP A CA 1
ATOM 3087 C C . ASP A 1 376 ? 26.233 -1.781 -34.014 1.00 59.41 376 ASP A C 1
ATOM 3089 O O . ASP A 1 376 ? 25.840 -2.834 -33.507 1.00 59.41 376 ASP A O 1
ATOM 3093 N N . ARG A 1 377 ? 26.355 -0.666 -33.275 1.00 64.06 377 ARG A N 1
ATOM 3094 C CA . ARG A 1 377 ? 25.910 -0.625 -31.881 1.00 64.06 377 ARG A CA 1
ATOM 3095 C C . ARG A 1 377 ? 24.382 -0.616 -31.834 1.00 64.06 377 ARG A C 1
ATOM 3097 O O . ARG A 1 377 ? 23.766 0.224 -32.490 1.00 64.06 377 ARG A O 1
ATOM 3104 N N . PRO A 1 378 ? 23.763 -1.491 -31.029 1.00 67.38 378 PRO A N 1
ATOM 3105 C CA . PRO A 1 378 ? 22.317 -1.544 -30.939 1.00 67.38 378 PRO A CA 1
ATOM 3106 C C . PRO A 1 378 ? 21.790 -0.232 -30.353 1.00 67.38 378 PRO A C 1
ATOM 3108 O O . PRO A 1 378 ? 22.208 0.208 -29.278 1.00 67.38 378 PRO A O 1
ATOM 3111 N N . SER A 1 379 ? 20.885 0.415 -31.083 1.00 72.00 379 SER A N 1
ATOM 3112 C CA . SER A 1 379 ? 20.190 1.602 -30.607 1.00 72.00 379 SER A CA 1
ATOM 3113 C C . SER A 1 379 ? 19.062 1.182 -29.669 1.00 72.00 379 SER A C 1
ATOM 3115 O O . SER A 1 379 ? 18.272 0.284 -29.957 1.00 72.00 379 SER A O 1
ATOM 3117 N N . VAL A 1 380 ? 18.988 1.827 -28.508 1.00 81.94 380 VAL A N 1
ATOM 3118 C CA . VAL A 1 380 ? 17.933 1.557 -27.534 1.00 81.94 380 VAL A CA 1
ATOM 3119 C C . VAL A 1 380 ? 16.793 2.542 -27.762 1.00 81.94 380 VAL A C 1
ATOM 3121 O O . VAL A 1 380 ? 16.965 3.749 -27.603 1.00 81.94 380 VAL A O 1
ATOM 3124 N N . SER A 1 381 ? 15.612 2.027 -28.103 1.00 86.81 381 SER A N 1
ATOM 3125 C CA . SER A 1 381 ? 14.386 2.820 -28.227 1.00 86.81 381 SER A CA 1
ATOM 3126 C C . SER A 1 381 ? 13.498 2.638 -27.001 1.00 86.81 381 SER A C 1
ATOM 3128 O O . SER A 1 381 ? 13.151 1.513 -26.646 1.00 86.81 381 SER A O 1
ATOM 3130 N N . ILE A 1 382 ? 13.050 3.742 -26.393 1.00 88.50 382 ILE A N 1
ATOM 3131 C CA . ILE A 1 382 ? 12.095 3.721 -25.268 1.00 88.50 382 ILE A CA 1
ATOM 3132 C C . ILE A 1 382 ? 10.804 2.982 -25.643 1.00 88.50 382 ILE A C 1
ATOM 3134 O O . ILE A 1 382 ? 10.222 2.292 -24.809 1.00 88.50 382 ILE A O 1
ATOM 3138 N N . THR A 1 383 ? 10.374 3.082 -26.905 1.00 88.62 383 THR A N 1
ATOM 3139 C CA . THR A 1 383 ? 9.207 2.349 -27.410 1.00 88.62 383 THR A CA 1
ATOM 3140 C C . THR A 1 383 ? 9.436 0.836 -27.359 1.00 88.62 383 THR A C 1
ATOM 3142 O O . THR A 1 383 ? 8.577 0.126 -26.853 1.00 88.62 383 THR A O 1
ATOM 3145 N N . SER A 1 384 ? 10.624 0.356 -27.743 1.00 88.88 384 SER A N 1
ATOM 3146 C CA . SER A 1 384 ? 10.980 -1.071 -27.668 1.00 88.88 384 SER A CA 1
ATOM 3147 C C . SER A 1 384 ? 11.021 -1.588 -26.224 1.00 88.88 384 SER A C 1
ATOM 3149 O O . SER A 1 384 ? 10.582 -2.705 -25.943 1.00 88.88 384 SER A O 1
ATOM 3151 N N . ILE A 1 385 ? 11.523 -0.777 -25.282 1.00 89.19 385 ILE A N 1
ATOM 3152 C CA . ILE A 1 385 ? 11.498 -1.129 -23.852 1.00 89.19 385 ILE A CA 1
ATOM 3153 C C . ILE A 1 385 ? 10.045 -1.219 -23.370 1.00 89.19 385 ILE A C 1
ATOM 3155 O O . ILE A 1 385 ? 9.677 -2.152 -22.663 1.00 89.19 385 ILE A O 1
ATOM 3159 N N . SER A 1 386 ? 9.201 -0.268 -23.769 1.00 90.69 386 SER A N 1
ATOM 3160 C CA . SER A 1 386 ? 7.785 -0.238 -23.393 1.00 90.69 386 SER A CA 1
ATOM 3161 C C . SER A 1 386 ? 7.028 -1.469 -23.895 1.00 90.69 386 SER A C 1
ATOM 3163 O O . SER A 1 386 ? 6.334 -2.112 -23.113 1.00 90.69 386 SER A O 1
ATOM 3165 N N . GLU A 1 387 ? 7.222 -1.849 -25.157 1.00 89.50 387 GLU A N 1
ATOM 3166 C CA . GLU A 1 387 ? 6.561 -3.008 -25.774 1.00 89.50 387 GLU A CA 1
ATOM 3167 C C . GLU A 1 387 ? 7.003 -4.340 -25.158 1.00 89.50 387 GLU A C 1
ATOM 3169 O O . GLU A 1 387 ? 6.179 -5.220 -24.927 1.00 89.50 387 GLU A O 1
ATOM 3174 N N . SER A 1 388 ? 8.291 -4.482 -24.846 1.00 86.06 388 SER A N 1
ATOM 3175 C CA . SER A 1 388 ? 8.837 -5.722 -24.277 1.00 86.06 388 SER A CA 1
ATOM 3176 C C . SER A 1 388 ? 8.531 -5.909 -22.790 1.00 86.06 388 SER A C 1
ATOM 3178 O O . SER A 1 388 ? 8.371 -7.039 -22.333 1.00 86.06 388 SER A O 1
ATOM 3180 N N . THR A 1 389 ? 8.463 -4.821 -22.020 1.00 87.88 389 THR A N 1
ATOM 3181 C CA . THR A 1 389 ? 8.281 -4.871 -20.558 1.00 87.88 389 THR A CA 1
ATOM 3182 C C . THR A 1 389 ? 6.845 -4.596 -20.114 1.00 87.88 389 THR A C 1
ATOM 3184 O O . THR A 1 389 ? 6.509 -4.829 -18.953 1.00 87.88 389 THR A O 1
ATOM 3187 N N . GLY A 1 390 ? 6.005 -4.047 -20.996 1.00 85.94 390 GLY A N 1
ATOM 3188 C CA . GLY A 1 390 ? 4.672 -3.545 -20.655 1.00 85.94 390 GLY A CA 1
ATOM 3189 C C . GLY A 1 390 ? 4.681 -2.273 -19.792 1.00 85.94 390 GLY A C 1
ATOM 3190 O O . GLY A 1 390 ? 3.624 -1.834 -19.336 1.00 85.94 390 GLY A O 1
ATOM 3191 N N . MET A 1 391 ? 5.848 -1.667 -19.537 1.00 88.19 391 MET A N 1
ATOM 3192 C CA . MET A 1 391 ? 5.963 -0.424 -18.768 1.00 88.19 391 MET A CA 1
ATOM 3193 C C . MET A 1 391 ? 5.560 0.794 -19.607 1.00 88.19 391 MET A C 1
ATOM 3195 O O . MET A 1 391 ? 5.819 0.854 -20.811 1.00 88.19 391 MET A O 1
ATOM 3199 N N . LYS A 1 392 ? 4.979 1.819 -18.968 1.00 89.06 392 LYS A N 1
ATOM 3200 C CA . LYS A 1 392 ? 4.699 3.100 -19.634 1.00 89.06 392 LYS A CA 1
ATOM 3201 C C . LYS A 1 392 ? 5.998 3.831 -19.965 1.00 89.06 392 LYS A C 1
ATOM 3203 O O . LYS A 1 392 ? 6.947 3.810 -19.183 1.00 89.06 392 LYS A O 1
ATOM 3208 N N . LYS A 1 393 ? 6.008 4.544 -21.095 1.00 90.81 393 LYS A N 1
ATOM 3209 C CA . LYS A 1 393 ? 7.161 5.338 -21.553 1.00 90.81 393 LYS A CA 1
ATOM 3210 C C . LYS A 1 393 ? 7.621 6.350 -20.499 1.00 90.81 393 LYS A C 1
ATOM 3212 O O . LYS A 1 393 ? 8.818 6.452 -20.260 1.00 90.81 393 LYS A O 1
ATOM 3217 N N . ASP A 1 394 ? 6.685 7.011 -19.817 1.00 90.38 394 ASP A N 1
ATOM 3218 C CA . ASP A 1 394 ? 6.990 7.982 -18.756 1.00 90.38 394 ASP A CA 1
ATOM 3219 C C . ASP A 1 394 ? 7.736 7.346 -17.575 1.00 90.38 394 ASP A C 1
ATOM 3221 O O . ASP A 1 394 ? 8.727 7.897 -17.100 1.00 90.38 394 ASP A O 1
ATOM 3225 N N . ASP A 1 395 ? 7.307 6.158 -17.131 1.00 90.69 395 ASP A N 1
ATOM 3226 C CA . ASP A 1 395 ? 7.943 5.444 -16.017 1.00 90.69 395 ASP A CA 1
ATOM 3227 C C . ASP A 1 395 ? 9.342 4.941 -16.418 1.00 90.69 395 ASP A C 1
ATOM 3229 O O . ASP A 1 395 ? 10.275 4.984 -15.613 1.00 90.69 395 ASP A O 1
ATOM 3233 N N . ILE A 1 396 ? 9.521 4.520 -17.676 1.00 91.44 396 ILE A N 1
ATOM 3234 C CA . ILE A 1 396 ? 10.831 4.141 -18.229 1.00 91.44 396 ILE A CA 1
ATOM 3235 C C . ILE A 1 396 ? 11.767 5.354 -18.259 1.00 91.44 396 ILE A C 1
ATOM 3237 O O . ILE A 1 396 ? 12.893 5.262 -17.771 1.00 91.44 396 ILE A O 1
ATOM 3241 N N . LEU A 1 397 ? 11.308 6.491 -18.792 1.00 90.75 397 LEU A N 1
ATOM 3242 C CA . LEU A 1 397 ? 12.090 7.728 -18.860 1.00 90.75 397 LEU A CA 1
ATOM 3243 C C . LEU A 1 397 ? 12.500 8.203 -17.465 1.00 90.75 397 LEU A C 1
ATOM 3245 O O . LEU A 1 397 ? 13.685 8.442 -17.228 1.00 90.75 397 LEU A O 1
ATOM 3249 N N . ALA A 1 398 ? 11.552 8.253 -16.526 1.00 90.94 398 ALA A N 1
ATOM 3250 C CA . ALA A 1 398 ? 11.822 8.619 -15.139 1.00 90.94 398 ALA A CA 1
ATOM 3251 C C . ALA A 1 398 ? 12.829 7.661 -14.481 1.00 90.94 398 ALA A C 1
ATOM 3253 O O . ALA A 1 398 ? 13.717 8.093 -13.744 1.00 90.94 398 ALA A O 1
ATOM 3254 N N . THR A 1 399 ? 12.732 6.361 -14.774 1.00 93.81 399 THR A N 1
ATOM 3255 C CA . THR A 1 399 ? 13.671 5.353 -14.263 1.00 93.81 399 THR A CA 1
ATOM 3256 C C . THR A 1 399 ? 15.071 5.557 -14.836 1.00 93.81 399 THR A C 1
ATOM 3258 O O . THR A 1 399 ? 16.033 5.601 -14.077 1.00 93.81 399 THR A O 1
ATOM 3261 N N . ILE A 1 400 ? 15.204 5.734 -16.152 1.00 91.38 400 ILE A N 1
ATOM 3262 C CA . ILE A 1 400 ? 16.495 5.966 -16.820 1.00 91.38 400 ILE A CA 1
ATOM 3263 C C . ILE A 1 400 ? 17.168 7.240 -16.290 1.00 91.38 400 ILE A C 1
ATOM 3265 O O . ILE A 1 400 ? 18.366 7.222 -16.000 1.00 91.38 400 ILE A O 1
ATOM 3269 N N . GLN A 1 401 ? 16.400 8.319 -16.116 1.00 89.56 401 GLN A N 1
ATOM 3270 C CA . GLN A 1 401 ? 16.887 9.571 -15.531 1.00 89.56 401 GLN A CA 1
ATOM 3271 C C . GLN A 1 401 ? 17.368 9.369 -14.089 1.00 89.56 401 GLN A C 1
ATOM 3273 O O . GLN A 1 401 ? 18.462 9.804 -13.742 1.00 89.56 401 GLN A O 1
ATOM 3278 N N . HIS A 1 402 ? 16.603 8.647 -13.264 1.00 89.88 402 HIS A N 1
ATOM 3279 C CA . HIS A 1 402 ? 16.975 8.360 -11.876 1.00 89.88 402 HIS A CA 1
ATOM 3280 C C . HIS A 1 402 ? 18.199 7.435 -11.758 1.00 89.88 402 HIS A C 1
ATOM 3282 O O . HIS A 1 402 ? 18.923 7.486 -10.765 1.00 89.88 402 HIS A O 1
ATOM 3288 N N . LEU A 1 403 ? 18.436 6.564 -12.741 1.00 88.81 403 LEU A N 1
ATOM 3289 C CA . LEU A 1 403 ? 19.631 5.718 -12.787 1.00 88.81 403 LEU A CA 1
ATOM 3290 C C . LEU A 1 403 ? 20.879 6.469 -13.256 1.00 88.81 403 LEU A C 1
ATOM 3292 O O . LEU A 1 403 ? 21.977 5.947 -13.096 1.00 88.81 403 LEU A O 1
ATOM 3296 N N . VAL A 1 404 ? 20.726 7.675 -13.813 1.00 88.44 404 VAL A N 1
ATOM 3297 C CA . VAL A 1 404 ? 21.841 8.486 -14.329 1.00 88.44 404 VAL A CA 1
ATOM 3298 C C . VAL A 1 404 ? 22.667 7.706 -15.369 1.00 88.44 404 VAL A C 1
ATOM 3300 O O . VAL A 1 404 ? 23.887 7.802 -15.443 1.00 88.44 404 VAL A O 1
ATOM 3303 N N . ILE A 1 405 ? 21.988 6.892 -16.184 1.00 87.44 405 ILE A N 1
ATOM 3304 C CA . ILE A 1 405 ? 22.616 6.081 -17.244 1.00 87.44 405 ILE A CA 1
ATOM 3305 C C . ILE A 1 405 ? 22.508 6.727 -18.628 1.00 87.44 405 ILE A C 1
ATOM 3307 O O . ILE A 1 405 ? 23.054 6.195 -19.590 1.00 87.44 405 ILE A O 1
ATOM 3311 N N . LEU A 1 406 ? 21.807 7.857 -18.746 1.00 87.44 406 LEU A N 1
ATOM 3312 C CA . LEU A 1 406 ? 21.623 8.596 -19.993 1.00 87.44 406 LEU A CA 1
ATOM 3313 C C . LEU A 1 406 ? 22.713 9.665 -20.143 1.00 87.44 406 LEU A C 1
ATOM 3315 O O . LEU A 1 406 ? 22.715 10.655 -19.417 1.00 87.44 406 LEU A O 1
ATOM 3319 N N . ASN A 1 407 ? 23.615 9.476 -21.101 1.00 84.19 407 ASN A N 1
ATOM 3320 C CA . ASN A 1 407 ? 24.708 10.396 -21.413 1.00 84.19 407 ASN A CA 1
ATOM 3321 C C . ASN A 1 407 ? 24.456 11.106 -22.743 1.00 84.19 407 ASN A C 1
ATOM 3323 O O . ASN A 1 407 ? 23.780 10.565 -23.611 1.00 84.19 407 ASN A O 1
ATOM 3327 N N . TYR A 1 408 ? 25.026 12.295 -22.929 1.00 83.94 408 TYR A N 1
ATOM 3328 C CA . TYR A 1 408 ? 24.960 13.026 -24.195 1.00 83.94 408 TYR A CA 1
ATOM 3329 C C . TYR A 1 408 ? 26.335 13.047 -24.864 1.00 83.94 408 TYR A C 1
ATOM 3331 O O . TYR A 1 408 ? 27.318 13.471 -24.255 1.00 83.94 408 TYR A O 1
ATOM 3339 N N . TYR A 1 409 ? 26.412 12.573 -26.105 1.00 79.56 409 TYR A N 1
ATOM 3340 C CA . TYR A 1 409 ? 27.653 12.446 -26.863 1.00 79.56 409 TYR A CA 1
ATOM 3341 C C . TYR A 1 409 ? 27.417 12.814 -28.334 1.00 79.56 409 TYR A C 1
ATOM 3343 O O . TYR A 1 409 ? 26.530 12.257 -28.972 1.00 79.56 409 TYR A O 1
ATOM 3351 N N . HIS A 1 410 ? 28.192 13.769 -28.868 1.00 76.94 410 HIS A N 1
ATOM 3352 C CA . HIS A 1 410 ? 28.131 14.248 -30.268 1.00 76.94 410 HIS A CA 1
ATOM 3353 C C . HIS A 1 410 ? 26.715 14.466 -30.831 1.00 76.94 410 HIS A C 1
ATOM 3355 O O . HIS A 1 410 ? 26.401 14.025 -31.933 1.00 76.94 410 HIS A O 1
ATOM 3361 N N . GLY A 1 411 ? 25.838 15.138 -30.082 1.00 79.44 411 GLY A N 1
ATOM 3362 C CA . GLY A 1 411 ? 24.481 15.425 -30.565 1.00 79.44 411 GLY A CA 1
ATOM 3363 C C . GLY A 1 411 ? 23.444 14.334 -30.286 1.00 79.44 411 GLY A C 1
ATOM 3364 O O . GLY A 1 411 ? 22.287 14.494 -30.666 1.00 79.44 411 GLY A O 1
ATOM 3365 N N . GLN A 1 412 ? 23.831 13.224 -29.650 1.00 79.62 412 GLN A N 1
ATOM 3366 C CA . GLN A 1 412 ? 22.968 12.064 -29.430 1.00 79.62 412 GLN A CA 1
ATOM 3367 C C . GLN A 1 412 ? 22.985 11.605 -27.971 1.00 79.62 412 GLN A C 1
ATOM 3369 O O . GLN A 1 412 ? 24.000 11.687 -27.280 1.00 79.62 412 GLN A O 1
ATOM 3374 N N . TYR A 1 413 ? 21.852 11.082 -27.505 1.00 82.50 413 TYR A N 1
ATOM 3375 C CA . TYR A 1 413 ? 21.769 10.435 -26.201 1.00 82.50 413 TYR A CA 1
ATOM 3376 C C . TYR A 1 413 ? 22.213 8.971 -26.293 1.00 82.50 413 TYR A C 1
ATOM 3378 O O . TYR A 1 413 ? 21.746 8.225 -27.152 1.00 82.50 413 TYR A O 1
ATOM 3386 N N . VAL A 1 414 ? 23.093 8.554 -25.386 1.00 81.75 414 VAL A N 1
ATOM 3387 C CA . VAL A 1 414 ? 23.659 7.205 -25.298 1.00 81.75 414 VAL A CA 1
ATOM 3388 C C . VAL A 1 414 ? 23.423 6.654 -23.897 1.00 81.75 414 VAL A C 1
ATOM 3390 O O . VAL A 1 414 ? 23.692 7.329 -22.905 1.00 81.75 414 VAL A O 1
ATOM 3393 N N . ILE A 1 415 ? 22.935 5.418 -23.807 1.00 84.62 415 ILE A N 1
ATOM 3394 C CA . ILE A 1 415 ? 22.741 4.731 -22.528 1.00 84.62 415 ILE A CA 1
ATOM 3395 C C . ILE A 1 415 ? 24.011 3.953 -22.173 1.00 84.62 415 ILE A C 1
ATOM 3397 O O . ILE A 1 415 ? 24.463 3.121 -22.959 1.00 84.62 415 ILE A O 1
ATOM 3401 N N . SER A 1 416 ? 24.561 4.195 -20.982 1.00 82.38 416 SER A N 1
ATOM 3402 C CA . SER A 1 416 ? 25.776 3.534 -20.488 1.00 82.38 416 SER A CA 1
ATOM 3403 C C . SER A 1 416 ? 25.516 2.842 -19.153 1.00 82.38 416 SER A C 1
ATOM 3405 O O . SER A 1 416 ? 25.154 3.489 -18.173 1.00 82.38 416 SER A O 1
ATOM 3407 N N . ILE A 1 417 ? 25.752 1.531 -19.093 1.00 85.94 417 ILE A N 1
ATOM 3408 C CA . ILE A 1 417 ? 25.622 0.731 -17.867 1.00 85.94 417 ILE A CA 1
ATOM 3409 C C . ILE A 1 417 ? 26.997 0.557 -17.214 1.00 85.94 417 ILE A C 1
ATOM 3411 O O . ILE A 1 417 ? 27.973 0.204 -17.875 1.00 85.94 417 ILE A O 1
ATOM 3415 N N . THR A 1 418 ? 27.073 0.795 -15.904 1.00 87.56 418 THR A N 1
ATOM 3416 C CA . THR A 1 418 ? 28.294 0.594 -15.101 1.00 87.56 418 THR A CA 1
ATOM 3417 C C . THR A 1 418 ? 28.331 -0.803 -14.467 1.00 87.56 418 THR A C 1
ATOM 3419 O O . THR A 1 418 ? 27.297 -1.460 -14.336 1.00 87.56 418 THR A O 1
ATOM 3422 N N . ASP A 1 419 ? 29.506 -1.253 -14.011 1.00 87.00 419 ASP A N 1
ATOM 3423 C CA . ASP A 1 419 ? 29.640 -2.563 -13.342 1.00 87.00 419 ASP A CA 1
ATOM 3424 C C . ASP A 1 419 ? 28.835 -2.633 -12.039 1.00 87.00 419 ASP A C 1
ATOM 3426 O O . ASP A 1 419 ? 28.317 -3.683 -11.672 1.00 87.00 419 ASP A O 1
ATOM 3430 N N . GLU A 1 420 ? 28.667 -1.499 -11.358 1.00 89.56 420 GLU A N 1
ATOM 3431 C CA . GLU A 1 420 ? 27.840 -1.401 -10.157 1.00 89.56 420 GLU A CA 1
ATOM 3432 C C . GLU A 1 420 ? 26.368 -1.724 -10.450 1.00 89.56 420 GLU A C 1
ATOM 3434 O O . GLU A 1 420 ? 25.726 -2.457 -9.695 1.00 89.56 420 GLU A O 1
ATOM 3439 N N . HIS A 1 421 ? 25.833 -1.233 -11.572 1.00 90.12 421 HIS A N 1
ATOM 3440 C CA . HIS A 1 421 ? 24.472 -1.551 -12.001 1.00 90.12 421 HIS A CA 1
ATOM 3441 C C . HIS A 1 421 ? 24.304 -3.048 -12.276 1.00 90.12 421 HIS A C 1
ATOM 3443 O O . HIS A 1 421 ? 23.323 -3.645 -11.829 1.00 90.12 421 HIS A O 1
ATOM 3449 N N . TYR A 1 422 ? 25.278 -3.659 -12.955 1.00 89.06 422 TYR A N 1
ATOM 3450 C CA . TYR A 1 422 ? 25.289 -5.095 -13.240 1.00 89.06 422 TYR A CA 1
ATOM 3451 C C . TYR A 1 422 ? 25.360 -5.938 -11.958 1.00 89.06 422 TYR A C 1
ATOM 3453 O O . TYR A 1 422 ? 24.578 -6.873 -11.772 1.00 89.06 422 TYR A O 1
ATOM 3461 N N . ASN A 1 423 ? 26.242 -5.572 -11.026 1.00 91.25 423 ASN A N 1
ATOM 3462 C CA . ASN A 1 423 ? 26.385 -6.262 -9.744 1.00 91.25 423 ASN A CA 1
ATOM 3463 C C . ASN A 1 423 ? 25.103 -6.177 -8.908 1.00 91.25 423 ASN A C 1
ATOM 3465 O O . ASN A 1 423 ? 24.632 -7.195 -8.395 1.00 91.25 423 ASN A O 1
ATOM 3469 N N . HIS A 1 424 ? 24.494 -4.991 -8.819 1.00 91.06 424 HIS A N 1
ATOM 3470 C CA . HIS A 1 424 ? 23.217 -4.815 -8.130 1.00 91.06 424 HIS A CA 1
ATOM 3471 C C . HIS A 1 424 ? 22.094 -5.641 -8.762 1.00 91.06 424 HIS A C 1
ATOM 3473 O O . HIS A 1 424 ? 21.330 -6.276 -8.032 1.00 91.06 424 HIS A O 1
ATOM 3479 N N . TYR A 1 425 ? 22.015 -5.674 -10.094 1.00 92.81 425 TYR A N 1
ATOM 3480 C CA . TYR A 1 425 ? 21.037 -6.491 -10.808 1.00 92.81 425 TYR A CA 1
ATOM 3481 C C . TYR A 1 425 ? 21.223 -7.987 -10.512 1.00 92.81 425 TYR A C 1
ATOM 3483 O O . TYR A 1 425 ? 20.264 -8.676 -10.174 1.00 92.81 425 TYR A O 1
ATOM 3491 N N . ASN A 1 426 ? 22.458 -8.490 -10.518 1.00 92.00 426 ASN A N 1
ATOM 3492 C CA . ASN A 1 426 ? 22.730 -9.894 -10.199 1.00 92.00 426 ASN A CA 1
ATOM 3493 C C . ASN A 1 426 ? 22.361 -10.263 -8.757 1.00 92.00 426 ASN A C 1
ATOM 3495 O O . ASN A 1 426 ? 21.819 -11.343 -8.512 1.00 92.00 426 ASN A O 1
ATOM 3499 N N . ILE A 1 427 ? 22.634 -9.377 -7.794 1.00 93.19 427 ILE A N 1
ATOM 3500 C CA . ILE A 1 427 ? 22.212 -9.569 -6.398 1.00 93.19 427 ILE A CA 1
ATOM 3501 C C . ILE A 1 427 ? 20.682 -9.597 -6.315 1.00 93.19 427 ILE A C 1
ATOM 3503 O O . ILE A 1 427 ? 20.119 -10.470 -5.653 1.00 93.19 427 ILE A O 1
ATOM 3507 N N . TYR A 1 428 ? 20.006 -8.679 -7.009 1.00 92.50 428 TYR A N 1
ATOM 3508 C CA . TYR A 1 428 ? 18.548 -8.630 -7.077 1.00 92.50 428 TYR A CA 1
ATOM 3509 C C . TYR A 1 428 ? 17.961 -9.936 -7.632 1.00 92.50 428 TYR A C 1
ATOM 3511 O O . TYR A 1 428 ? 17.098 -10.535 -6.990 1.00 92.50 428 TYR A O 1
ATOM 3519 N N . MET A 1 429 ? 18.481 -10.426 -8.759 1.00 91.81 429 MET A N 1
ATOM 3520 C CA . MET A 1 429 ? 18.001 -11.651 -9.411 1.00 91.81 429 MET A CA 1
ATOM 3521 C C . MET A 1 429 ? 18.195 -12.906 -8.553 1.00 91.81 429 MET A C 1
ATOM 3523 O O . MET A 1 429 ? 17.365 -13.809 -8.597 1.00 91.81 429 MET A O 1
ATOM 3527 N N . LYS A 1 430 ? 19.257 -12.964 -7.739 1.00 91.94 430 LYS A N 1
ATOM 3528 C CA . LYS A 1 430 ? 19.472 -14.063 -6.779 1.00 91.94 430 LYS A CA 1
ATOM 3529 C C . LYS A 1 430 ? 18.561 -13.966 -5.558 1.00 91.94 430 LYS A C 1
ATOM 3531 O O . LYS A 1 430 ? 18.192 -14.987 -4.985 1.00 91.94 430 LYS A O 1
ATOM 3536 N N . LYS A 1 431 ? 18.238 -12.744 -5.130 1.00 92.88 431 LYS A N 1
ATOM 3537 C CA . LYS A 1 431 ? 17.453 -12.491 -3.920 1.00 92.88 431 LYS A CA 1
ATOM 3538 C C . LYS A 1 431 ? 15.956 -12.707 -4.136 1.00 92.88 431 LYS A C 1
ATOM 3540 O O . LYS A 1 431 ? 15.283 -13.183 -3.224 1.00 92.88 431 LYS A O 1
ATOM 3545 N N . TYR A 1 432 ? 15.427 -12.326 -5.298 1.00 89.25 432 TYR A N 1
ATOM 3546 C CA . TYR A 1 432 ? 13.986 -12.309 -5.546 1.00 89.25 432 TYR A CA 1
ATOM 3547 C C . TYR A 1 432 ? 13.565 -13.359 -6.569 1.00 89.25 432 TYR A C 1
ATOM 3549 O O . TYR A 1 432 ? 14.127 -13.456 -7.660 1.00 89.25 432 TYR A O 1
ATOM 3557 N N . ARG A 1 433 ? 12.511 -14.107 -6.230 1.00 89.25 433 ARG A N 1
ATOM 3558 C CA . ARG A 1 433 ? 11.869 -15.052 -7.145 1.00 89.25 433 ARG A CA 1
ATOM 3559 C C . ARG A 1 433 ? 11.219 -14.292 -8.304 1.00 89.25 433 ARG A C 1
ATOM 3561 O O . ARG A 1 433 ? 10.496 -13.327 -8.077 1.00 89.25 433 ARG A O 1
ATOM 3568 N N . GLN A 1 434 ? 11.465 -14.754 -9.526 1.00 89.81 434 GLN A N 1
ATOM 3569 C CA . GLN A 1 434 ? 10.908 -14.168 -10.744 1.00 89.81 434 GLN A CA 1
ATOM 3570 C C . GLN A 1 434 ? 9.616 -14.877 -11.157 1.00 89.81 434 GLN A C 1
ATOM 3572 O O . GLN A 1 434 ? 9.451 -16.074 -10.907 1.00 89.81 434 GLN A O 1
ATOM 3577 N N . ILE A 1 435 ? 8.714 -14.136 -11.800 1.00 90.94 435 ILE A N 1
ATOM 3578 C CA . ILE A 1 435 ? 7.515 -14.710 -12.414 1.00 90.94 435 ILE A CA 1
ATOM 3579 C C . ILE A 1 435 ? 7.904 -15.363 -13.735 1.00 90.94 435 ILE A C 1
ATOM 3581 O O . ILE A 1 435 ? 8.590 -14.762 -14.558 1.00 90.94 435 ILE A O 1
ATOM 3585 N N . ASP A 1 436 ? 7.457 -16.598 -13.930 1.00 90.94 436 ASP A N 1
ATOM 3586 C CA . ASP A 1 436 ? 7.665 -17.326 -15.174 1.00 90.94 436 ASP A CA 1
ATOM 3587 C C . ASP A 1 436 ? 6.463 -17.153 -16.101 1.00 90.94 436 ASP A C 1
ATOM 3589 O O . ASP A 1 436 ? 5.396 -17.726 -15.867 1.00 90.94 436 ASP A O 1
ATOM 3593 N N . SER A 1 437 ? 6.646 -16.384 -17.172 1.00 89.19 437 SER A N 1
ATOM 3594 C CA . SER A 1 437 ? 5.589 -16.113 -18.145 1.00 89.19 437 SER A CA 1
ATOM 3595 C C . SER A 1 437 ? 5.021 -17.380 -18.795 1.00 89.19 437 SER A C 1
ATOM 3597 O O . SER A 1 437 ? 3.849 -17.383 -19.159 1.00 89.19 437 SER A O 1
ATOM 3599 N N . SER A 1 438 ? 5.792 -18.472 -18.895 1.00 92.25 438 SER A N 1
ATOM 3600 C CA . SER A 1 438 ? 5.306 -19.746 -19.461 1.00 92.25 438 SER A CA 1
ATOM 3601 C C . SER A 1 438 ? 4.275 -20.450 -18.571 1.00 92.25 438 SER A C 1
ATOM 3603 O O . SER A 1 438 ? 3.481 -21.263 -19.045 1.00 92.25 438 SER A O 1
ATOM 3605 N N . CYS A 1 439 ? 4.262 -20.125 -17.277 1.00 92.69 439 CYS A N 1
ATOM 3606 C CA . CYS A 1 439 ? 3.327 -20.687 -16.306 1.00 92.69 439 CYS A CA 1
ATOM 3607 C C . CYS A 1 439 ? 2.014 -19.890 -16.219 1.00 92.69 439 CYS A C 1
ATOM 3609 O O . CYS A 1 439 ? 1.103 -20.297 -15.494 1.00 92.69 439 CYS A O 1
ATOM 3611 N N . ILE A 1 440 ? 1.908 -18.763 -16.932 1.00 91.12 440 ILE A N 1
ATOM 3612 C CA . ILE A 1 440 ? 0.701 -17.937 -16.974 1.00 91.12 440 ILE A CA 1
ATOM 3613 C C . ILE A 1 440 ? -0.281 -18.546 -17.978 1.00 91.12 440 ILE A C 1
ATOM 3615 O O . ILE A 1 440 ? -0.009 -18.642 -19.173 1.00 91.12 440 ILE A O 1
ATOM 3619 N N . ARG A 1 441 ? -1.457 -18.933 -17.488 1.00 90.00 441 ARG A N 1
ATOM 3620 C CA . ARG A 1 441 ? -2.579 -19.458 -18.272 1.00 90.00 441 ARG A CA 1
ATOM 3621 C C . ARG A 1 441 ? -3.707 -18.438 -18.242 1.00 90.00 441 ARG A C 1
ATOM 3623 O O . ARG A 1 441 ? -4.657 -18.567 -17.474 1.00 90.00 441 ARG A O 1
ATOM 3630 N N . TYR A 1 442 ? -3.569 -17.396 -19.054 1.00 85.00 442 TYR A N 1
ATOM 3631 C CA . TYR A 1 442 ? -4.519 -16.290 -19.114 1.00 85.00 442 TYR A CA 1
ATOM 3632 C C . TYR A 1 442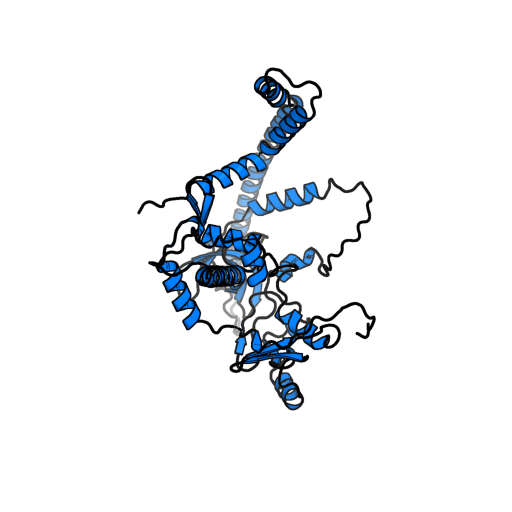 ? -4.971 -16.029 -20.550 1.00 85.00 442 TYR A C 1
ATOM 3634 O O . TYR A 1 442 ? -4.153 -16.007 -21.466 1.00 85.00 442 TYR A O 1
ATOM 3642 N N . ALA A 1 443 ? -6.271 -15.797 -20.732 1.00 75.50 443 ALA A N 1
ATOM 3643 C CA . ALA A 1 443 ? -6.854 -15.364 -21.995 1.00 75.50 443 ALA A CA 1
ATOM 3644 C C . ALA A 1 443 ? -7.670 -14.091 -21.756 1.00 75.50 443 ALA A C 1
ATOM 3646 O O . ALA A 1 443 ? -8.477 -14.024 -20.826 1.00 75.50 443 ALA A O 1
ATOM 3647 N N . THR A 1 444 ? -7.460 -13.081 -22.600 1.00 73.00 444 THR A N 1
ATOM 3648 C CA . THR A 1 444 ? -8.208 -11.821 -22.547 1.00 73.00 444 THR A CA 1
ATOM 3649 C C . THR A 1 444 ? -9.694 -12.084 -22.751 1.00 73.00 444 THR A C 1
ATOM 3651 O O . THR A 1 444 ? -10.088 -12.687 -23.751 1.00 73.00 444 THR A O 1
ATOM 3654 N N . ARG A 1 445 ? -10.528 -11.611 -21.824 1.00 65.38 445 ARG A N 1
ATOM 3655 C CA . ARG A 1 445 ? -11.984 -11.678 -21.971 1.00 65.38 445 ARG A CA 1
ATOM 3656 C C . ARG A 1 445 ? -12.486 -10.457 -22.730 1.00 65.38 445 ARG A C 1
ATOM 3658 O O . ARG A 1 445 ? -12.188 -9.326 -22.349 1.00 65.38 445 ARG A O 1
ATOM 3665 N N . GLU A 1 446 ? -13.292 -10.682 -23.759 1.00 61.09 446 GLU A N 1
ATOM 3666 C CA . GLU A 1 446 ? -14.120 -9.623 -24.323 1.00 61.09 446 GLU A CA 1
ATOM 3667 C C . GLU A 1 446 ? -15.275 -9.342 -23.351 1.00 61.09 446 GLU A C 1
ATOM 3669 O O . GLU A 1 446 ? -16.071 -10.218 -23.018 1.00 61.09 446 GLU A O 1
ATOM 3674 N N . TRP A 1 447 ? -15.338 -8.113 -22.838 1.00 58.31 447 TRP A N 1
ATOM 3675 C CA . TRP A 1 447 ? -16.384 -7.660 -21.908 1.00 58.31 447 TRP A CA 1
ATOM 3676 C C . TRP A 1 447 ? -17.679 -7.255 -22.624 1.00 58.31 447 TRP A C 1
ATOM 3678 O O . TRP A 1 447 ? -18.636 -6.790 -22.001 1.00 58.31 447 TRP A O 1
ATOM 3688 N N . THR A 1 448 ? -17.717 -7.415 -23.943 1.00 57.41 448 THR A N 1
ATOM 3689 C CA . THR A 1 448 ? -18.910 -7.288 -24.762 1.00 57.41 448 THR A CA 1
ATOM 3690 C C . THR A 1 448 ? -19.716 -8.567 -24.561 1.00 57.41 448 THR A C 1
ATOM 3692 O O . THR A 1 448 ? -19.293 -9.649 -24.937 1.00 57.41 448 THR A O 1
ATOM 3695 N N . GLY A 1 449 ? -20.892 -8.490 -23.941 1.00 48.75 449 GLY A N 1
ATOM 3696 C CA . GLY A 1 449 ? -21.782 -9.642 -23.727 1.00 48.75 449 GLY A CA 1
ATOM 3697 C C . GLY A 1 449 ? -22.359 -10.272 -25.009 1.00 48.75 449 GLY A C 1
ATOM 3698 O O . GLY A 1 449 ? -23.503 -10.716 -24.998 1.00 48.75 449 GLY A O 1
ATOM 3699 N N . ARG A 1 450 ? -21.620 -10.281 -26.124 1.00 37.81 450 ARG A N 1
ATOM 3700 C CA . ARG A 1 450 ? -21.949 -10.965 -27.372 1.00 37.81 450 ARG A CA 1
ATOM 3701 C C . ARG A 1 450 ? -20.865 -11.996 -27.644 1.00 37.81 450 ARG A C 1
ATOM 3703 O O . ARG A 1 450 ? -19.731 -11.646 -27.939 1.00 37.81 450 ARG A O 1
ATOM 3710 N N . ILE A 1 451 ? -21.246 -13.264 -27.542 1.00 37.22 451 ILE A N 1
ATOM 3711 C CA . ILE A 1 451 ? -20.443 -14.391 -28.007 1.00 37.22 451 ILE A CA 1
ATOM 3712 C C . ILE A 1 451 ? -20.248 -14.201 -29.514 1.00 37.22 451 ILE A C 1
ATOM 3714 O O . ILE A 1 451 ? -21.211 -14.304 -30.273 1.00 37.22 451 ILE A O 1
ATOM 3718 N N . VAL A 1 452 ? -19.026 -13.897 -29.946 1.00 35.59 452 VAL A N 1
ATOM 3719 C CA . VAL A 1 452 ? -18.639 -14.019 -31.352 1.00 35.59 452 VAL A CA 1
ATOM 3720 C C . VAL A 1 452 ? -17.936 -15.363 -31.481 1.00 35.59 452 VAL A C 1
ATOM 3722 O O . VAL A 1 452 ? -16.855 -15.557 -30.931 1.00 35.59 452 VAL A O 1
ATOM 3725 N N . TYR A 1 453 ? -18.581 -16.316 -32.153 1.00 34.94 453 TYR A N 1
ATOM 3726 C CA . TYR A 1 453 ? -17.911 -17.544 -32.570 1.00 34.94 453 TYR A CA 1
ATOM 3727 C C . TYR A 1 453 ? -16.806 -17.162 -33.562 1.00 34.94 453 TYR A C 1
ATOM 3729 O O . TYR A 1 453 ? -17.078 -16.451 -34.532 1.00 34.94 453 TYR A O 1
ATOM 3737 N N . LYS A 1 454 ? -15.575 -17.603 -33.296 1.00 34.38 454 LYS A N 1
ATOM 3738 C CA . LYS A 1 454 ? -14.534 -17.703 -34.320 1.00 34.38 454 LYS A CA 1
ATOM 3739 C C . LYS A 1 454 ? -14.503 -19.117 -34.861 1.00 34.38 454 LYS A C 1
ATOM 3741 O O . LYS A 1 454 ? -14.616 -20.043 -34.025 1.00 34.38 454 LYS A O 1
#

InterPro domains:
  IPR000953 Chromo/chromo shadow domain [SM00298] (148-200)
  IPR002717 Histone acetyltransferase domain, MYST-type [PF01853] (296-322)
  IPR002717 Histone acetyltransferase domain, MYST-type [PF01853] (325-411)
  IPR002717 Histone acetyltransferase domain, MYST-type [PS51726] (235-449)
  IPR016181 Acyl-CoA N-acyltransferase [SSF55729] (238-431)
  IPR016197 Chromo-like domain superfamily [SSF54160] (137-211)
  IPR025995 RNA binding activity-knot of a chromodomain [PF11717] (148-188)
  IPR036388 Winged helix-like DNA-binding domain superfamily [G3DSA:1.10.10.10] (341-433)
  IPR040706 MYST, zinc finger domain [PF17772] (237-291)
  IPR050603 MYST family histone acetyltransferases [PTHR10615] (94-322)

Nearest PDB structures (foldseek):
  6maj-assembly1_A  TM=8.510E-01  e=8.339E-17  Homo sapiens
  3toa-assembly1_A  TM=8.016E-01  e=2.144E-16  Homo sapiens
  7cmr-assembly1_A  TM=8.020E-01  e=3.438E-16  Homo sapiens
  3tob-assembly1_A  TM=7.957E-01  e=3.241E-16  Homo sapiens
  8w13-assembly1_A  TM=7.881E-01  e=2.560E-16  Homo sapiens

Mean predicted aligned error: 19.57 Å